Protein AF-0000000081114402 (afdb_homodimer)

Structure (mmCIF, N/CA/C/O backbone):
data_AF-0000000081114402-model_v1
#
loop_
_entity.id
_entity.type
_entity.pdbx_description
1 polymer 'Major facilitator superfamily (MFS) profile domain-containing protein'
#
loop_
_atom_site.group_PDB
_atom_site.id
_atom_site.type_symbol
_atom_site.label_atom_id
_atom_site.label_alt_id
_atom_site.label_comp_id
_atom_site.label_asym_id
_atom_site.label_entity_id
_atom_site.label_seq_id
_atom_site.pdbx_PDB_ins_code
_atom_site.Cartn_x
_atom_site.Cartn_y
_atom_site.Cartn_z
_atom_site.occupancy
_atom_site.B_iso_or_equiv
_atom_site.auth_seq_id
_atom_site.auth_comp_id
_atom_site.auth_asym_id
_atom_site.auth_atom_id
_atom_site.pdbx_PDB_model_num
ATOM 1 N N . MET A 1 1 ? -1.549 -2.15 19.797 1 77.88 1 MET A N 1
ATOM 2 C CA . MET A 1 1 ? -0.971 -2.143 18.453 1 77.88 1 MET A CA 1
ATOM 3 C C . MET A 1 1 ? -1.161 -3.492 17.766 1 77.88 1 MET A C 1
ATOM 5 O O . MET A 1 1 ? -1.002 -3.605 16.547 1 77.88 1 MET A O 1
ATOM 9 N N . VAL A 1 2 ? -1.634 -4.434 18.562 1 82.94 2 VAL A N 1
ATOM 10 C CA . VAL A 1 2 ? -1.703 -5.816 18.109 1 82.94 2 VAL A CA 1
ATOM 11 C C . VAL A 1 2 ? -2.752 -5.945 17 1 82.94 2 VAL A C 1
ATOM 13 O O . VAL A 1 2 ? -2.488 -6.527 15.945 1 82.94 2 VAL A O 1
ATOM 16 N N . PRO A 1 3 ? -3.846 -5.219 17.156 1 88.62 3 PRO A N 1
ATOM 17 C CA . PRO A 1 3 ? -4.836 -5.328 16.078 1 88.62 3 PRO A CA 1
ATOM 18 C C . PRO A 1 3 ? -4.336 -4.758 14.75 1 88.62 3 PRO A C 1
ATOM 20 O O . PRO A 1 3 ? -4.699 -5.258 13.68 1 88.62 3 PRO A O 1
ATOM 23 N N . LEU A 1 4 ? -3.535 -3.807 14.836 1 90.44 4 LEU A N 1
ATOM 24 C CA . LEU A 1 4 ? -2.98 -3.213 13.625 1 90.44 4 LEU A CA 1
ATOM 25 C C . LEU A 1 4 ? -2.02 -4.176 12.938 1 90.44 4 LEU A C 1
ATOM 27 O O . LEU A 1 4 ? -1.965 -4.234 11.711 1 90.44 4 LEU A O 1
ATOM 31 N N . ILE A 1 5 ? -1.321 -4.926 13.758 1 91.69 5 ILE A N 1
ATOM 32 C CA . ILE A 1 5 ? -0.403 -5.926 13.227 1 91.69 5 ILE A CA 1
ATOM 33 C C . ILE A 1 5 ? -1.19 -7.02 12.508 1 91.69 5 ILE A C 1
ATOM 35 O O . ILE A 1 5 ? -0.823 -7.438 11.406 1 91.69 5 ILE A O 1
ATOM 39 N N . PHE A 1 6 ? -2.268 -7.379 13.07 1 95.56 6 PHE A N 1
ATOM 40 C CA . PHE A 1 6 ? -3.098 -8.414 12.469 1 95.56 6 PHE A CA 1
ATOM 41 C C . PHE A 1 6 ? -3.719 -7.922 11.164 1 95.56 6 PHE A C 1
ATOM 43 O O . PHE A 1 6 ? -3.908 -8.703 10.227 1 95.56 6 PHE A O 1
ATOM 50 N N . HIS A 1 7 ? -4.051 -6.676 11.102 1 95.31 7 HIS A N 1
ATOM 51 C CA . HIS A 1 7 ? -4.562 -6.105 9.859 1 95.31 7 HIS A CA 1
ATOM 52 C C . HIS A 1 7 ? -3.549 -6.242 8.734 1 95.31 7 HIS A C 1
ATOM 54 O O . HIS A 1 7 ? -3.9 -6.641 7.621 1 95.31 7 HIS A O 1
ATOM 60 N N . HIS A 1 8 ? -2.34 -5.938 9.023 1 94.44 8 HIS A N 1
ATOM 61 C CA . HIS A 1 8 ? -1.308 -6 7.992 1 94.44 8 HIS A CA 1
ATOM 62 C C . HIS A 1 8 ? -0.982 -7.445 7.629 1 94.44 8 HIS A C 1
ATOM 64 O O . HIS A 1 8 ? -0.673 -7.742 6.473 1 94.44 8 HIS A O 1
ATOM 70 N N . LEU A 1 9 ? -0.996 -8.32 8.641 1 96.12 9 LEU A N 1
ATOM 71 C CA . LEU A 1 9 ? -0.876 -9.742 8.328 1 96.12 9 LEU A CA 1
ATOM 72 C C . LEU A 1 9 ? -1.965 -10.18 7.359 1 96.12 9 LEU A C 1
ATOM 74 O O . LEU A 1 9 ? -1.697 -10.938 6.422 1 96.12 9 LEU A O 1
ATOM 78 N N . ALA A 1 10 ? -3.17 -9.703 7.637 1 97.69 10 ALA A N 1
ATOM 79 C CA . ALA A 1 10 ? -4.301 -10.023 6.77 1 97.69 10 ALA A CA 1
ATOM 80 C C . ALA A 1 10 ? -4.059 -9.531 5.348 1 97.69 10 ALA A C 1
ATOM 82 O O . ALA A 1 10 ? -4.387 -10.219 4.379 1 97.69 10 ALA A O 1
ATOM 83 N N . ILE A 1 11 ? -3.5 -8.406 5.215 1 95.31 11 ILE A N 1
ATOM 84 C CA . ILE A 1 11 ? -3.223 -7.828 3.904 1 95.31 11 ILE A CA 1
ATOM 85 C C . ILE A 1 11 ? -2.209 -8.695 3.16 1 95.31 11 ILE A C 1
ATOM 87 O O . ILE A 1 11 ? -2.326 -8.898 1.95 1 95.31 11 ILE A O 1
ATOM 91 N N . GLY A 1 12 ? -1.217 -9.164 3.857 1 95.19 12 GLY A N 1
ATOM 92 C CA . GLY A 1 12 ? -0.25 -10.055 3.236 1 95.19 12 GLY A CA 1
ATOM 93 C C . GLY A 1 12 ? -0.886 -11.281 2.609 1 95.19 12 GLY A C 1
ATOM 94 O O . GLY A 1 12 ? -0.516 -11.688 1.505 1 95.19 12 GLY A O 1
ATOM 95 N N . PHE A 1 13 ? -1.839 -11.844 3.309 1 97.44 13 PHE A N 1
ATOM 96 C CA . PHE A 1 13 ? -2.559 -13 2.783 1 97.44 13 PHE A CA 1
ATOM 97 C C . PHE A 1 13 ? -3.334 -12.625 1.525 1 97.44 13 PHE A C 1
ATOM 99 O O . PHE A 1 13 ? -3.318 -13.367 0.539 1 97.44 13 PHE A O 1
ATOM 106 N N . VAL A 1 14 ? -4.016 -11.508 1.623 1 97.06 14 VAL A N 1
ATOM 107 C CA . VAL A 1 14 ? -4.879 -11.086 0.523 1 97.06 14 VAL A CA 1
ATOM 108 C C . VAL A 1 14 ? -4.043 -10.883 -0.738 1 97.06 14 VAL A C 1
ATOM 110 O O . VAL A 1 14 ? -4.438 -11.297 -1.829 1 97.06 14 VAL A O 1
ATOM 113 N N . LEU A 1 15 ? -2.914 -10.312 -0.6 1 93.19 15 LEU A N 1
ATOM 114 C CA . LEU A 1 15 ? -2.072 -9.953 -1.736 1 93.19 15 LEU A CA 1
ATOM 115 C C . LEU A 1 15 ? -1.441 -11.195 -2.357 1 93.19 15 LEU A C 1
ATOM 117 O O . LEU A 1 15 ? -1.203 -11.242 -3.566 1 93.19 15 LEU A O 1
ATOM 121 N N . SER A 1 16 ? -1.193 -12.164 -1.598 1 95.44 16 SER A N 1
ATOM 122 C CA . SER A 1 16 ? -0.431 -13.32 -2.053 1 95.44 16 SER A CA 1
ATOM 123 C C . SER A 1 16 ? -1.354 -14.461 -2.473 1 95.44 16 SER A C 1
ATOM 125 O O . SER A 1 16 ? -0.926 -15.398 -3.156 1 95.44 16 SER A O 1
ATOM 127 N N . TYR A 1 17 ? -2.578 -14.398 -2.178 1 96.94 17 TYR A N 1
ATOM 128 C CA . TYR A 1 17 ? -3.531 -15.492 -2.326 1 96.94 17 TYR A CA 1
ATOM 129 C C . TYR A 1 17 ? -3.684 -15.891 -3.789 1 96.94 17 TYR A C 1
ATOM 131 O O . TYR A 1 17 ? -3.855 -17.078 -4.105 1 96.94 17 TYR A O 1
ATOM 139 N N . PRO A 1 18 ? -3.65 -14.945 -4.707 1 94 18 PRO A N 1
ATOM 140 C CA . PRO A 1 18 ? -3.797 -15.344 -6.109 1 94 18 PRO A CA 1
ATOM 141 C C . PRO A 1 18 ? -2.752 -16.375 -6.543 1 94 18 PRO A C 1
ATOM 143 O O . PRO A 1 18 ? -3.029 -17.219 -7.395 1 94 18 PRO A O 1
ATOM 146 N N . ALA A 1 19 ? -1.614 -16.297 -5.965 1 90.06 19 ALA A N 1
ATOM 147 C CA . ALA A 1 19 ? -0.565 -17.25 -6.309 1 90.06 19 ALA A CA 1
ATOM 148 C C . ALA A 1 19 ? -0.982 -18.672 -5.949 1 90.06 19 ALA A C 1
ATOM 150 O O . ALA A 1 19 ? -0.553 -19.641 -6.594 1 90.06 19 ALA A O 1
ATOM 151 N N . VAL A 1 20 ? -1.752 -18.797 -4.941 1 91.69 20 VAL A N 1
ATOM 152 C CA . VAL A 1 20 ? -2.244 -20.094 -4.484 1 91.69 20 VAL A CA 1
ATOM 153 C C . VAL A 1 20 ? -3.496 -20.469 -5.273 1 91.69 20 VAL A C 1
ATOM 155 O O . VAL A 1 20 ? -3.627 -21.609 -5.73 1 91.69 20 VAL A O 1
ATOM 158 N N . LEU A 1 21 ? -4.332 -19.547 -5.5 1 93.38 21 LEU A N 1
ATOM 159 C CA . LEU A 1 21 ? -5.652 -19.797 -6.07 1 93.38 21 LEU A CA 1
ATOM 160 C C . LEU A 1 21 ? -5.555 -20.078 -7.566 1 93.38 21 LEU A C 1
ATOM 162 O O . LEU A 1 21 ? -6.176 -21.016 -8.062 1 93.38 21 LEU A O 1
ATOM 166 N N . THR A 1 22 ? -4.824 -19.328 -8.25 1 91.5 22 THR A N 1
ATOM 167 C CA . THR A 1 22 ? -4.832 -19.328 -9.711 1 91.5 22 THR A CA 1
ATOM 168 C C . THR A 1 22 ? -4.457 -20.703 -10.258 1 91.5 22 THR A C 1
ATOM 170 O O . THR A 1 22 ? -5.195 -21.281 -11.047 1 91.5 22 THR A O 1
ATOM 173 N N . PRO A 1 23 ? -3.324 -21.266 -9.828 1 87.31 23 PRO A N 1
ATOM 174 C CA . PRO A 1 23 ? -3.01 -22.594 -10.359 1 87.31 23 PRO A CA 1
ATOM 175 C C . PRO A 1 23 ? -4.039 -23.641 -9.953 1 87.31 23 PRO A C 1
ATOM 177 O O . PRO A 1 23 ? -4.277 -24.594 -10.703 1 87.31 23 PRO A O 1
ATOM 180 N N . ALA A 1 24 ? -4.629 -23.438 -8.859 1 88.75 24 ALA A N 1
ATOM 181 C CA . ALA A 1 24 ? -5.586 -24.422 -8.352 1 88.75 24 ALA A CA 1
ATOM 182 C C . ALA A 1 24 ? -6.855 -24.438 -9.203 1 88.75 24 ALA A C 1
ATOM 184 O O . ALA A 1 24 ? -7.449 -25.5 -9.414 1 88.75 24 ALA A O 1
ATOM 185 N N . ILE A 1 25 ? -7.23 -23.344 -9.742 1 92.06 25 ILE A N 1
ATOM 186 C CA . ILE A 1 25 ? -8.539 -23.297 -10.391 1 92.06 25 ILE A CA 1
ATOM 187 C C . ILE A 1 25 ? -8.359 -23.312 -11.906 1 92.06 25 ILE A C 1
ATOM 189 O O . ILE A 1 25 ? -9.344 -23.391 -12.648 1 92.06 25 ILE A O 1
ATOM 193 N N . THR A 1 26 ? -7.207 -23.156 -12.344 1 89.56 26 THR A N 1
ATOM 194 C CA . THR A 1 26 ? -6.969 -23.219 -13.781 1 89.56 26 THR A CA 1
ATOM 195 C C . THR A 1 26 ? -6.34 -24.547 -14.172 1 89.56 26 THR A C 1
ATOM 197 O O . THR A 1 26 ? -6.234 -24.859 -15.359 1 89.56 26 THR A O 1
ATOM 200 N N . GLY A 1 27 ? -5.809 -25.203 -13.164 1 78.88 27 GLY A N 1
ATOM 201 C CA . GLY A 1 27 ? -5.168 -26.484 -13.445 1 78.88 27 GLY A CA 1
ATOM 202 C C . GLY A 1 27 ? -6.152 -27.578 -13.812 1 78.88 27 GLY A C 1
ATOM 203 O O . GLY A 1 27 ? -7.363 -27.406 -13.664 1 78.88 27 GLY A O 1
ATOM 204 N N . ASN A 1 28 ? -5.742 -28.562 -14.586 1 62.62 28 ASN A N 1
ATOM 205 C CA . ASN A 1 28 ? -6.535 -29.703 -15.016 1 62.62 28 ASN A CA 1
ATOM 206 C C . ASN A 1 28 ? -7.18 -30.422 -13.828 1 62.62 28 ASN A C 1
ATOM 208 O O . ASN A 1 28 ? -6.57 -30.531 -12.766 1 62.62 28 ASN A O 1
ATOM 212 N N . GLY A 1 29 ? -8.484 -30.141 -13.453 1 51.91 29 GLY A N 1
ATOM 213 C CA . GLY A 1 29 ? -9.547 -30.516 -12.547 1 51.91 29 GLY A CA 1
ATOM 214 C C . GLY A 1 29 ? -9.227 -31.781 -11.75 1 51.91 29 GLY A C 1
ATOM 215 O O . GLY A 1 29 ? -10.047 -32.25 -10.953 1 51.91 29 GLY A O 1
ATOM 216 N N . THR A 1 30 ? -8.555 -32.75 -12.305 1 47.47 30 THR A N 1
ATOM 217 C CA . THR A 1 30 ? -8.766 -34.031 -11.672 1 47.47 30 THR A CA 1
ATOM 218 C C . THR A 1 30 ? -8.312 -34 -10.211 1 47.47 30 THR A C 1
ATOM 220 O O . THR A 1 30 ? -8.68 -34.875 -9.422 1 47.47 30 THR A O 1
ATOM 223 N N . ARG A 1 31 ? -7.219 -33.469 -10 1 45.75 31 ARG A N 1
ATOM 224 C CA . ARG A 1 31 ? -6.527 -33.906 -8.797 1 45.75 31 ARG A CA 1
ATOM 225 C C . ARG A 1 31 ? -7.191 -33.344 -7.543 1 45.75 31 ARG A C 1
ATOM 227 O O . ARG A 1 31 ? -7.086 -33.938 -6.461 1 45.75 31 ARG A O 1
ATOM 234 N N . ASN A 1 32 ? -7.289 -32 -7.336 1 48.41 32 ASN A N 1
ATOM 235 C CA . ASN A 1 32 ? -7.488 -31.656 -5.93 1 48.41 32 ASN A CA 1
ATOM 236 C C . ASN A 1 32 ? -8.977 -31.547 -5.586 1 48.41 32 ASN A C 1
ATOM 238 O O . ASN A 1 32 ? -9.336 -30.906 -4.602 1 48.41 32 ASN A O 1
ATOM 242 N N . GLY A 1 33 ? -9.797 -32.25 -6.352 1 49.91 33 GLY A N 1
ATOM 243 C CA . GLY A 1 33 ? -11.18 -32.375 -5.918 1 49.91 33 GLY A CA 1
ATOM 244 C C . GLY A 1 33 ? -11.961 -31.078 -6.066 1 49.91 33 GLY A C 1
ATOM 245 O O . GLY A 1 33 ? -13.078 -30.953 -5.555 1 49.91 33 GLY A O 1
ATOM 246 N N . THR A 1 34 ? -11.164 -30 -6.195 1 57.22 34 THR A N 1
ATOM 247 C CA . THR A 1 34 ? -12.055 -28.844 -6.141 1 57.22 34 THR A CA 1
ATOM 248 C C . THR A 1 34 ? -12.781 -28.672 -7.469 1 57.22 34 THR A C 1
ATOM 250 O O . THR A 1 34 ? -12.242 -28.969 -8.531 1 57.22 34 THR A O 1
ATOM 253 N N . GLU A 1 35 ? -14.07 -28.469 -7.297 1 70.88 35 GLU A N 1
ATOM 254 C CA . GLU A 1 35 ? -15.18 -28.344 -8.242 1 70.88 35 GLU A CA 1
ATOM 255 C C . GLU A 1 35 ? -15.109 -27.031 -9.008 1 70.88 35 GLU A C 1
ATOM 257 O O . GLU A 1 35 ? -15.734 -26.875 -10.055 1 70.88 35 GLU A O 1
ATOM 262 N N . VAL A 1 36 ? -14.148 -26.031 -8.68 1 90.25 36 VAL A N 1
ATOM 263 C CA . VAL A 1 36 ? -14.266 -24.766 -9.398 1 90.25 36 VAL A CA 1
ATOM 264 C C . VAL A 1 36 ? -13.211 -24.703 -10.5 1 90.25 36 VAL A C 1
ATOM 266 O O . VAL A 1 36 ? -12.016 -24.828 -10.234 1 90.25 36 VAL A O 1
ATOM 269 N N . GLN A 1 37 ? -13.617 -24.625 -11.688 1 92.69 37 GLN A N 1
ATOM 270 C CA . GLN A 1 37 ? -12.734 -24.5 -12.844 1 92.69 37 GLN A CA 1
ATOM 271 C C . GLN A 1 37 ? -12.891 -23.125 -13.508 1 92.69 37 GLN A C 1
ATOM 273 O O . GLN A 1 37 ? -14.008 -22.672 -13.734 1 92.69 37 GLN A O 1
ATOM 278 N N . ALA A 1 38 ? -11.719 -22.547 -13.742 1 94 38 ALA A N 1
ATOM 279 C CA . ALA A 1 38 ? -11.711 -21.219 -14.344 1 94 38 ALA A CA 1
ATOM 280 C C . ALA A 1 38 ? -10.828 -21.188 -15.586 1 94 38 ALA A C 1
ATOM 282 O O . ALA A 1 38 ? -9.828 -21.906 -15.672 1 94 38 ALA A O 1
ATOM 283 N N . THR A 1 39 ? -11.328 -20.359 -16.562 1 93.62 39 THR A N 1
ATOM 284 C CA . THR A 1 39 ? -10.43 -20.031 -17.656 1 93.62 39 THR A CA 1
ATOM 285 C C . THR A 1 39 ? -9.289 -19.141 -17.172 1 93.62 39 THR A C 1
ATOM 287 O O . THR A 1 39 ? -9.375 -18.562 -16.078 1 93.62 39 THR A O 1
ATOM 290 N N . LYS A 1 40 ? -8.227 -19.125 -17.953 1 91.12 40 LYS A N 1
ATOM 291 C CA . LYS A 1 40 ? -7.086 -18.266 -17.625 1 91.12 40 LYS A CA 1
ATOM 292 C C . LYS A 1 40 ? -7.516 -16.812 -17.484 1 91.12 40 LYS A C 1
ATOM 294 O O . LYS A 1 40 ? -7.047 -16.109 -16.594 1 91.12 40 LYS A O 1
ATOM 299 N N . GLY A 1 41 ? -8.352 -16.391 -18.344 1 92.44 41 GLY A N 1
ATOM 300 C CA . GLY A 1 41 ? -8.883 -15.031 -18.266 1 92.44 41 GLY A CA 1
ATOM 301 C C . GLY A 1 41 ? -9.672 -14.773 -17 1 92.44 41 GLY A C 1
ATOM 302 O O . GLY A 1 41 ? -9.5 -13.742 -16.344 1 92.44 41 GLY A O 1
ATOM 303 N N . GLU A 1 42 ? -10.539 -15.664 -16.672 1 94.5 42 GLU A N 1
ATOM 304 C CA . GLU A 1 42 ? -11.328 -15.555 -15.445 1 94.5 42 GLU A CA 1
ATOM 305 C C . GLU A 1 42 ? -10.422 -15.469 -14.219 1 94.5 42 GLU A C 1
ATOM 307 O O . GLU A 1 42 ? -10.656 -14.656 -13.328 1 94.5 42 GLU A O 1
ATOM 312 N N . ALA A 1 43 ? -9.461 -16.297 -14.203 1 94.31 43 ALA A N 1
ATOM 313 C CA . ALA A 1 43 ? -8.539 -16.328 -13.07 1 94.31 43 ALA A CA 1
ATOM 314 C C . ALA A 1 43 ? -7.781 -15.008 -12.945 1 94.31 43 ALA A C 1
ATOM 316 O O . ALA A 1 43 ? -7.523 -14.539 -11.828 1 94.31 43 ALA A O 1
ATOM 317 N N . ALA A 1 44 ? -7.441 -14.438 -14.078 1 93.62 44 ALA A N 1
ATOM 318 C CA . ALA A 1 44 ? -6.758 -13.148 -14.062 1 93.62 44 ALA A CA 1
ATOM 319 C C . ALA A 1 44 ? -7.648 -12.055 -13.469 1 93.62 44 ALA A C 1
ATOM 321 O O . ALA A 1 44 ? -7.188 -11.219 -12.695 1 93.62 44 ALA A O 1
ATOM 322 N N . TRP A 1 45 ? -8.828 -12.086 -13.773 1 94.31 45 TRP A N 1
ATOM 323 C CA . TRP A 1 45 ? -9.781 -11.117 -13.242 1 94.31 45 TRP A CA 1
ATOM 324 C C . TRP A 1 45 ? -9.977 -11.312 -11.742 1 94.31 45 TRP A C 1
ATOM 326 O O . TRP A 1 45 ? -10.062 -10.344 -10.984 1 94.31 45 TRP A O 1
ATOM 336 N N . VAL A 1 46 ? -10.055 -12.555 -11.359 1 96.12 46 VAL A N 1
ATOM 337 C CA . VAL A 1 46 ? -10.203 -12.852 -9.938 1 96.12 46 VAL A CA 1
ATOM 338 C C . VAL A 1 46 ? -8.984 -12.336 -9.172 1 96.12 46 VAL A C 1
ATOM 340 O O . VAL A 1 46 ? -9.125 -11.727 -8.109 1 96.12 46 VAL A O 1
ATOM 343 N N . ALA A 1 47 ? -7.852 -12.539 -9.758 1 94.5 47 ALA A N 1
ATOM 344 C CA . ALA A 1 47 ? -6.609 -12.117 -9.109 1 94.5 47 ALA A CA 1
ATOM 345 C C . ALA A 1 47 ? -6.531 -10.602 -9 1 94.5 47 ALA A C 1
ATOM 347 O O . ALA A 1 47 ? -6.027 -10.07 -8.008 1 94.5 47 ALA A O 1
ATOM 348 N N . ALA A 1 48 ? -7.082 -9.875 -9.938 1 93.06 48 ALA A N 1
ATOM 349 C CA . ALA A 1 48 ? -6.961 -8.422 -9.992 1 93.06 48 ALA A CA 1
ATOM 350 C C . ALA A 1 48 ? -8.133 -7.75 -9.281 1 93.06 48 ALA A C 1
ATOM 352 O O . ALA A 1 48 ? -8.109 -6.535 -9.055 1 93.06 48 ALA A O 1
ATOM 353 N N . ALA A 1 49 ? -9.109 -8.438 -8.883 1 95.19 49 ALA A N 1
ATOM 354 C CA . ALA A 1 49 ? -10.375 -7.891 -8.383 1 95.19 49 ALA A CA 1
ATOM 355 C C . ALA A 1 49 ? -10.148 -7.047 -7.133 1 95.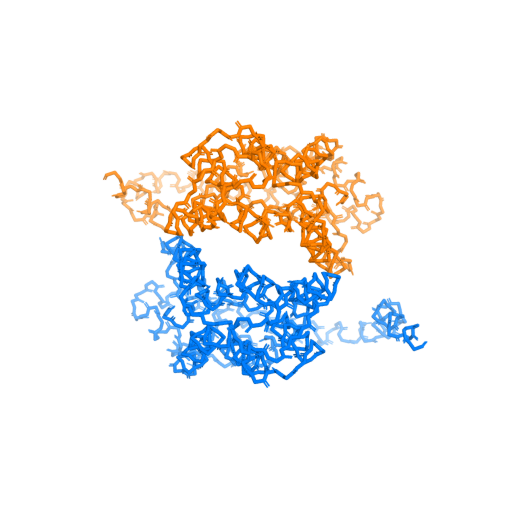19 49 ALA A C 1
ATOM 357 O O . ALA A 1 49 ? -10.781 -5.996 -6.969 1 95.19 49 ALA A O 1
ATOM 358 N N . TYR A 1 50 ? -9.273 -7.492 -6.266 1 93.62 50 TYR A N 1
ATOM 359 C CA . TYR A 1 50 ? -8.977 -6.754 -5.043 1 93.62 50 TYR A CA 1
ATOM 360 C C . TYR A 1 50 ? -8.555 -5.328 -5.355 1 93.62 50 TYR A C 1
ATOM 362 O O . TYR A 1 50 ? -9.078 -4.375 -4.781 1 93.62 50 TYR A O 1
ATOM 370 N N . SER A 1 51 ? -7.578 -5.188 -6.273 1 90.19 51 SER A N 1
ATOM 371 C CA . SER A 1 51 ? -7.051 -3.869 -6.621 1 90.19 51 SER A CA 1
ATOM 372 C C . SER A 1 51 ? -8.078 -3.055 -7.402 1 90.19 51 SER A C 1
ATOM 374 O O . SER A 1 51 ? -8.133 -1.83 -7.273 1 90.19 51 SER A O 1
ATOM 376 N N . MET A 1 52 ? -8.906 -3.703 -8.125 1 90.38 52 MET A N 1
ATOM 377 C CA . MET A 1 52 ? -9.898 -3.006 -8.945 1 90.38 52 MET A CA 1
ATOM 378 C C . MET A 1 52 ? -10.914 -2.275 -8.078 1 90.38 52 MET A C 1
ATOM 380 O O . MET A 1 52 ? -11.336 -1.166 -8.406 1 90.38 52 MET A O 1
ATOM 384 N N . THR A 1 53 ? -11.297 -2.838 -7.027 1 92.94 53 THR A N 1
ATOM 385 C CA . THR A 1 53 ? -12.281 -2.207 -6.164 1 92.94 53 THR A CA 1
ATOM 386 C C . THR A 1 53 ? -11.602 -1.413 -5.051 1 92.94 53 THR A C 1
ATOM 388 O O . THR A 1 53 ? -12.266 -0.703 -4.293 1 92.94 53 THR A O 1
ATOM 391 N N . GLY A 1 54 ? -10.32 -1.536 -5 1 90.81 54 GLY A N 1
ATOM 392 C CA . GLY A 1 54 ? -9.562 -0.863 -3.957 1 90.81 54 GLY A CA 1
ATOM 393 C C . GLY A 1 54 ? -9.711 0.646 -3.99 1 90.81 54 GLY A C 1
ATOM 394 O O . GLY A 1 54 ? -9.781 1.291 -2.943 1 90.81 54 GLY A O 1
ATOM 395 N N . GLY A 1 55 ? -9.734 1.213 -5.195 1 84.31 55 GLY A N 1
ATOM 396 C CA . GLY A 1 55 ? -9.906 2.65 -5.324 1 84.31 55 GLY A CA 1
ATOM 397 C C . GLY A 1 55 ? -11.18 3.156 -4.676 1 84.31 55 GLY A C 1
ATOM 398 O O . GLY A 1 55 ? -11.172 4.18 -3.99 1 84.31 55 GLY A O 1
ATOM 399 N N . LEU A 1 56 ? -12.188 2.434 -4.852 1 86.31 56 LEU A N 1
ATOM 400 C CA . LEU A 1 56 ? -13.461 2.789 -4.234 1 86.31 56 LEU A CA 1
ATOM 401 C C . LEU A 1 56 ? -13.367 2.717 -2.715 1 86.31 56 LEU A C 1
ATOM 403 O O . LEU A 1 56 ? -13.883 3.592 -2.014 1 86.31 56 LEU A O 1
ATOM 407 N N . GLY A 1 57 ? -12.797 1.681 -2.264 1 86.5 57 GLY A N 1
ATOM 408 C CA . GLY A 1 57 ? -12.602 1.533 -0.83 1 86.5 57 GLY A CA 1
ATOM 409 C C . GLY A 1 57 ? -11.789 2.656 -0.217 1 86.5 57 GLY A C 1
ATOM 410 O O . GLY A 1 57 ? -12.109 3.145 0.868 1 86.5 57 GLY A O 1
ATOM 411 N N . PHE A 1 58 ? -10.867 3.076 -0.936 1 83.88 58 PHE A N 1
ATOM 412 C CA . PHE A 1 58 ? -9.977 4.113 -0.432 1 83.88 58 PHE A CA 1
ATOM 413 C C . PHE A 1 58 ? -10.695 5.457 -0.37 1 83.88 58 PHE A C 1
ATOM 415 O O . PHE A 1 58 ? -10.531 6.211 0.594 1 83.88 58 PHE A O 1
ATOM 422 N N . LEU A 1 59 ? -11.469 5.77 -1.326 1 82.5 59 LEU A N 1
ATOM 423 C CA . LEU A 1 59 ? -12.133 7.066 -1.429 1 82.5 59 LEU A CA 1
ATOM 424 C C . LEU A 1 59 ? -13.234 7.195 -0.384 1 82.5 59 LEU A C 1
ATOM 426 O O . LEU A 1 59 ? -13.531 8.305 0.074 1 82.5 59 LEU A O 1
ATOM 430 N N . MET A 1 60 ? -13.734 6.156 -0.022 1 87.12 60 MET A N 1
ATOM 431 C CA . MET A 1 60 ? -14.875 6.199 0.894 1 87.12 60 MET A CA 1
ATOM 432 C C . MET A 1 60 ? -14.406 6.281 2.342 1 87.12 60 MET A C 1
ATOM 434 O O . MET A 1 60 ? -15.195 6.562 3.242 1 87.12 60 MET A O 1
ATOM 438 N N . LEU A 1 61 ? -13.219 6.184 2.547 1 87 61 LEU A N 1
ATOM 439 C CA . LEU A 1 61 ? -12.727 5.984 3.906 1 87 61 LEU A CA 1
ATOM 440 C C . LEU A 1 61 ? -12.703 7.305 4.672 1 87 61 LEU A C 1
ATOM 442 O O . LEU A 1 61 ? -13.211 7.383 5.793 1 87 61 LEU A O 1
ATOM 446 N N . PRO A 1 62 ? -12.211 8.383 4.07 1 80.94 62 PRO A N 1
ATOM 447 C CA . PRO A 1 62 ? -12.047 9.617 4.852 1 80.94 62 PRO A CA 1
ATOM 448 C C . PRO A 1 62 ? -13.375 10.141 5.402 1 80.94 62 PRO A C 1
ATOM 450 O O . PRO A 1 62 ? -13.5 10.352 6.609 1 80.94 62 PRO A O 1
ATOM 453 N N . PRO A 1 63 ? -14.359 10.273 4.566 1 85.38 63 PRO A N 1
ATOM 454 C CA . PRO A 1 63 ? -15.609 10.758 5.141 1 85.38 63 PRO A CA 1
ATOM 455 C C . PRO A 1 63 ? -16.203 9.789 6.168 1 85.38 63 PRO A C 1
ATOM 457 O O . PRO A 1 63 ? -16.797 10.219 7.156 1 85.38 63 PRO A O 1
ATOM 460 N N . LEU A 1 64 ? -16.031 8.562 6.031 1 90.62 64 LEU A N 1
ATOM 461 C CA . LEU A 1 64 ? -16.562 7.57 6.957 1 90.62 64 LEU A CA 1
ATOM 462 C C . LEU A 1 64 ? -15.812 7.609 8.281 1 90.62 64 LEU A C 1
ATOM 464 O O . LEU A 1 64 ? -16.422 7.445 9.352 1 90.62 64 LEU A O 1
ATOM 468 N N . MET A 1 65 ? -14.555 7.848 8.203 1 91.31 65 MET A N 1
ATOM 469 C CA . MET A 1 65 ? -13.734 7.922 9.406 1 91.31 65 MET A CA 1
ATOM 470 C C . MET A 1 65 ? -14.094 9.156 10.227 1 91.31 65 MET A C 1
ATOM 472 O O . MET A 1 65 ? -14.047 9.117 11.461 1 91.31 65 MET A O 1
ATOM 476 N N . GLN A 1 66 ? -14.438 10.18 9.477 1 89.06 66 GLN A N 1
ATOM 477 C CA . GLN A 1 66 ? -14.812 11.414 10.164 1 89.06 66 GLN A CA 1
ATOM 478 C C . GLN A 1 66 ? -16.172 11.273 10.844 1 89.06 66 GLN A C 1
ATOM 480 O O . GLN A 1 66 ? -16.391 11.797 11.938 1 89.06 66 GLN A O 1
ATOM 485 N N . LEU A 1 67 ? -17.016 10.539 10.242 1 92.62 67 LEU A N 1
ATOM 486 C CA . LEU A 1 67 ? -18.375 10.422 10.742 1 92.62 67 LEU A CA 1
ATOM 487 C C . LEU A 1 67 ? -18.469 9.383 11.852 1 92.62 67 LEU A C 1
ATOM 489 O O . LEU A 1 67 ? -19.156 9.594 12.859 1 92.62 67 LEU A O 1
ATOM 493 N N . TYR A 1 68 ? -17.766 8.25 11.695 1 93.94 68 TYR A N 1
ATOM 494 C CA . TYR A 1 68 ? -18.031 7.109 12.562 1 93.94 68 TYR A CA 1
ATOM 495 C C . TYR A 1 68 ? -16.859 6.828 13.484 1 93.94 68 TYR A C 1
ATOM 497 O O . TYR A 1 68 ? -16.953 6 14.391 1 93.94 68 TYR A O 1
ATOM 505 N N . GLY A 1 69 ? -15.742 7.539 13.273 1 93.38 69 GLY A N 1
ATOM 506 C CA . GLY A 1 69 ? -14.57 7.328 14.102 1 93.38 69 GLY A CA 1
ATOM 507 C C . GLY A 1 69 ? -13.562 6.383 13.484 1 93.38 69 GLY A C 1
ATOM 508 O O . GLY A 1 69 ? -13.844 5.734 12.477 1 93.38 69 GLY A O 1
ATOM 509 N N . ARG A 1 70 ? -12.445 6.312 14.094 1 93.12 70 ARG A N 1
ATOM 510 C CA . ARG A 1 70 ? -11.352 5.516 13.539 1 93.12 70 ARG A CA 1
ATOM 511 C C . ARG A 1 70 ? -11.445 4.066 14.008 1 93.12 70 ARG A C 1
ATOM 513 O O . ARG A 1 70 ? -11.164 3.143 13.242 1 93.12 70 ARG A O 1
ATOM 520 N N . ARG A 1 71 ? -11.82 3.908 15.211 1 92.62 71 ARG A N 1
ATOM 521 C CA . ARG A 1 71 ? -11.922 2.566 15.773 1 92.62 71 ARG A CA 1
ATOM 522 C C . ARG A 1 71 ? -12.984 1.748 15.039 1 92.62 71 ARG A C 1
ATOM 524 O O . ARG A 1 71 ? -12.727 0.616 14.625 1 92.62 71 ARG A O 1
ATOM 531 N N . PHE A 1 72 ? -14.109 2.312 14.883 1 93.19 72 PHE A N 1
ATOM 532 C CA . PHE A 1 72 ? -15.227 1.641 14.227 1 93.19 72 PHE A CA 1
ATOM 533 C C . PHE A 1 72 ? -14.875 1.297 12.781 1 93.19 72 PHE A C 1
ATOM 535 O O . PHE A 1 72 ? -15.148 0.186 12.32 1 93.19 72 PHE A O 1
ATOM 542 N N . ILE A 1 73 ? -14.352 2.193 12.094 1 94.06 73 ILE A N 1
ATOM 543 C CA . ILE A 1 73 ? -14.047 1.988 10.68 1 94.06 73 ILE A CA 1
ATOM 544 C C . ILE A 1 73 ? -12.945 0.947 10.531 1 94.06 73 ILE A C 1
ATOM 546 O O . ILE A 1 73 ? -12.969 0.129 9.609 1 94.06 73 ILE A O 1
ATOM 550 N N . ASN A 1 74 ? -11.938 0.999 11.422 1 93.94 74 ASN A N 1
ATOM 551 C CA . ASN A 1 74 ? -10.906 -0.032 11.375 1 93.94 74 ASN A CA 1
ATOM 552 C C . ASN A 1 74 ? -11.492 -1.426 11.57 1 93.94 74 ASN A C 1
ATOM 554 O O . ASN A 1 74 ? -11.141 -2.359 10.852 1 93.94 74 ASN A O 1
ATOM 558 N N . ALA A 1 75 ? -12.359 -1.557 12.539 1 95.38 75 ALA A N 1
ATOM 559 C CA . ALA A 1 75 ? -13.023 -2.834 12.766 1 95.38 75 ALA A CA 1
ATOM 560 C C . ALA A 1 75 ? -13.844 -3.256 11.547 1 95.38 75 ALA A C 1
ATOM 562 O O . ALA A 1 75 ? -13.82 -4.426 11.156 1 95.38 75 ALA A O 1
ATOM 563 N N . THR A 1 76 ? -14.539 -2.336 10.969 1 95.38 76 THR A N 1
ATOM 564 C CA . THR A 1 76 ? -15.391 -2.607 9.812 1 95.38 76 THR A CA 1
ATOM 565 C C . THR A 1 76 ? -14.555 -3.061 8.617 1 95.38 76 THR A C 1
ATOM 567 O O . THR A 1 76 ? -14.93 -3.986 7.902 1 95.38 76 THR A O 1
ATOM 570 N N . MET A 1 77 ? -13.453 -2.418 8.383 1 95.69 77 MET A N 1
ATOM 571 C CA . MET A 1 77 ? -12.578 -2.803 7.281 1 95.69 77 MET A CA 1
ATOM 572 C C . MET A 1 77 ? -12.086 -4.234 7.449 1 95.69 77 MET A C 1
ATOM 574 O O . MET A 1 77 ? -12.008 -4.988 6.477 1 95.69 77 MET A O 1
ATOM 578 N N . ASN A 1 78 ? -11.68 -4.578 8.641 1 97.12 78 ASN A N 1
ATOM 579 C CA . ASN A 1 78 ? -11.234 -5.945 8.898 1 97.12 78 ASN A CA 1
ATOM 580 C C . ASN A 1 78 ? -12.375 -6.945 8.734 1 97.12 78 ASN A C 1
ATOM 582 O O . ASN A 1 78 ? -12.164 -8.062 8.266 1 97.12 78 ASN A O 1
ATOM 586 N N . LEU A 1 79 ? -13.562 -6.531 9.102 1 97.5 79 LEU A N 1
ATOM 587 C CA . LEU A 1 79 ? -14.719 -7.395 8.906 1 97.5 79 LEU A CA 1
ATOM 588 C C . LEU A 1 79 ? -14.992 -7.617 7.418 1 97.5 79 LEU A C 1
ATOM 590 O O . LEU A 1 79 ? -15.406 -8.703 7.016 1 97.5 79 LEU A O 1
ATOM 594 N N . ILE A 1 80 ? -14.844 -6.598 6.676 1 97.75 80 ILE A N 1
ATOM 595 C CA . ILE A 1 80 ? -15.023 -6.699 5.234 1 97.75 80 ILE A CA 1
ATOM 596 C C . ILE A 1 80 ? -14.039 -7.711 4.656 1 97.75 80 ILE A C 1
ATOM 598 O O . ILE A 1 80 ? -14.406 -8.547 3.832 1 97.75 80 ILE A O 1
ATOM 602 N N . ILE A 1 81 ? -12.766 -7.641 5.094 1 98.19 81 ILE A N 1
ATOM 603 C CA . ILE A 1 81 ? -11.773 -8.609 4.656 1 98.19 81 ILE A CA 1
ATOM 604 C C . ILE A 1 81 ? -12.203 -10.016 5.078 1 98.19 81 ILE A C 1
ATOM 606 O O . ILE A 1 81 ? -12.133 -10.961 4.289 1 98.19 81 ILE A O 1
ATOM 610 N N . PHE A 1 82 ? -12.602 -10.102 6.305 1 98.69 82 PHE A N 1
ATOM 611 C CA . PHE A 1 82 ? -13.039 -11.383 6.855 1 98.69 82 PHE A CA 1
ATOM 612 C C . PHE A 1 82 ? -14.18 -11.961 6.031 1 98.69 82 PHE A C 1
ATOM 614 O O . PHE A 1 82 ? -14.148 -13.141 5.668 1 98.69 82 PHE A O 1
ATOM 621 N N . LEU A 1 83 ? -15.156 -11.117 5.77 1 98.56 83 LEU A N 1
ATOM 622 C CA . LEU A 1 83 ? -16.297 -11.555 4.973 1 98.56 83 LEU A CA 1
ATOM 623 C C . LEU A 1 83 ? -15.852 -12.016 3.588 1 98.56 83 LEU A C 1
ATOM 625 O O . LEU A 1 83 ? -16.375 -12.992 3.055 1 98.56 83 LEU A O 1
ATOM 629 N N . GLY A 1 84 ? -14.992 -11.266 2.992 1 98.75 84 GLY A N 1
ATOM 630 C CA . GLY A 1 84 ? -14.445 -11.695 1.713 1 98.75 84 GLY A CA 1
ATOM 631 C C . GLY A 1 84 ? -13.836 -13.086 1.756 1 98.75 84 GLY A C 1
ATOM 632 O O . GLY A 1 84 ? -14.055 -13.891 0.849 1 98.75 84 GLY A O 1
ATOM 633 N N . TRP A 1 85 ? -13.07 -13.367 2.809 1 98.81 85 TRP A N 1
ATOM 634 C CA . TRP A 1 85 ? -12.453 -14.68 2.959 1 98.81 85 TRP A CA 1
ATOM 635 C C . TRP A 1 85 ? -13.508 -15.773 3.098 1 98.81 85 TRP A C 1
ATOM 637 O O . TRP A 1 85 ? -13.352 -16.859 2.541 1 98.81 85 TRP A O 1
ATOM 647 N N . ILE A 1 86 ? -14.555 -15.469 3.85 1 98.75 86 ILE A N 1
ATOM 648 C CA . ILE A 1 86 ? -15.625 -16.438 4.027 1 98.75 86 ILE A CA 1
ATOM 649 C C . ILE A 1 86 ? -16.281 -16.734 2.684 1 98.75 86 ILE A C 1
ATOM 651 O O . ILE A 1 86 ? -16.531 -17.906 2.348 1 98.75 86 ILE A O 1
ATOM 655 N N . ILE A 1 87 ? -16.594 -15.742 1.92 1 98.62 87 ILE A N 1
ATOM 656 C CA . ILE A 1 87 ? -17.203 -15.898 0.603 1 98.62 87 ILE A CA 1
ATOM 657 C C . ILE A 1 87 ? -16.281 -16.734 -0.29 1 98.62 87 ILE A C 1
ATOM 659 O O . ILE A 1 87 ? -16.734 -17.641 -0.991 1 98.62 87 ILE A O 1
ATOM 663 N N . ILE A 1 88 ? -15.008 -16.484 -0.242 1 98.38 88 ILE A N 1
ATOM 664 C CA . ILE A 1 88 ? -14.031 -17.203 -1.056 1 98.38 88 ILE A CA 1
ATOM 665 C C . ILE A 1 88 ? -13.961 -18.656 -0.617 1 98.38 88 ILE A C 1
ATOM 667 O O . ILE A 1 88 ? -13.992 -19.562 -1.451 1 98.38 88 ILE A O 1
ATOM 671 N N . ALA A 1 89 ? -13.867 -18.906 0.688 1 97.69 89 ALA A N 1
ATOM 672 C CA . ALA A 1 89 ? -13.727 -20.25 1.226 1 97.69 89 ALA A CA 1
ATOM 673 C C . ALA A 1 89 ? -14.922 -21.125 0.851 1 97.69 89 ALA A C 1
ATOM 675 O O . ALA A 1 89 ? -14.781 -22.328 0.656 1 97.69 89 ALA A O 1
ATOM 676 N N . LEU A 1 90 ? -16.047 -20.5 0.677 1 97.06 90 LEU A N 1
ATOM 677 C CA . LEU A 1 90 ? -17.281 -21.25 0.417 1 97.06 90 LEU A CA 1
ATOM 678 C C . LEU A 1 90 ? -17.672 -21.156 -1.054 1 97.06 90 LEU A C 1
ATOM 680 O O . LEU A 1 90 ? -18.75 -21.609 -1.44 1 97.06 90 LEU A O 1
ATOM 684 N N . SER A 1 91 ? -16.828 -20.625 -1.883 1 97.12 91 SER A N 1
ATOM 685 C CA . SER A 1 91 ? -17.203 -20.312 -3.258 1 97.12 91 SER A CA 1
ATOM 686 C C . SER A 1 91 ? -17.375 -21.578 -4.086 1 97.12 91 SER A C 1
ATOM 688 O O . SER A 1 91 ? -16.469 -22.406 -4.141 1 97.12 91 SER A O 1
ATOM 690 N N . PRO A 1 92 ? -18.516 -21.703 -4.762 1 95.31 92 PRO A N 1
ATOM 691 C CA . PRO A 1 92 ? -18.719 -22.875 -5.625 1 95.31 92 PRO A CA 1
ATOM 692 C C . PRO A 1 92 ? -18.375 -22.594 -7.086 1 95.31 92 PRO A C 1
ATOM 694 O O . PRO A 1 92 ? -18.375 -23.5 -7.91 1 95.31 92 PRO A O 1
ATOM 697 N N . ASN A 1 93 ? -18.156 -21.312 -7.352 1 95.81 93 ASN A N 1
ATOM 698 C CA . ASN A 1 93 ? -17.906 -20.938 -8.742 1 95.81 93 ASN A CA 1
ATOM 699 C C . ASN A 1 93 ? -17.047 -19.688 -8.844 1 95.81 93 ASN A C 1
ATOM 701 O O . ASN A 1 93 ? -16.734 -19.062 -7.836 1 95.81 93 ASN A O 1
ATOM 705 N N . VAL A 1 94 ? -16.703 -19.391 -10.039 1 96.5 94 VAL A N 1
ATOM 706 C CA . VAL A 1 94 ? -15.758 -18.312 -10.32 1 96.5 94 VAL A CA 1
ATOM 707 C C . VAL A 1 94 ? -16.391 -16.969 -9.977 1 96.5 94 VAL A C 1
ATOM 709 O O . VAL A 1 94 ? -15.758 -16.109 -9.352 1 96.5 94 VAL A O 1
ATOM 712 N N . PRO A 1 95 ? -17.656 -16.719 -10.312 1 97.56 95 PRO A N 1
ATOM 713 C CA . PRO A 1 95 ? -18.25 -15.43 -9.961 1 97.56 95 PRO A CA 1
ATOM 714 C C . PRO A 1 95 ? -18.25 -15.18 -8.453 1 97.56 95 PRO A C 1
ATOM 716 O O . PRO A 1 95 ? -18.062 -14.039 -8.016 1 97.56 95 PRO A O 1
ATOM 719 N N . THR A 1 96 ? -18.469 -16.203 -7.723 1 97.75 96 THR A N 1
ATOM 720 C CA . THR A 1 96 ? -18.453 -16.047 -6.27 1 97.75 96 THR A CA 1
ATOM 721 C C . THR A 1 96 ? -17.047 -15.734 -5.777 1 97.75 96 THR A C 1
ATOM 723 O O . THR A 1 96 ? -16.875 -14.945 -4.844 1 97.75 96 THR A O 1
ATOM 726 N N . LEU A 1 97 ? -16.047 -16.375 -6.387 1 98.06 97 LEU A N 1
ATOM 727 C CA . LEU A 1 97 ? -14.664 -16.031 -6.074 1 98.06 97 LEU A CA 1
ATOM 728 C C . LEU A 1 97 ? -14.375 -14.57 -6.387 1 98.06 97 LEU A C 1
ATOM 730 O O . LEU A 1 97 ? -13.758 -13.867 -5.578 1 98.06 97 LEU A O 1
ATOM 734 N N . LEU A 1 98 ? -14.844 -14.188 -7.531 1 98.12 98 LEU A N 1
ATOM 735 C CA . LEU A 1 98 ? -14.672 -12.805 -7.953 1 98.12 98 LEU A CA 1
ATOM 736 C C . LEU A 1 98 ? -15.328 -11.844 -6.965 1 98.12 98 LEU A C 1
ATOM 738 O O . LEU A 1 98 ? -14.758 -10.812 -6.613 1 98.12 98 LEU A O 1
ATOM 742 N N . ALA A 1 99 ? -16.453 -12.18 -6.516 1 98.25 99 ALA A N 1
ATOM 743 C CA . ALA A 1 99 ? -17.172 -11.352 -5.562 1 98.25 99 ALA A CA 1
ATOM 744 C C . ALA A 1 99 ? -16.422 -11.25 -4.238 1 98.25 99 ALA A C 1
ATOM 746 O O . ALA A 1 99 ? -16.344 -10.172 -3.643 1 98.25 99 ALA A O 1
ATOM 747 N N . GLY A 1 100 ? -15.953 -12.336 -3.744 1 98.56 100 GLY A N 1
ATOM 748 C CA . GLY A 1 100 ? -15.18 -12.312 -2.508 1 98.56 100 GLY A CA 1
ATOM 749 C C . GLY A 1 100 ? -13.961 -11.422 -2.58 1 98.56 100 GLY A C 1
ATOM 750 O O . GLY A 1 100 ? -13.703 -10.633 -1.669 1 98.56 100 GLY A O 1
ATOM 751 N N . ARG A 1 101 ? -13.281 -11.547 -3.699 1 98.06 101 ARG A N 1
ATOM 752 C CA . ARG A 1 101 ? -12.094 -10.727 -3.904 1 98.06 101 ARG A CA 1
ATOM 753 C C . ARG A 1 101 ? -12.453 -9.25 -4.02 1 98.06 101 ARG A C 1
ATOM 755 O O . ARG A 1 101 ? -11.766 -8.391 -3.465 1 98.06 101 ARG A O 1
ATOM 762 N N . ALA A 1 102 ? -13.484 -9.016 -4.723 1 97.19 102 ALA A N 1
ATOM 763 C CA . ALA A 1 102 ? -13.945 -7.645 -4.895 1 97.19 102 ALA A CA 1
ATOM 764 C C . ALA A 1 102 ? -14.344 -7.023 -3.559 1 97.19 102 ALA A C 1
ATOM 766 O O . ALA A 1 102 ? -14.039 -5.863 -3.289 1 97.19 102 ALA A O 1
ATOM 767 N N . ILE A 1 103 ? -14.992 -7.738 -2.762 1 98.06 103 ILE A N 1
ATOM 768 C CA . ILE A 1 103 ? -15.398 -7.266 -1.444 1 98.06 103 ILE A CA 1
ATOM 769 C C . ILE A 1 103 ? -14.164 -6.945 -0.604 1 98.06 103 ILE A C 1
ATOM 771 O O . ILE A 1 103 ? -14.125 -5.93 0.094 1 98.06 103 ILE A O 1
ATOM 775 N N . GLN A 1 104 ? -13.195 -7.812 -0.651 1 97.56 104 GLN A N 1
ATOM 776 C CA . GLN A 1 104 ? -11.953 -7.559 0.072 1 97.56 104 GLN A CA 1
ATOM 777 C C . GLN A 1 104 ? -11.336 -6.23 -0.352 1 97.56 104 GLN A C 1
ATOM 779 O O . GLN A 1 104 ? -10.75 -5.523 0.471 1 97.56 104 GLN A O 1
ATOM 784 N N . GLY A 1 105 ? -11.477 -5.887 -1.606 1 95.31 105 GLY A N 1
ATOM 785 C CA . GLY A 1 105 ? -10.906 -4.652 -2.119 1 95.31 105 GLY A CA 1
ATOM 786 C C . GLY A 1 105 ? -11.516 -3.41 -1.498 1 95.31 105 GLY A C 1
ATOM 787 O O . GLY A 1 105 ? -10.852 -2.379 -1.383 1 95.31 105 GLY A O 1
ATOM 788 N N . LEU A 1 106 ? -12.664 -3.471 -1.038 1 94.38 106 LEU A N 1
ATOM 789 C CA . LEU A 1 106 ? -13.336 -2.344 -0.4 1 94.38 106 LEU A CA 1
ATOM 790 C C . LEU A 1 106 ? -12.672 -1.995 0.927 1 94.38 106 LEU A C 1
ATOM 792 O O . LEU A 1 106 ? -12.906 -0.916 1.478 1 94.38 106 LEU A O 1
ATOM 796 N N . SER A 1 107 ? -11.844 -2.881 1.361 1 93.94 107 SER A N 1
ATOM 797 C CA . SER A 1 107 ? -11.156 -2.652 2.627 1 93.94 107 SER A CA 1
ATOM 798 C C . SER A 1 107 ? -9.789 -2.025 2.402 1 93.94 107 SER A C 1
ATOM 800 O O . SER A 1 107 ? -9.008 -1.863 3.348 1 93.94 107 SER A O 1
ATOM 802 N N . PHE A 1 108 ? -9.461 -1.646 1.195 1 87.31 108 PHE A N 1
ATOM 803 C CA . PHE A 1 108 ? -8.133 -1.168 0.826 1 87.31 108 PHE A CA 1
ATOM 804 C C . PHE A 1 108 ? -7.758 0.063 1.641 1 87.31 108 PHE A C 1
ATOM 806 O O . PHE A 1 108 ? -6.586 0.264 1.963 1 87.31 108 PHE A O 1
ATOM 813 N N . GLY A 1 109 ? -8.711 0.808 1.989 1 80.75 109 GLY A N 1
ATOM 814 C CA . GLY A 1 109 ? -8.477 1.985 2.809 1 80.75 109 GLY A CA 1
ATOM 815 C C . GLY A 1 109 ? -8.023 1.651 4.219 1 80.75 109 GLY A C 1
ATOM 816 O O . GLY A 1 109 ? -7.504 2.514 4.93 1 80.75 109 GLY A O 1
ATOM 817 N N . GLY A 1 110 ? -8.133 0.443 4.57 1 82.38 110 GLY A N 1
ATOM 818 C CA . GLY A 1 110 ? -7.723 0.013 5.898 1 82.38 110 GLY A CA 1
ATOM 819 C C . GLY A 1 110 ? -6.25 0.24 6.172 1 82.38 110 GLY A C 1
ATOM 820 O O . GLY A 1 110 ? -5.852 0.471 7.316 1 82.38 110 GLY A O 1
ATOM 821 N N . LEU A 1 111 ? -5.484 0.252 5.113 1 80.31 111 LEU A N 1
ATOM 822 C CA . LEU A 1 111 ? -4.059 0.522 5.262 1 80.31 111 LEU A CA 1
ATOM 823 C C . LEU A 1 111 ? -3.822 1.955 5.727 1 80.31 111 LEU A C 1
ATOM 825 O O . LEU A 1 111 ? -2.918 2.211 6.527 1 80.31 111 LEU A O 1
ATOM 829 N N . TYR A 1 112 ? -4.676 2.805 5.336 1 80.31 112 TYR A N 1
ATOM 830 C CA . TYR A 1 112 ? -4.57 4.215 5.688 1 80.31 112 TYR A CA 1
ATOM 831 C C . TYR A 1 112 ? -4.98 4.449 7.137 1 80.31 112 TYR A C 1
ATOM 833 O O . TYR A 1 112 ? -4.289 5.152 7.875 1 80.31 112 TYR A O 1
ATOM 841 N N . ILE A 1 113 ? -6.039 3.889 7.473 1 86.88 113 ILE A N 1
ATOM 842 C CA . ILE A 1 113 ? -6.531 4.102 8.828 1 86.88 113 ILE A CA 1
ATOM 843 C C . ILE A 1 113 ? -5.555 3.5 9.836 1 86.88 113 ILE A C 1
ATOM 845 O O . ILE A 1 113 ? -5.367 4.039 10.93 1 86.88 113 ILE A O 1
ATOM 849 N N . CYS A 1 114 ? -4.934 2.436 9.477 1 87.25 114 CYS A N 1
ATOM 850 C CA . CYS A 1 114 ? -3.934 1.824 10.344 1 87.25 114 CYS A CA 1
ATOM 851 C C . CYS A 1 114 ? -2.762 2.77 10.578 1 87.25 114 CYS A C 1
ATOM 853 O O . CYS A 1 114 ? -2.23 2.844 11.688 1 87.25 114 CYS A O 1
ATOM 855 N N . SER A 1 115 ? -2.432 3.432 9.57 1 82.88 115 SER A N 1
ATOM 856 C CA . SER A 1 115 ? -1.328 4.379 9.688 1 82.88 115 SER A CA 1
ATOM 857 C C . SER A 1 115 ? -1.703 5.555 10.586 1 82.88 115 SER A C 1
ATOM 859 O O . SER A 1 115 ? -0.883 6.023 11.375 1 82.88 115 SER A O 1
ATOM 861 N N . ILE A 1 116 ? -2.893 6.027 10.484 1 84.31 116 ILE A N 1
ATOM 862 C CA . ILE A 1 116 ? -3.371 7.129 11.312 1 84.31 116 ILE A CA 1
ATOM 863 C C . ILE A 1 116 ? -3.396 6.699 12.781 1 84.31 116 ILE A C 1
ATOM 865 O O . ILE A 1 116 ? -2.879 7.402 13.648 1 84.31 116 ILE A O 1
ATOM 869 N N . LEU A 1 117 ? -3.924 5.574 12.984 1 87.81 117 LEU A N 1
ATOM 870 C CA . LEU A 1 117 ? -4.031 5.074 14.352 1 87.81 117 LEU A CA 1
ATOM 871 C C . LEU A 1 117 ? -2.652 4.785 14.938 1 87.81 117 LEU A C 1
ATOM 873 O O . LEU A 1 117 ? -2.404 5.051 16.109 1 87.81 117 LEU A O 1
ATOM 877 N N . ALA A 1 118 ? -1.805 4.246 14.141 1 84.81 118 ALA A N 1
ATOM 878 C CA . ALA A 1 118 ? -0.438 3.994 14.594 1 84.81 118 ALA A CA 1
ATOM 879 C C . ALA A 1 118 ? 0.251 5.293 15 1 84.81 118 ALA A C 1
ATOM 881 O O . ALA A 1 118 ? 1.014 5.32 15.969 1 84.81 118 ALA A O 1
ATOM 882 N N . GLY A 1 119 ? -0.002 6.309 14.281 1 83.94 119 GLY A N 1
ATOM 883 C CA . GLY A 1 119 ? 0.56 7.609 14.609 1 83.94 119 GLY A CA 1
ATOM 884 C C . GLY A 1 119 ? 0.03 8.18 15.906 1 83.94 119 GLY A C 1
ATOM 885 O O . GLY A 1 119 ? 0.771 8.82 16.656 1 83.94 119 GLY A O 1
ATOM 886 N N . GLU A 1 120 ? -1.154 7.945 16.125 1 82.88 120 GLU A N 1
ATOM 887 C CA . GLU A 1 120 ? -1.772 8.469 17.344 1 82.88 120 GLU A CA 1
ATOM 888 C C . GLU A 1 120 ? -1.396 7.633 18.562 1 82.88 120 GLU A C 1
ATOM 890 O O . GLU A 1 120 ? -1.279 8.156 19.672 1 82.88 120 GLU A O 1
ATOM 895 N N . TYR A 1 121 ? -1.25 6.359 18.328 1 83.81 121 TYR A N 1
ATOM 896 C CA . TYR A 1 121 ? -1.029 5.43 19.422 1 83.81 121 TYR A CA 1
ATOM 897 C C . TYR A 1 121 ? 0.449 5.352 19.781 1 83.81 121 TYR A C 1
ATOM 899 O O . TYR A 1 121 ? 0.808 4.848 20.859 1 83.81 121 TYR A O 1
ATOM 907 N N . SER A 1 122 ? 1.239 5.84 18.938 1 82.19 122 SER A N 1
ATOM 908 C CA . SER A 1 122 ? 2.674 5.711 19.172 1 82.19 122 SER A CA 1
ATOM 909 C C . SER A 1 122 ? 3.281 7.035 19.609 1 82.19 122 SER A C 1
ATOM 911 O O . SER A 1 122 ? 2.818 8.102 19.219 1 82.19 122 SER A O 1
ATOM 913 N N . HIS A 1 123 ? 4.281 6.863 20.5 1 80.31 123 HIS A N 1
ATOM 914 C CA . HIS A 1 123 ? 5.133 8.016 20.766 1 80.31 123 HIS A CA 1
ATOM 915 C C . HIS A 1 123 ? 5.914 8.43 19.516 1 80.31 123 HIS A C 1
ATOM 917 O O . HIS A 1 123 ? 6.375 7.574 18.766 1 80.31 123 HIS A O 1
ATOM 923 N N . PRO A 1 124 ? 6.008 9.68 19.266 1 75.19 124 PRO A N 1
ATOM 924 C CA . PRO A 1 124 ? 6.699 10.156 18.078 1 75.19 124 PRO A CA 1
ATOM 925 C C . PRO A 1 124 ? 8.062 9.492 17.875 1 75.19 124 PRO A C 1
ATOM 927 O O . PRO A 1 124 ? 8.461 9.227 16.734 1 75.19 124 PRO A O 1
ATOM 930 N N . LYS A 1 125 ? 8.703 9.094 18.906 1 75.62 125 LYS A N 1
ATOM 931 C CA . LYS A 1 125 ? 10.031 8.5 18.844 1 75.62 125 LYS A CA 1
ATOM 932 C C . LYS A 1 125 ? 9.961 7.043 18.375 1 75.62 125 LYS A C 1
ATOM 934 O O . LYS A 1 125 ? 10.969 6.477 17.953 1 75.62 125 LYS A O 1
ATOM 939 N N . ARG A 1 126 ? 8.773 6.523 18.438 1 78.62 126 ARG A N 1
ATOM 940 C CA . ARG A 1 126 ? 8.633 5.105 18.109 1 78.62 126 ARG A CA 1
ATOM 941 C C . ARG A 1 126 ? 7.844 4.91 16.828 1 78.62 126 ARG A C 1
ATOM 943 O O . ARG A 1 126 ? 7.504 3.783 16.453 1 78.62 126 ARG A O 1
ATOM 950 N N . ARG A 1 127 ? 7.637 5.934 16.125 1 74.69 127 ARG A N 1
ATOM 951 C CA . ARG A 1 127 ? 6.816 5.859 14.922 1 74.69 127 ARG A CA 1
ATOM 952 C C . ARG A 1 127 ? 7.5 5.02 13.844 1 74.69 127 ARG A C 1
ATOM 954 O O . ARG A 1 127 ? 6.84 4.258 13.133 1 74.69 127 ARG A O 1
ATOM 961 N N . GLY A 1 128 ? 8.797 5.207 13.656 1 72.38 128 GLY A N 1
ATOM 962 C CA . GLY A 1 128 ? 9.547 4.41 12.695 1 72.38 128 GLY A CA 1
ATOM 963 C C . GLY A 1 128 ? 9.453 2.918 12.961 1 72.38 128 GLY A C 1
ATOM 964 O O . GLY A 1 128 ? 9.328 2.123 12.031 1 72.38 128 GLY A O 1
ATOM 965 N N . PHE A 1 129 ? 9.453 2.625 14.18 1 76.44 129 PHE A N 1
ATOM 966 C CA . PHE A 1 129 ? 9.367 1.229 14.586 1 76.44 129 PHE A CA 1
ATOM 967 C C . PHE A 1 129 ? 8.023 0.626 14.18 1 76.44 129 PHE A C 1
ATOM 969 O O . PHE A 1 129 ? 7.965 -0.524 13.734 1 76.44 129 PHE A O 1
ATOM 976 N N . PHE A 1 130 ? 7.023 1.356 14.211 1 78.31 130 PHE A N 1
ATOM 977 C CA . PHE A 1 130 ? 5.699 0.854 13.852 1 78.31 130 PHE A CA 1
ATOM 978 C C . PHE A 1 130 ? 5.594 0.628 12.352 1 78.31 130 PHE A C 1
ATOM 980 O O . PHE A 1 130 ? 4.938 -0.314 11.898 1 78.31 130 PHE A O 1
ATOM 987 N N . ILE A 1 131 ? 6.242 1.416 11.656 1 76.19 131 ILE A N 1
ATOM 988 C CA . ILE A 1 131 ? 6.219 1.262 10.211 1 76.19 131 ILE A CA 1
ATOM 989 C C . ILE A 1 131 ? 6.898 -0.049 9.82 1 76.19 131 ILE A C 1
ATOM 991 O O . ILE A 1 131 ? 6.371 -0.81 9 1 76.19 131 ILE A O 1
ATOM 995 N N . ILE A 1 132 ? 7.973 -0.31 10.422 1 79.94 132 ILE A N 1
ATOM 996 C CA . ILE A 1 132 ? 8.695 -1.545 10.148 1 79.94 132 ILE A CA 1
ATOM 997 C C . ILE A 1 132 ? 7.844 -2.746 10.539 1 79.94 132 ILE A C 1
ATOM 999 O O . ILE A 1 132 ? 7.801 -3.75 9.828 1 79.94 132 ILE A O 1
ATOM 1003 N N . PHE A 1 133 ? 7.168 -2.588 11.547 1 85 133 PHE A N 1
ATOM 1004 C CA . PHE A 1 133 ? 6.336 -3.686 12.023 1 85 133 PHE A CA 1
ATOM 1005 C C . PHE A 1 133 ? 5.188 -3.955 11.062 1 85 133 PHE A C 1
ATOM 1007 O O . PHE A 1 133 ? 4.828 -5.109 10.828 1 85 133 PHE A O 1
ATOM 1014 N N . LYS A 1 134 ? 4.59 -2.902 10.586 1 87.25 134 LYS A N 1
ATOM 1015 C CA . LYS A 1 134 ? 3.484 -3.053 9.648 1 87.25 134 LYS A CA 1
ATOM 1016 C C . LYS A 1 134 ? 3.936 -3.768 8.375 1 87.25 134 LYS A C 1
ATOM 1018 O O . LYS A 1 134 ? 3.277 -4.703 7.918 1 87.25 134 LYS A O 1
ATOM 1023 N N . ILE A 1 135 ? 5.062 -3.395 7.898 1 85.31 135 ILE A N 1
ATOM 1024 C CA . ILE A 1 135 ? 5.566 -3.961 6.652 1 85.31 135 ILE A CA 1
ATOM 1025 C C . ILE A 1 135 ? 6.02 -5.402 6.887 1 85.31 135 ILE A C 1
ATOM 1027 O O . ILE A 1 135 ? 5.77 -6.277 6.055 1 85.31 135 ILE A O 1
ATOM 1031 N N . THR A 1 136 ? 6.645 -5.598 8.039 1 88.69 136 THR A N 1
ATOM 1032 C CA . THR A 1 136 ? 7.078 -6.941 8.398 1 88.69 136 THR A CA 1
ATOM 1033 C C .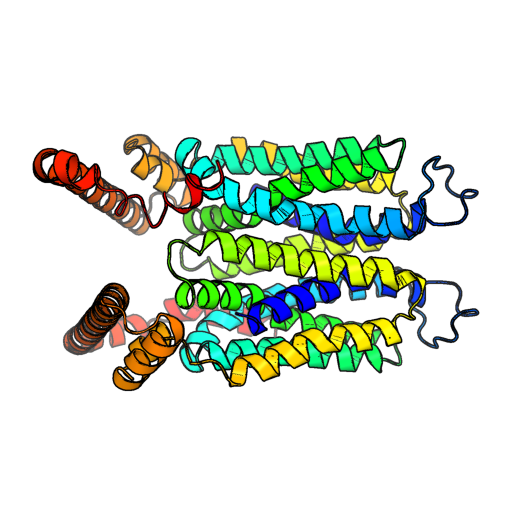 THR A 1 136 ? 5.875 -7.871 8.555 1 88.69 136 THR A C 1
ATOM 1035 O O . THR A 1 136 ? 5.918 -9.023 8.133 1 88.69 136 THR A O 1
ATOM 1038 N N . ALA A 1 137 ? 4.855 -7.375 9.18 1 94 137 ALA A N 1
ATOM 1039 C CA . ALA A 1 137 ? 3.645 -8.172 9.344 1 94 137 ALA A CA 1
ATOM 1040 C C . ALA A 1 137 ? 3.062 -8.57 7.992 1 94 137 ALA A C 1
ATOM 1042 O O . ALA A 1 137 ? 2.631 -9.711 7.801 1 94 137 ALA A O 1
ATOM 1043 N N . THR A 1 138 ? 3.027 -7.668 7.09 1 92.94 138 THR A N 1
ATOM 1044 C CA . THR A 1 138 ? 2.562 -7.965 5.742 1 92.94 138 THR A CA 1
ATOM 1045 C C . THR A 1 138 ? 3.43 -9.047 5.098 1 92.94 138 THR A C 1
ATOM 1047 O O . THR A 1 138 ? 2.91 -9.984 4.488 1 92.94 138 THR A O 1
ATOM 1050 N N . SER A 1 139 ? 4.719 -8.914 5.309 1 92.19 139 SER A N 1
ATOM 1051 C CA . SER A 1 139 ? 5.652 -9.891 4.75 1 92.19 139 SER A CA 1
ATOM 1052 C C . SER A 1 139 ? 5.422 -11.273 5.344 1 92.19 139 SER A C 1
ATOM 1054 O O . SER A 1 139 ? 5.508 -12.281 4.637 1 92.19 139 SER A O 1
ATOM 1056 N N . ILE A 1 140 ? 5.207 -11.305 6.531 1 94.81 140 ILE A N 1
ATOM 1057 C CA . ILE A 1 140 ? 4.957 -12.57 7.203 1 94.81 140 ILE A CA 1
ATOM 1058 C C . ILE A 1 140 ? 3.684 -13.211 6.648 1 94.81 140 ILE A C 1
ATOM 1060 O O . ILE A 1 140 ? 3.641 -14.414 6.402 1 94.81 140 ILE A O 1
ATOM 1064 N N . GLY A 1 141 ? 2.652 -12.391 6.496 1 96.44 141 GLY A N 1
ATOM 1065 C CA . GLY A 1 141 ? 1.449 -12.898 5.855 1 96.44 141 GLY A CA 1
ATOM 1066 C C . GLY A 1 141 ? 1.704 -13.477 4.477 1 96.44 141 GLY A C 1
ATOM 1067 O O . GLY A 1 141 ? 1.185 -14.547 4.141 1 96.44 141 GLY A O 1
ATOM 1068 N N . GLU A 1 142 ? 2.506 -12.805 3.742 1 94.69 142 GLU A N 1
ATOM 1069 C CA . GLU A 1 142 ? 2.867 -13.273 2.408 1 94.69 142 GLU A CA 1
ATOM 1070 C C . GLU A 1 142 ? 3.633 -14.594 2.477 1 94.69 142 GLU A C 1
ATOM 1072 O O . GLU A 1 142 ? 3.377 -15.508 1.69 1 94.69 142 GLU A O 1
ATOM 1077 N N . LEU A 1 143 ? 4.543 -14.656 3.414 1 93.06 143 LEU A N 1
ATOM 1078 C CA . LEU A 1 143 ? 5.371 -15.852 3.562 1 93.06 143 LEU A CA 1
ATOM 1079 C C . LEU A 1 143 ? 4.516 -17.062 3.926 1 93.06 143 LEU A C 1
ATOM 1081 O O . LEU A 1 143 ? 4.715 -18.156 3.389 1 93.06 143 LEU A O 1
ATOM 1085 N N . ILE A 1 144 ? 3.643 -16.828 4.805 1 95.5 144 ILE A N 1
ATOM 1086 C CA . ILE A 1 144 ? 2.77 -17.922 5.219 1 95.5 144 ILE A CA 1
ATOM 1087 C C . ILE A 1 144 ? 1.915 -18.375 4.035 1 95.5 144 ILE A C 1
ATOM 1089 O O . ILE A 1 144 ? 1.78 -19.578 3.783 1 95.5 144 ILE A O 1
ATOM 1093 N N . CYS A 1 145 ? 1.375 -17.422 3.322 1 95.69 145 CYS A N 1
ATOM 1094 C CA . CYS A 1 145 ? 0.502 -17.75 2.201 1 95.69 145 CYS A CA 1
ATOM 1095 C C . CYS A 1 145 ? 1.269 -18.484 1.109 1 95.69 145 CYS A C 1
ATOM 1097 O O . CYS A 1 145 ? 0.845 -19.547 0.658 1 95.69 145 CYS A O 1
ATOM 1099 N N . HIS A 1 146 ? 2.385 -17.984 0.74 1 91.62 146 HIS A N 1
ATOM 1100 C CA . HIS A 1 146 ? 3.188 -18.625 -0.298 1 91.62 146 HIS A CA 1
ATOM 1101 C C . HIS A 1 146 ? 3.762 -19.953 0.185 1 91.62 146 HIS A C 1
ATOM 1103 O O . HIS A 1 146 ? 3.83 -20.922 -0.579 1 91.62 146 HIS A O 1
ATOM 1109 N N . GLY A 1 147 ? 4.215 -19.969 1.407 1 91.69 147 GLY A N 1
ATOM 1110 C CA . GLY A 1 147 ? 4.844 -21.156 1.964 1 91.69 147 GLY A CA 1
ATOM 1111 C C . GLY A 1 147 ? 3.879 -22.312 2.135 1 91.69 147 GLY A C 1
ATOM 1112 O O . GLY A 1 147 ? 4.195 -23.453 1.769 1 91.69 147 GLY A O 1
ATOM 1113 N N . PHE A 1 148 ? 2.73 -22.016 2.6 1 91.62 148 PHE A N 1
ATOM 1114 C CA . PHE A 1 148 ? 1.769 -23.078 2.879 1 91.62 148 PHE A CA 1
ATOM 1115 C C . PHE A 1 148 ? 0.845 -23.297 1.688 1 91.62 148 PHE A C 1
ATOM 1117 O O . PHE A 1 148 ? 0.016 -24.219 1.698 1 91.62 148 PHE A O 1
ATOM 1124 N N . GLY A 1 149 ? 0.97 -22.484 0.702 1 88.5 149 GLY A N 1
ATOM 1125 C CA . GLY A 1 149 ? 0.159 -22.625 -0.496 1 88.5 149 GLY A CA 1
ATOM 1126 C C . GLY A 1 149 ? 0.431 -23.922 -1.249 1 88.5 149 GLY A C 1
ATOM 1127 O O . GLY A 1 149 ? -0.391 -24.359 -2.057 1 88.5 149 GLY A O 1
ATOM 1128 N N . PHE A 1 150 ? 1.521 -24.594 -0.885 1 85.5 150 PHE A N 1
ATOM 1129 C CA . PHE A 1 150 ? 1.888 -25.844 -1.539 1 85.5 150 PHE A CA 1
ATOM 1130 C C . PHE A 1 150 ? 1.237 -27.031 -0.84 1 85.5 150 PHE A C 1
ATOM 1132 O O . PHE A 1 150 ? 1.128 -28.125 -1.419 1 85.5 150 PHE A O 1
ATOM 1139 N N . THR A 1 151 ? 0.871 -26.844 0.406 1 90.19 151 THR A N 1
ATOM 1140 C CA . THR A 1 151 ? 0.354 -27.953 1.188 1 90.19 151 THR A CA 1
ATOM 1141 C C . THR A 1 151 ? -1.141 -27.797 1.444 1 90.19 151 THR A C 1
ATOM 1143 O O . THR A 1 151 ? -1.872 -28.781 1.537 1 90.19 151 THR A O 1
ATOM 1146 N N . LEU A 1 152 ? -1.585 -26.641 1.485 1 93.69 152 LEU A N 1
ATOM 1147 C CA . LEU A 1 152 ? -2.994 -26.359 1.753 1 93.69 152 LEU A CA 1
ATOM 1148 C C . LEU A 1 152 ? -3.754 -26.109 0.456 1 93.69 152 LEU A C 1
ATOM 1150 O O . LEU A 1 152 ? -3.23 -25.484 -0.462 1 93.69 152 LEU A O 1
ATOM 1154 N N . SER A 1 153 ? -4.953 -26.625 0.455 1 93.94 153 SER A N 1
ATOM 1155 C CA . SER A 1 153 ? -5.832 -26.25 -0.647 1 93.94 153 SER A CA 1
ATOM 1156 C C . SER A 1 153 ? -6.176 -24.766 -0.593 1 93.94 153 SER A C 1
ATOM 1158 O O . SER A 1 153 ? -5.98 -24.109 0.436 1 93.94 153 SER A O 1
ATOM 1160 N N . TRP A 1 154 ? -6.617 -24.297 -1.684 1 95.06 154 TRP A N 1
ATOM 1161 C CA . TRP A 1 154 ? -6.965 -22.875 -1.73 1 95.06 154 TRP A CA 1
ATOM 1162 C C . TRP A 1 154 ? -8.094 -22.562 -0.752 1 95.06 154 TRP A C 1
ATOM 1164 O O . TRP A 1 154 ? -8.156 -21.453 -0.205 1 95.06 154 TRP A O 1
ATOM 1174 N N . ARG A 1 155 ? -9 -23.5 -0.486 1 96.88 155 ARG A N 1
ATOM 1175 C CA . ARG A 1 155 ? -10.078 -23.281 0.481 1 96.88 155 ARG A CA 1
ATOM 1176 C C . ARG A 1 155 ? -9.531 -23.266 1.906 1 96.88 155 ARG A C 1
ATOM 1178 O O . ARG A 1 155 ? -9.93 -22.422 2.717 1 96.88 155 ARG A O 1
ATOM 1185 N N . GLN A 1 156 ? -8.648 -24.203 2.189 1 96.81 156 GLN A N 1
ATOM 1186 C CA . GLN A 1 156 ? -8.016 -24.234 3.502 1 96.81 156 GLN A CA 1
ATOM 1187 C C . GLN A 1 156 ? -7.227 -22.953 3.76 1 96.81 156 GLN A C 1
ATOM 1189 O O . GLN A 1 156 ? -7.242 -22.422 4.871 1 96.81 156 GLN A O 1
ATOM 1194 N N . MET A 1 157 ? -6.539 -22.531 2.75 1 97.25 157 MET A N 1
ATOM 1195 C CA . MET A 1 157 ? -5.781 -21.281 2.873 1 97.25 157 MET A CA 1
ATOM 1196 C C . MET A 1 157 ? -6.711 -20.109 3.139 1 97.25 157 MET A C 1
ATOM 1198 O O . MET A 1 157 ? -6.395 -19.234 3.945 1 97.25 157 MET A O 1
ATOM 1202 N N . ALA A 1 158 ? -7.824 -20.094 2.439 1 98.12 158 ALA A N 1
ATOM 1203 C CA . ALA A 1 158 ? -8.797 -19.031 2.658 1 98.12 158 ALA A CA 1
ATOM 1204 C C . ALA A 1 158 ? -9.289 -19.031 4.102 1 98.12 158 ALA A C 1
ATOM 1206 O O . ALA A 1 158 ? -9.414 -17.969 4.723 1 98.12 158 ALA A O 1
ATOM 1207 N N . TRP A 1 159 ? -9.516 -20.188 4.633 1 98.25 159 TRP A N 1
ATOM 1208 C CA . TRP A 1 159 ? -9.922 -20.297 6.031 1 98.25 159 TRP A CA 1
ATOM 1209 C C . TRP A 1 159 ? -8.828 -19.781 6.957 1 98.25 159 TRP A C 1
ATOM 1211 O O . TRP A 1 159 ? -9.094 -19.031 7.898 1 98.25 159 TRP A O 1
ATOM 1221 N N . LEU A 1 160 ? -7.664 -20.172 6.715 1 98.12 160 LEU A N 1
ATOM 1222 C CA . LEU A 1 160 ? -6.535 -19.719 7.52 1 98.12 160 LEU A CA 1
ATOM 1223 C C . LEU A 1 160 ? -6.383 -18.203 7.445 1 98.12 160 LEU A C 1
ATOM 1225 O O . LEU A 1 160 ? -6.141 -17.547 8.461 1 98.12 160 LEU A O 1
ATOM 1229 N N . ALA A 1 161 ? -6.52 -17.703 6.223 1 98.56 161 ALA A N 1
ATOM 1230 C CA . ALA A 1 161 ? -6.332 -16.281 5.977 1 98.56 161 ALA A CA 1
ATOM 1231 C C . ALA A 1 161 ? -7.441 -15.461 6.625 1 98.56 161 ALA A C 1
ATOM 1233 O O . ALA A 1 161 ? -7.316 -14.242 6.777 1 98.56 161 ALA A O 1
ATOM 1234 N N . SER A 1 162 ? -8.539 -16.078 6.957 1 98.62 162 SER A N 1
ATOM 1235 C CA . SER A 1 162 ? -9.656 -15.367 7.566 1 98.62 162 SER A CA 1
ATOM 1236 C C . SER A 1 162 ? -9.391 -15.07 9.039 1 98.62 162 SER A C 1
ATOM 1238 O O . SER A 1 162 ? -10.039 -14.211 9.633 1 98.62 162 SER A O 1
ATOM 1240 N N . ILE A 1 163 ? -8.414 -15.641 9.625 1 98.56 163 ILE A N 1
ATOM 1241 C CA . ILE A 1 163 ? -8.164 -15.562 11.062 1 98.56 163 ILE A CA 1
ATOM 1242 C C . ILE A 1 163 ? -7.602 -14.188 11.414 1 98.56 163 ILE A C 1
ATOM 1244 O O . ILE A 1 163 ? -8.117 -13.516 12.312 1 98.56 163 ILE A O 1
ATOM 1248 N N . PRO A 1 164 ? -6.598 -13.727 10.695 1 98.38 164 PRO A N 1
ATOM 1249 C CA . PRO A 1 164 ? -6 -12.453 11.102 1 98.38 164 PRO A CA 1
ATOM 1250 C C . PRO A 1 164 ? -7 -11.305 11.078 1 98.38 164 PRO A C 1
ATOM 1252 O O . PRO A 1 164 ? -7.07 -10.523 12.023 1 98.38 164 PRO A O 1
ATOM 1255 N N . PRO A 1 165 ? -7.789 -11.164 10.023 1 98.25 165 PRO A N 1
ATOM 1256 C CA . PRO A 1 165 ? -8.727 -10.039 10.047 1 98.25 165 PRO A CA 1
ATOM 1257 C C . PRO A 1 165 ? -9.812 -10.195 11.117 1 98.25 165 PRO A C 1
ATOM 1259 O O . PRO A 1 165 ? -10.289 -9.203 11.664 1 98.25 165 PRO A O 1
ATOM 1262 N N . ALA A 1 166 ? -10.188 -11.375 11.43 1 98.25 166 ALA A N 1
ATOM 1263 C CA . ALA A 1 166 ? -11.125 -11.609 12.523 1 98.25 166 ALA A CA 1
ATOM 1264 C C . ALA A 1 166 ? -10.531 -11.156 13.859 1 98.25 166 ALA A C 1
ATOM 1266 O O . ALA A 1 166 ? -11.195 -10.484 14.648 1 98.25 166 ALA A O 1
ATOM 1267 N N . LEU A 1 167 ? -9.328 -11.547 14.078 1 97.88 167 LEU A N 1
ATOM 1268 C CA . LEU A 1 167 ? -8.648 -11.156 15.305 1 97.88 167 LEU A CA 1
ATOM 1269 C C . LEU A 1 167 ? -8.43 -9.648 15.359 1 97.88 167 LEU A C 1
ATOM 1271 O O . LEU A 1 167 ? -8.539 -9.039 16.422 1 97.88 167 LEU A O 1
ATOM 1275 N N . ALA A 1 168 ? -8.117 -9.07 14.219 1 96.56 168 ALA A N 1
ATOM 1276 C CA . ALA A 1 168 ? -7.941 -7.621 14.156 1 96.56 168 ALA A CA 1
ATOM 1277 C C . ALA A 1 168 ? -9.234 -6.895 14.5 1 96.56 168 ALA A C 1
ATOM 1279 O O . ALA A 1 168 ? -9.227 -5.918 15.258 1 96.56 168 ALA A O 1
ATOM 1280 N N . ALA A 1 169 ? -10.32 -7.355 13.898 1 96.38 169 ALA A N 1
ATOM 1281 C CA . ALA A 1 169 ? -11.617 -6.742 14.164 1 96.38 169 ALA A CA 1
ATOM 1282 C C . ALA A 1 169 ? -11.984 -6.859 15.641 1 96.38 169 ALA A C 1
ATOM 1284 O O . ALA A 1 169 ? -12.406 -5.883 16.266 1 96.38 169 ALA A O 1
ATOM 1285 N N . LEU A 1 170 ? -11.797 -8.016 16.219 1 95.06 170 LEU A N 1
ATOM 1286 C CA . LEU A 1 170 ? -12.109 -8.258 17.609 1 95.06 170 LEU A CA 1
ATOM 1287 C C . LEU A 1 170 ? -11.211 -7.438 18.531 1 95.06 170 LEU A C 1
ATOM 1289 O O . LEU A 1 170 ? -11.664 -6.883 19.531 1 95.06 170 LEU A O 1
ATOM 1293 N N . GLY A 1 171 ? -9.922 -7.41 18.203 1 93.19 171 GLY A N 1
ATOM 1294 C CA . GLY A 1 171 ? -8.969 -6.66 19 1 93.19 171 GLY A CA 1
ATOM 1295 C C . GLY A 1 171 ? -9.211 -5.16 18.984 1 93.19 171 GLY A C 1
ATOM 1296 O O . GLY A 1 171 ? -9.023 -4.477 19.984 1 93.19 171 GLY A O 1
ATOM 1297 N N . THR A 1 172 ? -9.648 -4.648 17.875 1 90.75 172 THR A N 1
ATOM 1298 C CA . THR A 1 172 ? -9.852 -3.217 17.688 1 90.75 172 THR A CA 1
ATOM 1299 C C . THR A 1 172 ? -10.984 -2.719 18.578 1 90.75 172 THR A C 1
ATOM 1301 O O . THR A 1 172 ? -10.961 -1.579 19.047 1 90.75 172 THR A O 1
ATOM 1304 N N . VAL A 1 173 ? -11.953 -3.523 18.812 1 87.69 173 VAL A N 1
ATOM 1305 C CA . VAL A 1 173 ? -13.117 -3.121 19.594 1 87.69 173 VAL A CA 1
ATOM 1306 C C . VAL A 1 173 ? -12.711 -2.855 21.047 1 87.69 173 VAL A C 1
ATOM 1308 O O . VAL A 1 173 ? -13.344 -2.062 21.734 1 87.69 173 VAL A O 1
ATOM 1311 N N . PHE A 1 174 ? -11.586 -3.391 21.438 1 88.12 174 PHE A N 1
ATOM 1312 C CA . PHE A 1 174 ? -11.141 -3.234 22.828 1 88.12 174 PHE A CA 1
ATOM 1313 C C . PHE A 1 174 ? -10.18 -2.062 22.953 1 88.12 174 PHE A C 1
ATOM 1315 O O . PHE A 1 174 ? -9.797 -1.688 24.062 1 88.12 174 PHE A O 1
ATOM 1322 N N . TRP A 1 175 ? -9.812 -1.46 21.953 1 88.25 175 TRP A N 1
ATOM 1323 C CA . TRP A 1 175 ? -8.898 -0.322 22 1 88.25 175 TRP A CA 1
ATOM 1324 C C . TRP A 1 175 ? -9.672 0.992 22.078 1 88.25 175 TRP A C 1
ATOM 1326 O O . TRP A 1 175 ? -10.812 1.072 21.641 1 88.25 175 TRP A O 1
ATOM 1336 N N . PRO A 1 176 ? -9.055 1.901 22.719 1 90.56 176 PRO A N 1
ATOM 1337 C CA . PRO A 1 176 ? -9.734 3.197 22.797 1 90.56 176 PRO A CA 1
ATOM 1338 C C . PRO A 1 176 ? -9.859 3.881 21.438 1 90.56 176 PRO A C 1
ATOM 1340 O O . PRO A 1 176 ? -9.102 3.58 20.516 1 90.56 176 PRO A O 1
ATOM 1343 N N . GLU A 1 177 ? -10.836 4.719 21.406 1 93.25 177 GLU A N 1
ATOM 1344 C CA . GLU A 1 177 ? -11.031 5.508 20.188 1 93.25 177 GLU A CA 1
ATOM 1345 C C . GLU A 1 177 ? -9.93 6.551 20.016 1 93.25 177 GLU A C 1
ATOM 1347 O O . GLU A 1 177 ? -9.25 6.902 20.984 1 93.25 177 GLU A O 1
ATOM 1352 N N . SER A 1 178 ? -9.734 7.035 18.766 1 92.25 178 SER A N 1
ATOM 1353 C CA . SER A 1 178 ? -8.773 8.062 18.375 1 92.25 178 SER A CA 1
ATOM 1354 C C . SER A 1 178 ? -8.984 9.344 19.172 1 92.25 178 SER A C 1
ATOM 1356 O O . SER A 1 178 ? -10.039 9.969 19.094 1 92.25 178 SER A O 1
ATOM 1358 N N . PRO A 1 179 ? -7.984 9.703 19.906 1 92.38 179 PRO A N 1
ATOM 1359 C CA . PRO A 1 179 ? -8.125 10.961 20.641 1 92.38 179 PRO A CA 1
ATOM 1360 C C . PRO A 1 179 ? -8.414 12.148 19.734 1 92.38 179 PRO A C 1
ATOM 1362 O O . PRO A 1 179 ? -9.227 13.008 20.078 1 92.38 179 PRO A O 1
ATOM 1365 N N . SER A 1 180 ? -7.781 12.164 18.641 1 90.94 180 SER A N 1
ATOM 1366 C CA . SER A 1 180 ? -7.992 13.273 17.719 1 90.94 180 SER A CA 1
ATOM 1367 C C . SER A 1 180 ? -9.43 13.305 17.219 1 90.94 180 SER A C 1
ATOM 1369 O O . SER A 1 180 ? -10 14.383 17.016 1 90.94 180 SER A O 1
ATOM 1371 N N . TRP A 1 181 ? -9.938 12.172 16.984 1 92.94 181 TRP A N 1
ATOM 1372 C CA . TRP A 1 181 ? -11.328 12.117 16.531 1 92.94 181 TRP A CA 1
ATOM 1373 C C . TRP A 1 181 ? -12.273 12.539 17.656 1 92.94 181 TRP A C 1
ATOM 1375 O O . TRP A 1 181 ? -13.25 13.258 17.406 1 92.94 181 TRP A O 1
ATOM 1385 N N . LEU A 1 182 ? -11.992 12.086 18.797 1 94.75 182 LEU A N 1
ATOM 1386 C CA . LEU A 1 182 ? -12.805 12.469 19.953 1 94.75 182 LEU A CA 1
ATOM 1387 C C . LEU A 1 182 ? -12.75 13.977 20.172 1 94.75 182 LEU A C 1
ATOM 1389 O O . LEU A 1 182 ? -13.773 14.602 20.453 1 94.75 182 LEU A O 1
ATOM 1393 N N . ALA A 1 183 ? -11.555 14.523 20.047 1 92.12 183 ALA A N 1
ATOM 1394 C CA . ALA A 1 183 ? -11.406 15.969 20.156 1 92.12 183 ALA A CA 1
ATOM 1395 C C . ALA A 1 183 ? -12.188 16.688 19.062 1 92.12 183 ALA A C 1
ATOM 1397 O O . ALA A 1 183 ? -12.82 17.719 19.312 1 92.12 183 ALA A O 1
ATOM 1398 N N . TYR A 1 184 ? -12.141 16.141 17.938 1 90.56 184 TYR A N 1
ATOM 1399 C CA . TYR A 1 184 ? -12.859 16.688 16.797 1 90.56 184 TYR A CA 1
ATOM 1400 C C . TYR A 1 184 ? -14.359 16.703 17.047 1 90.56 184 TYR A C 1
ATOM 1402 O O . TYR A 1 184 ? -15.055 17.656 16.672 1 90.56 184 TYR A O 1
ATOM 1410 N N . LYS A 1 185 ? -14.852 15.703 17.719 1 93.5 185 LYS A N 1
ATOM 1411 C CA . LYS A 1 185 ? -16.281 15.562 17.984 1 93.5 185 LYS A CA 1
ATOM 1412 C C . LYS A 1 185 ? -16.672 16.359 19.234 1 93.5 185 LYS A C 1
ATOM 1414 O O . LYS A 1 185 ? -17.844 16.391 19.609 1 93.5 185 LYS A O 1
ATOM 1419 N N . GLY A 1 186 ? -15.68 16.906 19.906 1 92.88 186 GLY A N 1
ATOM 1420 C CA . GLY A 1 186 ? -15.953 17.703 21.094 1 92.88 186 GLY A CA 1
ATOM 1421 C C . GLY A 1 186 ? -16.094 16.875 22.359 1 92.88 186 GLY A C 1
ATOM 1422 O O . GLY A 1 186 ? -16.578 17.359 23.375 1 92.88 186 GLY A O 1
ATOM 1423 N N . ARG A 1 187 ? -15.766 15.703 22.234 1 94.88 187 ARG A N 1
ATOM 1424 C CA . ARG A 1 187 ? -15.789 14.812 23.391 1 94.88 187 ARG A CA 1
ATOM 1425 C C . ARG A 1 187 ? -14.461 14.828 24.125 1 94.88 187 ARG A C 1
ATOM 1427 O O . ARG A 1 187 ? -13.766 13.812 24.188 1 94.88 187 ARG A O 1
ATOM 1434 N N . PHE A 1 188 ? -14.172 15.898 24.828 1 95.06 188 PHE A N 1
ATOM 1435 C CA . PHE A 1 188 ? -12.852 16.219 25.359 1 95.06 188 PHE A CA 1
ATOM 1436 C C . PHE A 1 188 ? -12.516 15.312 26.531 1 95.06 188 PHE A C 1
ATOM 1438 O O . PHE A 1 188 ? -11.359 14.922 26.719 1 95.06 188 PHE A O 1
ATOM 1445 N N . ASP A 1 189 ? -13.508 14.93 27.359 1 95.12 189 ASP A N 1
ATOM 1446 C CA . ASP A 1 189 ? -13.25 14.047 28.5 1 95.12 189 ASP A CA 1
ATOM 1447 C C . ASP A 1 189 ? -12.812 12.664 28.016 1 95.12 189 ASP A C 1
ATOM 1449 O O . ASP A 1 189 ? -11.867 12.086 28.562 1 95.12 189 ASP A O 1
ATOM 1453 N N . GLU A 1 190 ? -13.555 12.211 27.078 1 95.44 190 GLU A N 1
ATOM 1454 C CA . GLU A 1 190 ? -13.188 10.922 26.5 1 95.44 190 GLU A CA 1
ATOM 1455 C C . GLU A 1 190 ? -11.836 10.992 25.797 1 95.44 190 GLU A C 1
ATOM 1457 O O . GLU A 1 190 ? -11.094 10.008 25.781 1 95.44 190 GLU A O 1
ATOM 1462 N N . CYS A 1 191 ? -11.594 12.078 25.125 1 95.12 191 CYS A N 1
ATOM 1463 C CA . CYS A 1 191 ? -10.305 12.305 24.484 1 95.12 191 CYS A CA 1
ATOM 1464 C C . CYS A 1 191 ? -9.156 12.156 25.469 1 95.12 191 CYS A C 1
ATOM 1466 O O . CYS A 1 191 ? -8.18 11.453 25.188 1 95.12 191 CYS A O 1
ATOM 1468 N N . LEU A 1 192 ? -9.328 12.773 26.609 1 93.38 192 LEU A N 1
ATOM 1469 C CA . LEU A 1 192 ? -8.305 12.719 27.656 1 93.38 192 LEU A CA 1
ATOM 1470 C C . LEU A 1 192 ? -8.094 11.289 28.141 1 93.38 192 LEU A C 1
ATOM 1472 O O . LEU A 1 192 ? -6.957 10.844 28.281 1 93.38 192 LEU A O 1
ATOM 1476 N N . THR A 1 193 ? -9.164 10.609 28.422 1 93.19 193 THR A N 1
ATOM 1477 C CA . THR A 1 193 ? -9.102 9.234 28.922 1 93.19 193 THR A CA 1
ATOM 1478 C C . THR A 1 193 ? -8.438 8.32 27.891 1 93.19 193 THR A C 1
ATOM 1480 O O . THR A 1 193 ? -7.613 7.477 28.25 1 93.19 193 THR A O 1
ATOM 1483 N N . SER A 1 194 ? -8.844 8.492 26.641 1 93.19 194 SER A N 1
ATOM 1484 C CA . SER A 1 194 ? -8.281 7.688 25.562 1 93.19 194 SER A CA 1
ATOM 1485 C C . SER A 1 194 ? -6.785 7.941 25.406 1 93.19 194 SER A C 1
ATOM 1487 O O . SER A 1 194 ? -6.004 7 25.25 1 93.19 194 SER A O 1
ATOM 1489 N N . PHE A 1 195 ? -6.43 9.125 25.422 1 92.25 195 PHE A N 1
ATOM 1490 C CA . PHE A 1 195 ? -5.031 9.508 25.25 1 92.25 195 PHE A CA 1
ATOM 1491 C C . PHE A 1 195 ? -4.188 8.953 26.391 1 92.25 195 PHE A C 1
ATOM 1493 O O . PHE A 1 195 ? -3.08 8.461 26.172 1 92.25 195 PHE A O 1
ATOM 1500 N N . GLU A 1 196 ? -4.68 9.039 27.578 1 90.62 196 GLU A N 1
ATOM 1501 C CA . GLU A 1 196 ? -3.963 8.539 28.75 1 90.62 196 GLU A CA 1
ATOM 1502 C C . GLU A 1 196 ? -3.814 7.02 28.703 1 90.62 196 GLU A C 1
ATOM 1504 O O . GLU A 1 196 ? -2.809 6.477 29.172 1 90.62 196 GLU A O 1
ATOM 1509 N N . TRP A 1 197 ? -4.828 6.449 28.234 1 89.62 197 TRP A N 1
ATOM 1510 C CA . TRP A 1 197 ? -4.777 5 28.094 1 89.62 197 TRP A CA 1
ATOM 1511 C C . TRP A 1 197 ? -3.686 4.586 27.125 1 89.62 197 TRP A C 1
ATOM 1513 O O . TRP A 1 197 ? -2.996 3.586 27.328 1 89.62 197 TRP A O 1
ATOM 1523 N N . ILE A 1 198 ? -3.516 5.328 26.109 1 86.12 198 ILE A N 1
ATOM 1524 C CA . ILE A 1 198 ? -2.623 4.98 25.016 1 86.12 198 ILE A CA 1
ATOM 1525 C C . ILE A 1 198 ? -1.195 5.406 25.359 1 86.12 198 ILE A C 1
ATOM 1527 O O . ILE A 1 198 ? -0.246 4.648 25.125 1 86.12 198 ILE A O 1
ATOM 1531 N N . ARG A 1 199 ? -1.015 6.641 25.797 1 85.12 199 ARG A N 1
ATOM 1532 C CA . ARG A 1 199 ? 0.311 7.234 25.953 1 85.12 199 ARG A CA 1
ATOM 1533 C C . ARG A 1 199 ? 0.748 7.25 27.406 1 85.12 199 ARG A C 1
ATOM 1535 O O . ARG A 1 199 ? 1.893 7.586 27.719 1 85.12 199 ARG A O 1
ATOM 1542 N N . GLY A 1 200 ? -0.17 6.965 28.219 1 84.81 200 GLY A N 1
ATOM 1543 C CA . GLY A 1 200 ? 0.161 7.031 29.641 1 84.81 200 GLY A CA 1
ATOM 1544 C C . GLY A 1 200 ? -0.138 8.383 30.25 1 84.81 200 GLY A C 1
ATOM 1545 O O . GLY A 1 200 ? -0.742 9.242 29.609 1 84.81 200 GLY A O 1
ATOM 1546 N N . LYS A 1 201 ? 0.295 8.578 31.562 1 85.81 201 LYS A N 1
ATOM 1547 C CA . LYS A 1 201 ? -0.06 9.773 32.312 1 85.81 201 LYS A CA 1
ATOM 1548 C C . LYS A 1 201 ? 1.18 10.594 32.688 1 85.81 201 LYS A C 1
ATOM 1550 O O . LYS A 1 201 ? 1.173 11.359 33.625 1 85.81 201 LYS A O 1
ATOM 1555 N N . ASP A 1 202 ? 2.15 10.453 31.844 1 86.75 202 ASP A N 1
ATOM 1556 C CA . ASP A 1 202 ? 3.359 11.219 32.094 1 86.75 202 ASP A CA 1
ATOM 1557 C C . ASP A 1 202 ? 3.178 12.688 31.719 1 86.75 202 ASP A C 1
ATOM 1559 O O . ASP A 1 202 ? 2.178 13.047 31.094 1 86.75 202 ASP A O 1
ATOM 1563 N N . MET A 1 203 ? 4.05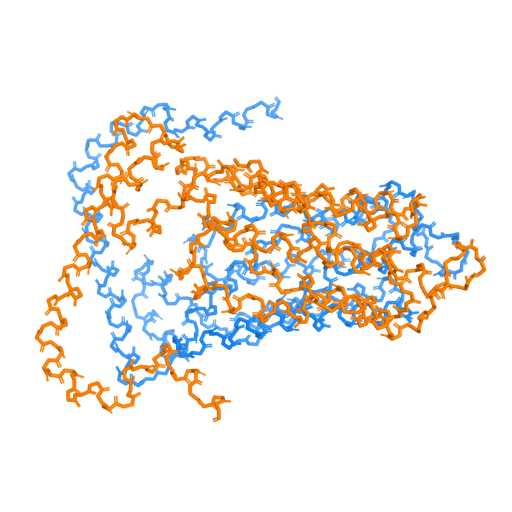9 13.508 32.188 1 86.94 203 MET A N 1
ATOM 1564 C CA . MET A 1 203 ? 3.947 14.945 32 1 86.94 203 MET A CA 1
ATOM 1565 C C . MET A 1 203 ? 3.941 15.312 30.531 1 86.94 203 MET A C 1
ATOM 1567 O O . MET A 1 203 ? 3.217 16.219 30.109 1 86.94 203 MET A O 1
ATOM 1571 N N . GLU A 1 204 ? 4.762 14.664 29.828 1 84.38 204 GLU A N 1
ATOM 1572 C CA . GLU A 1 204 ? 4.816 14.938 28.391 1 84.38 204 GLU A CA 1
ATOM 1573 C C . GLU A 1 204 ? 3.494 14.594 27.719 1 84.38 204 GLU A C 1
ATOM 1575 O O . GLU A 1 204 ? 3.031 15.328 26.844 1 84.38 204 GLU A O 1
ATOM 1580 N N . SER A 1 205 ? 2.949 13.539 28.109 1 86.19 205 SER A N 1
ATOM 1581 C CA . SER A 1 205 ? 1.671 13.102 27.547 1 86.19 205 SER A CA 1
ATOM 1582 C C . SER A 1 205 ? 0.551 14.07 27.922 1 86.19 205 SER A C 1
ATOM 1584 O O . SER A 1 205 ? -0.294 14.391 27.078 1 86.19 205 SER A O 1
ATOM 1586 N N . LYS A 1 206 ? 0.562 14.539 29.094 1 89.12 206 LYS A N 1
ATOM 1587 C CA . LYS A 1 206 ? -0.452 15.492 29.531 1 89.12 206 LYS A CA 1
ATOM 1588 C C . LYS A 1 206 ? -0.355 16.797 28.766 1 89.12 206 LYS A C 1
ATOM 1590 O O . LYS A 1 206 ? -1.375 17.391 28.406 1 89.12 206 LYS A O 1
ATOM 1595 N N . ARG A 1 207 ? 0.829 17.156 28.531 1 89 207 ARG A N 1
ATOM 1596 C CA . ARG A 1 207 ? 1.047 18.391 27.766 1 89 207 ARG A CA 1
ATOM 1597 C C . ARG A 1 207 ? 0.544 18.234 26.344 1 89 207 ARG A C 1
ATOM 1599 O O . ARG A 1 207 ? -0.113 19.125 25.812 1 89 207 ARG A O 1
ATOM 1606 N N . GLU A 1 208 ? 0.838 17.141 25.812 1 87.12 208 GLU A N 1
ATOM 1607 C CA . GLU A 1 208 ? 0.455 16.891 24.422 1 87.12 208 GLU A CA 1
ATOM 1608 C C . GLU A 1 208 ? -1.062 16.859 24.266 1 87.12 208 GLU A C 1
ATOM 1610 O O . GLU A 1 208 ? -1.604 17.406 23.312 1 87.12 208 GLU A O 1
ATOM 1615 N N . VAL A 1 209 ? -1.691 16.219 25.172 1 90.25 209 VAL A N 1
ATOM 1616 C CA . VAL A 1 209 ? -3.143 16.109 25.062 1 90.25 209 VAL A CA 1
ATOM 1617 C C . VAL A 1 209 ? -3.789 17.469 25.312 1 90.25 209 VAL A C 1
ATOM 1619 O O . VAL A 1 209 ? -4.789 17.812 24.672 1 90.25 209 VAL A O 1
ATOM 1622 N N . LYS A 1 210 ? -3.283 18.203 26.156 1 91 210 LYS A N 1
ATOM 1623 C CA . LYS A 1 210 ? -3.801 19.547 26.406 1 91 210 LYS A CA 1
ATOM 1624 C C . LYS A 1 210 ? -3.664 20.422 25.172 1 91 210 LYS A C 1
ATOM 1626 O O . LYS A 1 210 ? -4.566 21.203 24.844 1 91 210 LYS A O 1
ATOM 1631 N N . GLU A 1 211 ? -2.549 20.297 24.531 1 89.44 211 GLU A N 1
ATOM 1632 C CA . GLU A 1 211 ? -2.334 21.047 23.297 1 89.44 211 GLU A CA 1
ATOM 1633 C C . GLU A 1 211 ? -3.324 20.625 22.219 1 89.44 211 GLU A C 1
ATOM 1635 O O . GLU A 1 211 ? -3.828 21.453 21.469 1 89.44 211 GLU A O 1
ATOM 1640 N N . LEU A 1 212 ? -3.531 19.391 22.188 1 88.31 212 LEU A N 1
ATOM 1641 C CA . LEU A 1 212 ? -4.477 18.859 21.219 1 88.31 212 LEU A CA 1
ATOM 1642 C C . LEU A 1 212 ? -5.883 19.391 21.469 1 88.31 212 LEU A C 1
ATOM 1644 O O . LEU A 1 212 ? -6.555 19.844 20.531 1 88.31 212 LEU A O 1
ATOM 1648 N N . ILE A 1 213 ? -6.266 19.375 22.672 1 90.5 213 ILE A N 1
ATOM 1649 C CA . ILE A 1 213 ? -7.605 19.812 23.047 1 90.5 213 ILE A CA 1
ATOM 1650 C C . ILE A 1 213 ? -7.742 21.312 22.828 1 90.5 213 ILE A C 1
ATOM 1652 O O . ILE A 1 213 ? -8.75 21.781 22.312 1 90.5 213 ILE A O 1
ATOM 1656 N N . THR A 1 214 ? -6.703 22.031 23.172 1 89.88 214 THR A N 1
ATOM 1657 C CA . THR A 1 214 ? -6.719 23.484 23.016 1 89.88 214 THR A CA 1
ATOM 1658 C C . THR A 1 214 ? -6.797 23.859 21.547 1 89.88 214 THR A C 1
ATOM 1660 O O . THR A 1 214 ? -7.547 24.766 21.172 1 89.88 214 THR A O 1
ATOM 1663 N N . ALA A 1 215 ? -6.047 23.172 20.781 1 84.94 215 ALA A N 1
ATOM 1664 C CA . ALA A 1 215 ? -6.051 23.438 19.344 1 84.94 215 ALA A CA 1
ATOM 1665 C C . ALA A 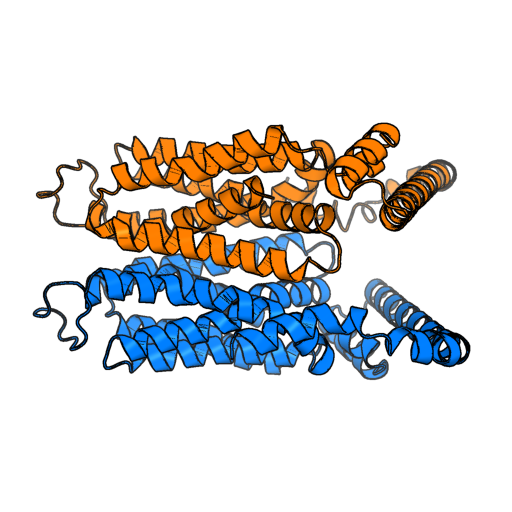1 215 ? -7.426 23.156 18.75 1 84.94 215 ALA A C 1
ATOM 1667 O O . ALA A 1 215 ? -7.902 23.922 17.906 1 84.94 215 ALA A O 1
ATOM 1668 N N . GLN A 1 216 ? -8.023 22.141 19.156 1 87.88 216 GLN A N 1
ATOM 1669 C CA . GLN A 1 216 ? -9.32 21.75 18.609 1 87.88 216 GLN A CA 1
ATOM 1670 C C . GLN A 1 216 ? -10.414 22.703 19.078 1 87.88 216 GLN A C 1
ATOM 1672 O O . GLN A 1 216 ? -11.344 23.016 18.328 1 87.88 216 GLN A O 1
ATOM 1677 N N . LYS A 1 217 ? -10.312 23.109 20.25 1 87.69 217 LYS A N 1
ATOM 1678 C CA . LYS A 1 217 ? -11.266 24.078 20.766 1 87.69 217 LYS A CA 1
ATOM 1679 C C . LYS A 1 217 ? -11.172 25.391 20 1 87.69 217 LYS A C 1
ATOM 1681 O O . LYS A 1 217 ? -12.195 26.016 19.688 1 87.69 217 LYS A O 1
ATOM 1686 N N . LYS A 1 218 ? -9.953 25.766 19.688 1 85.5 218 LYS A N 1
ATOM 1687 C CA . LYS A 1 218 ? -9.742 27 18.922 1 85.5 218 LYS A CA 1
ATOM 1688 C C . LYS A 1 218 ? -10.344 26.875 17.516 1 85.5 218 LYS A C 1
ATOM 1690 O O . LYS A 1 218 ? -10.969 27.828 17.031 1 85.5 218 LYS A O 1
ATOM 1695 N N . LEU A 1 219 ? -10.117 25.781 16.984 1 82.06 219 LEU A N 1
ATOM 1696 C CA . LEU A 1 219 ? -10.648 25.562 15.641 1 82.06 219 LEU A CA 1
ATOM 1697 C C . LEU A 1 219 ? -12.172 25.547 15.656 1 82.06 219 LEU A C 1
ATOM 1699 O O . LEU A 1 219 ? -12.805 26.062 14.734 1 82.06 219 LEU A O 1
ATOM 1703 N N . ARG A 1 220 ? -12.75 24.953 16.578 1 81.56 220 ARG A N 1
ATOM 1704 C CA . ARG A 1 220 ? -14.203 24.891 16.703 1 81.56 220 ARG A CA 1
ATOM 1705 C C . ARG A 1 220 ? -14.797 26.281 16.953 1 81.56 220 ARG A C 1
ATOM 1707 O O . ARG A 1 220 ? -15.867 26.594 16.438 1 81.56 220 ARG A O 1
ATOM 1714 N N . ASN A 1 221 ? -14.062 27.047 17.656 1 79.81 221 ASN A N 1
ATOM 1715 C CA . ASN A 1 221 ? -14.508 28.406 17.938 1 79.81 221 ASN A CA 1
ATOM 1716 C C . ASN A 1 221 ? -14.422 29.297 16.688 1 79.81 221 ASN A C 1
ATOM 1718 O O . ASN A 1 221 ? -15.289 30.141 16.469 1 79.81 221 ASN A O 1
ATOM 1722 N N . MET A 1 222 ? -13.344 29.094 16.031 1 75.94 222 MET A N 1
ATOM 1723 C CA . MET A 1 222 ? -13.195 29.828 14.781 1 75.94 222 MET A CA 1
ATOM 1724 C C . MET A 1 222 ? -14.32 29.5 13.812 1 75.94 222 MET A C 1
ATOM 1726 O O . MET A 1 222 ? -14.828 30.375 13.109 1 75.94 222 MET A O 1
ATOM 1730 N N . LYS A 1 223 ? -14.641 28.25 13.711 1 68.44 223 LYS A N 1
ATOM 1731 C CA . LYS A 1 223 ? -15.727 27.812 12.828 1 68.44 223 LYS A CA 1
ATOM 1732 C C . LYS A 1 223 ? -17.062 28.359 13.297 1 68.44 223 LYS A C 1
ATOM 1734 O O . LYS A 1 223 ? -17.906 28.75 12.477 1 68.44 223 LYS A O 1
ATOM 1739 N N . ARG A 1 224 ? -17.25 28.453 14.516 1 63.22 224 ARG A N 1
ATOM 1740 C CA . ARG A 1 224 ? -18.469 29.016 15.07 1 63.22 224 ARG A CA 1
ATOM 1741 C C . ARG A 1 224 ? -18.562 30.516 14.805 1 63.22 224 ARG A C 1
ATOM 1743 O O . ARG A 1 224 ? -19.641 31.031 14.492 1 63.22 224 ARG A O 1
ATOM 1750 N N . THR A 1 225 ? -17.312 31.125 14.906 1 56.94 225 THR A N 1
ATOM 1751 C CA . THR A 1 225 ? -17.297 32.562 14.625 1 56.94 225 THR A CA 1
ATOM 1752 C C . THR A 1 225 ? -17.516 32.812 13.141 1 56.94 225 THR A C 1
ATOM 1754 O O . THR A 1 225 ? -18.203 33.781 12.773 1 56.94 225 THR A O 1
ATOM 1757 N N . LYS A 1 226 ? -16.812 32.125 12.297 1 54.62 226 LYS A N 1
ATOM 1758 C CA . LYS A 1 226 ? -17 32.281 10.859 1 54.62 226 LYS A CA 1
ATOM 1759 C C . LYS A 1 226 ? -18.406 31.875 10.43 1 54.62 226 LYS A C 1
ATOM 1761 O O . LYS A 1 226 ? -18.969 32.469 9.508 1 54.62 226 LYS A O 1
ATOM 1766 N N . LYS A 1 227 ? -18.922 30.922 10.953 1 54.59 227 LYS A N 1
ATOM 1767 C CA . LYS A 1 227 ? -20.312 30.562 10.664 1 54.59 227 LYS A CA 1
ATOM 1768 C C . LYS A 1 227 ? -21.266 31.688 11.016 1 54.59 227 LYS A C 1
ATOM 1770 O O . LYS A 1 227 ? -22.234 31.938 10.289 1 54.59 227 LYS A O 1
ATOM 1775 N N . SER A 1 228 ? -20.969 32.406 12.008 1 45.88 228 SER A N 1
ATOM 1776 C CA . SER A 1 228 ? -21.859 33.531 12.266 1 45.88 228 SER A CA 1
ATOM 1777 C C . SER A 1 228 ? -21.734 34.594 11.18 1 45.88 228 SER A C 1
ATOM 1779 O O . SER A 1 228 ? -22.734 35.125 10.695 1 45.88 228 SER A O 1
ATOM 1781 N N . GLY A 1 229 ? -20.531 35.094 10.711 1 41.09 229 GLY A N 1
ATOM 1782 C CA . GLY A 1 229 ? -20.422 36.031 9.625 1 41.09 229 GLY A CA 1
ATOM 1783 C C . GLY A 1 229 ? -20.5 35.406 8.25 1 41.09 229 GLY A C 1
ATOM 1784 O O . GLY A 1 229 ? -21.141 35.938 7.344 1 41.09 229 GLY A O 1
ATOM 1785 N N . LEU A 1 230 ? -19.719 34.406 7.871 1 41 230 LEU A N 1
ATOM 1786 C CA . LEU A 1 230 ? -19.609 33.719 6.582 1 41 230 LEU A CA 1
ATOM 1787 C C . LEU A 1 230 ? -20.766 32.75 6.391 1 41 230 LEU A C 1
ATOM 1789 O O . LEU A 1 230 ? -21.125 32.406 5.258 1 41 230 LEU A O 1
ATOM 1793 N N . LEU A 1 231 ? -21.406 32.188 7.324 1 39.81 231 LEU A N 1
ATOM 1794 C CA . LEU A 1 231 ? -22.641 31.484 7.031 1 39.81 231 LEU A CA 1
ATOM 1795 C C . LEU A 1 231 ? -23.625 32.375 6.266 1 39.81 231 LEU A C 1
ATOM 1797 O O . LEU A 1 231 ? -24.281 31.906 5.328 1 39.81 231 LEU A O 1
ATOM 1801 N N . ILE A 1 232 ? -23.75 33.625 6.562 1 38.75 232 ILE A N 1
ATOM 1802 C CA . ILE A 1 232 ? -24.594 34.562 5.801 1 38.75 232 ILE A CA 1
ATOM 1803 C C . ILE A 1 232 ? -24.031 34.719 4.391 1 38.75 232 ILE A C 1
ATOM 1805 O O . ILE A 1 232 ? -24.781 34.688 3.41 1 38.75 232 ILE A O 1
ATOM 1809 N N . ARG A 1 233 ? -22.703 34.906 4.109 1 37.81 233 ARG A N 1
ATOM 1810 C CA . ARG A 1 233 ? -22.188 35.125 2.764 1 37.81 233 ARG A CA 1
ATOM 1811 C C . ARG A 1 233 ? -22 33.812 2.016 1 37.81 233 ARG A C 1
ATOM 1813 O O . ARG A 1 233 ? -22.359 33.719 0.84 1 37.81 233 ARG A O 1
ATOM 1820 N N . ASN A 1 234 ? -21.375 32.844 2.533 1 36.25 234 ASN A N 1
ATOM 1821 C CA . ASN A 1 234 ? -21.125 31.594 1.822 1 36.25 234 ASN A CA 1
ATOM 1822 C C . ASN A 1 234 ? -22.359 30.703 1.79 1 36.25 234 ASN A C 1
ATOM 1824 O O . ASN A 1 234 ? -22.406 29.75 1.022 1 36.25 234 ASN A O 1
ATOM 1828 N N . LEU A 1 235 ? -23.406 30.75 2.604 1 35.19 235 LEU A N 1
ATOM 1829 C CA . LEU A 1 235 ? -24.641 30.047 2.26 1 35.19 235 LEU A CA 1
ATOM 1830 C C . LEU A 1 235 ? -25.172 30.531 0.916 1 35.19 235 LEU A C 1
ATOM 1832 O O . LEU A 1 235 ? -25.688 29.719 0.13 1 35.19 235 LEU A O 1
ATOM 1836 N N . LYS A 1 236 ? -25.109 31.781 0.593 1 34.81 236 LYS A N 1
ATOM 1837 C CA . LYS A 1 236 ? -25.5 32.25 -0.727 1 34.81 236 LYS A CA 1
ATOM 1838 C C . LYS A 1 236 ? -24.578 31.719 -1.812 1 34.81 236 LYS A C 1
ATOM 1840 O O . LYS A 1 236 ? -25.031 31.375 -2.908 1 34.81 236 LYS A O 1
ATOM 1845 N N . ALA A 1 237 ? -23.234 31.781 -1.655 1 31.84 237 ALA A N 1
ATOM 1846 C CA . ALA A 1 237 ? -22.297 31.344 -2.695 1 31.84 237 ALA A CA 1
ATOM 1847 C C . ALA A 1 237 ? -22.219 29.828 -2.758 1 31.84 237 ALA A C 1
ATOM 1849 O O . ALA A 1 237 ? -21.984 29.25 -3.824 1 31.84 237 ALA A O 1
ATOM 1850 N N . MET A 1 238 ? -22.266 29.109 -1.728 1 30.31 238 MET A N 1
ATOM 1851 C CA . MET A 1 238 ? -22.234 27.641 -1.811 1 30.31 238 MET A CA 1
ATOM 1852 C C . MET A 1 238 ? -23.469 27.125 -2.539 1 30.31 238 MET A C 1
ATOM 1854 O O . MET A 1 238 ? -23.594 25.906 -2.758 1 30.31 238 MET A O 1
ATOM 1858 N N . ARG A 1 239 ? -24.594 27.812 -2.582 1 28.83 239 ARG A N 1
ATOM 1859 C CA . ARG A 1 239 ? -25.703 27.375 -3.43 1 28.83 239 ARG A CA 1
ATOM 1860 C C . ARG A 1 239 ? -25.312 27.438 -4.902 1 28.83 239 ARG A C 1
ATOM 1862 O O . ARG A 1 239 ? -26.141 27.156 -5.777 1 28.83 239 ARG A O 1
ATOM 1869 N N . SER A 1 240 ? 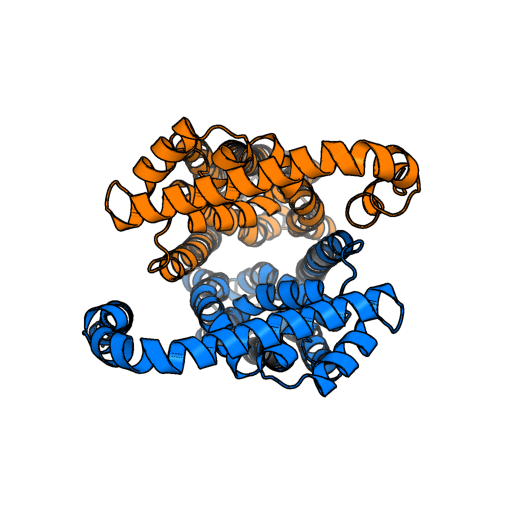-24.359 28.266 -5.301 1 26.02 240 SER A N 1
ATOM 1870 C CA . SER A 1 240 ? -24.172 28.125 -6.742 1 26.02 240 SER A CA 1
ATOM 1871 C C . SER A 1 240 ? -23.656 26.734 -7.098 1 26.02 240 SER A C 1
ATOM 1873 O O . SER A 1 240 ? -23.047 26.047 -6.266 1 26.02 240 SER A O 1
ATOM 1875 N N . LYS A 1 241 ? -24.141 26.094 -8.234 1 29.48 241 LYS A N 1
ATOM 1876 C CA . LYS A 1 241 ? -24.094 24.828 -8.945 1 29.48 241 LYS A CA 1
ATOM 1877 C C . LYS A 1 241 ? -22.672 24.281 -9.008 1 29.48 241 LYS A C 1
ATOM 1879 O O . LYS A 1 241 ? -22.469 23.109 -9.352 1 29.48 241 LYS A O 1
ATOM 1884 N N . GLU A 1 242 ? -21.766 25.172 -9.008 1 26.67 242 GLU A N 1
ATOM 1885 C CA . GLU A 1 242 ? -20.484 24.703 -9.523 1 26.67 242 GLU A CA 1
ATOM 1886 C C . GLU A 1 242 ? -19.781 23.812 -8.508 1 26.67 242 GLU A C 1
ATOM 1888 O O . GLU A 1 242 ? -18.766 23.172 -8.828 1 26.67 242 GLU A O 1
ATOM 1893 N N . PHE A 1 243 ? -20 24.125 -7.219 1 27.31 243 PHE A N 1
ATOM 1894 C CA . PHE A 1 243 ? -19.156 23.312 -6.363 1 27.31 243 PHE A CA 1
ATOM 1895 C C . PHE A 1 243 ? -19.672 21.875 -6.289 1 27.31 243 PHE A C 1
ATOM 1897 O O . PHE A 1 243 ? -18.891 20.953 -6.062 1 27.31 243 PHE A O 1
ATOM 1904 N N . LEU A 1 244 ? -21 21.781 -6.297 1 26.59 244 LEU A N 1
ATOM 1905 C CA . LEU A 1 244 ? -21.547 20.422 -6.293 1 26.59 244 LEU A CA 1
ATOM 1906 C C . LEU A 1 244 ? -21.359 19.766 -7.652 1 26.59 244 LEU A C 1
ATOM 1908 O O . LEU A 1 244 ? -21.719 18.594 -7.828 1 26.59 244 LEU A O 1
ATOM 1912 N N . LYS A 1 245 ? -21.062 20.469 -8.664 1 27.08 245 LYS A N 1
ATOM 1913 C CA . LYS A 1 245 ? -21.094 19.906 -10.016 1 27.08 245 LYS A CA 1
ATOM 1914 C C . LYS A 1 245 ? -20.109 18.75 -10.148 1 27.08 245 LYS A C 1
ATOM 1916 O O . LYS A 1 245 ? -20.453 17.719 -10.75 1 27.08 245 LYS A O 1
ATOM 1921 N N . PRO A 1 246 ? -18.969 18.984 -9.633 1 25.98 246 PRO A N 1
ATOM 1922 C CA . PRO A 1 246 ? -18.188 17.828 -10.055 1 25.98 246 PRO A CA 1
ATOM 1923 C C . PRO A 1 246 ? -18.625 16.531 -9.383 1 25.98 246 PRO A C 1
ATOM 1925 O O . PRO A 1 246 ? -18.469 15.445 -9.945 1 25.98 246 PRO A O 1
ATOM 1928 N N . PHE A 1 247 ? -19.297 16.688 -8.258 1 26.02 247 PHE A N 1
ATOM 1929 C CA . PHE A 1 247 ? -19.688 15.398 -7.691 1 26.02 247 PHE A CA 1
ATOM 1930 C C . PHE A 1 247 ? -20.922 14.852 -8.391 1 26.02 247 PHE A C 1
ATOM 1932 O O . PHE A 1 247 ? -21.094 13.641 -8.516 1 26.02 247 PHE A O 1
ATOM 1939 N N . THR A 1 248 ? -21.797 15.711 -8.859 1 25.61 248 THR A N 1
ATOM 1940 C CA . THR A 1 248 ? -23.047 15.211 -9.445 1 25.61 248 THR A CA 1
ATOM 1941 C C . THR A 1 248 ? -22.797 14.664 -10.844 1 25.61 248 THR A C 1
ATOM 1943 O O . THR A 1 248 ? -23.531 13.789 -11.312 1 25.61 248 THR A O 1
ATOM 1946 N N . VAL A 1 249 ? -21.891 15.219 -11.617 1 26.12 249 VAL A N 1
ATOM 1947 C CA . VAL A 1 249 ? -21.891 14.734 -12.992 1 26.12 249 VAL A CA 1
ATOM 1948 C C . VAL A 1 249 ? -21.406 13.289 -13.031 1 26.12 249 VAL A C 1
ATOM 1950 O O . VAL A 1 249 ? -21.844 12.5 -13.867 1 26.12 249 VAL A O 1
ATOM 1953 N N . VAL A 1 250 ? -20.531 12.883 -12.172 1 25.05 250 VAL A N 1
ATOM 1954 C CA . VAL A 1 250 ? -20.156 11.5 -12.422 1 25.05 250 VAL A CA 1
ATOM 1955 C C . VAL A 1 250 ? -21.281 10.562 -11.977 1 25.05 250 VAL A C 1
ATOM 1957 O O . VAL A 1 250 ? -21.406 9.453 -12.484 1 25.05 250 VAL A O 1
ATOM 1960 N N . LEU A 1 251 ? -22.172 11.039 -11.156 1 22.77 251 LEU A N 1
ATOM 1961 C CA . LEU A 1 251 ? -23.266 10.109 -10.852 1 22.77 251 LEU A CA 1
ATOM 1962 C C . LEU A 1 251 ? -24.234 10.008 -12.031 1 22.77 251 LEU A C 1
ATOM 1964 O O . LEU A 1 251 ? -24.797 8.938 -12.273 1 22.77 251 LEU A O 1
ATOM 1968 N N . MET A 1 252 ? -24.469 11.062 -12.758 1 22.48 252 MET A N 1
ATOM 1969 C CA . MET A 1 252 ? -25.594 10.859 -13.672 1 22.48 252 MET A CA 1
ATOM 1970 C C . MET A 1 252 ? -25.188 9.945 -14.828 1 22.48 252 MET A C 1
ATOM 1972 O O . MET A 1 252 ? -26.031 9.297 -15.445 1 22.48 252 MET A O 1
ATOM 1976 N N . ARG A 1 253 ? -23.969 10.078 -15.414 1 21.72 253 ARG A N 1
ATOM 1977 C CA . ARG A 1 253 ? -23.906 9.352 -16.672 1 21.72 253 ARG A CA 1
ATOM 1978 C C . ARG A 1 253 ? -23.641 7.867 -16.438 1 21.72 253 ARG A C 1
ATOM 1980 O O . ARG A 1 253 ? -23.625 7.074 -17.391 1 21.72 253 ARG A O 1
ATOM 1987 N N . GLN A 1 254 ? -23.25 7.473 -15.25 1 18.48 254 GLN A N 1
ATOM 1988 C CA . GLN A 1 254 ? -23.25 6.016 -15.297 1 18.48 254 GLN A CA 1
ATOM 1989 C C . GLN A 1 254 ? -24.641 5.449 -15.047 1 18.48 254 GLN A C 1
ATOM 1991 O O . GLN A 1 254 ? -24.812 4.23 -14.984 1 18.48 254 GLN A O 1
ATOM 1996 N N . VAL A 1 255 ? -25.688 6.363 -15 1 18.92 255 VAL A N 1
ATOM 1997 C CA . VAL A 1 255 ? -26.922 5.73 -15.414 1 18.92 255 VAL A CA 1
ATOM 1998 C C . VAL A 1 255 ? -27.062 5.789 -16.938 1 18.92 255 VAL A C 1
ATOM 2000 O O . VAL A 1 255 ? -26.766 6.816 -17.547 1 18.92 255 VAL A O 1
ATOM 2003 N N . MET B 1 1 ? 1.45 13.75 -14.836 1 77.94 1 MET B N 1
ATOM 2004 C CA . MET B 1 1 ? 0.943 12.711 -13.945 1 77.94 1 MET B CA 1
ATOM 2005 C C . MET B 1 1 ? 1.239 11.32 -14.5 1 77.94 1 MET B C 1
ATOM 2007 O O . MET B 1 1 ? 1.127 10.32 -13.789 1 77.94 1 MET B O 1
ATOM 2011 N N . VAL B 1 2 ? 1.746 11.344 -15.719 1 82.75 2 VAL B N 1
ATOM 2012 C CA . VAL B 1 2 ? 1.909 10.102 -16.469 1 82.75 2 VAL B CA 1
ATOM 2013 C C . VAL B 1 2 ? 2.994 9.25 -15.805 1 82.75 2 VAL B C 1
ATOM 2015 O O . VAL B 1 2 ? 2.793 8.055 -15.562 1 82.75 2 VAL B O 1
ATOM 2018 N N . PRO B 1 3 ? 4.043 9.883 -15.328 1 88.31 3 PRO B N 1
ATOM 2019 C CA . PRO B 1 3 ? 5.07 9.062 -14.68 1 88.31 3 PRO B CA 1
ATOM 2020 C C . PRO B 1 3 ? 4.57 8.406 -13.391 1 88.31 3 PRO B C 1
ATOM 2022 O O . PRO B 1 3 ? 4.992 7.293 -13.062 1 88.31 3 PRO B O 1
ATOM 2025 N N . LEU B 1 4 ? 3.715 9.055 -12.758 1 90.12 4 LEU B N 1
ATOM 2026 C CA . LEU B 1 4 ? 3.158 8.492 -11.531 1 90.12 4 LEU B CA 1
ATOM 2027 C C . LEU B 1 4 ? 2.273 7.289 -11.836 1 90.12 4 LEU B C 1
ATOM 2029 O O . LEU B 1 4 ? 2.254 6.32 -11.07 1 90.12 4 LEU B O 1
ATOM 2033 N N . ILE B 1 5 ? 1.607 7.371 -12.953 1 91.44 5 ILE B N 1
ATOM 2034 C CA . ILE B 1 5 ? 0.763 6.262 -13.383 1 91.44 5 ILE B CA 1
ATOM 2035 C C . ILE B 1 5 ? 1.633 5.051 -13.711 1 91.44 5 ILE B C 1
ATOM 2037 O O . ILE B 1 5 ? 1.319 3.928 -13.312 1 91.44 5 ILE B O 1
ATOM 2041 N N . PHE B 1 6 ? 2.703 5.293 -14.328 1 95.44 6 PHE B N 1
ATOM 2042 C CA . PHE B 1 6 ? 3.607 4.211 -14.695 1 95.44 6 PHE B CA 1
ATOM 2043 C C . PHE B 1 6 ? 4.234 3.586 -13.453 1 95.44 6 PHE B C 1
ATOM 2045 O O . PHE B 1 6 ? 4.492 2.383 -13.414 1 95.44 6 PHE B O 1
ATOM 2052 N N . HIS B 1 7 ? 4.504 4.383 -12.461 1 95.25 7 HIS B N 1
ATOM 2053 C CA . HIS B 1 7 ? 5.016 3.852 -11.211 1 95.25 7 HIS B CA 1
ATOM 2054 C C . HIS B 1 7 ? 4.043 2.852 -10.594 1 95.25 7 HIS B C 1
ATOM 2056 O O . HIS B 1 7 ? 4.445 1.774 -10.148 1 95.25 7 HIS B O 1
ATOM 2062 N N . HIS B 1 8 ? 2.807 3.203 -10.578 1 94.38 8 HIS B N 1
ATOM 2063 C CA . HIS B 1 8 ? 1.808 2.326 -9.984 1 94.38 8 HIS B CA 1
ATOM 2064 C C . HIS B 1 8 ? 1.575 1.087 -10.836 1 94.38 8 HIS B C 1
ATOM 2066 O O . HIS B 1 8 ? 1.317 0.002 -10.312 1 94.38 8 HIS B O 1
ATOM 2072 N N . LEU B 1 9 ? 1.606 1.273 -12.156 1 96.06 9 LEU B N 1
ATOM 2073 C CA . LEU B 1 9 ? 1.577 0.106 -13.031 1 96.06 9 LEU B CA 1
ATOM 2074 C C . LEU B 1 9 ? 2.715 -0.853 -12.695 1 96.06 9 LEU B C 1
ATOM 2076 O O . LEU B 1 9 ? 2.514 -2.07 -12.664 1 96.06 9 LEU B O 1
ATOM 2080 N N . ALA B 1 10 ? 3.885 -0.26 -12.5 1 97.62 10 ALA B N 1
ATOM 2081 C CA . ALA B 1 10 ? 5.055 -1.058 -12.141 1 97.62 10 ALA B CA 1
ATOM 2082 C C . ALA B 1 10 ? 4.824 -1.825 -10.844 1 97.62 10 ALA B C 1
ATOM 2084 O O . ALA B 1 10 ? 5.215 -2.988 -10.719 1 97.62 10 ALA B O 1
ATOM 2085 N N . ILE B 1 11 ? 4.199 -1.226 -9.922 1 95.31 11 ILE B N 1
ATOM 2086 C CA . ILE B 1 11 ? 3.926 -1.851 -8.633 1 95.31 11 ILE B CA 1
ATOM 2087 C C . ILE B 1 11 ? 2.98 -3.035 -8.82 1 95.31 11 ILE B C 1
ATOM 2089 O O . ILE B 1 11 ? 3.143 -4.074 -8.18 1 95.31 11 ILE B O 1
ATOM 2093 N N . GLY B 1 12 ? 2.008 -2.871 -9.664 1 95.19 12 GLY B N 1
ATOM 2094 C CA . GLY B 1 12 ? 1.111 -3.979 -9.953 1 95.19 12 GLY B CA 1
ATOM 2095 C C . GLY B 1 12 ? 1.833 -5.215 -10.453 1 95.19 12 GLY B C 1
ATOM 2096 O O . GLY B 1 12 ? 1.518 -6.332 -10.039 1 95.19 12 GLY B O 1
ATOM 2097 N N . PHE B 1 13 ? 2.783 -4.996 -11.305 1 97.44 13 PHE B N 1
ATOM 2098 C CA . PHE B 1 13 ? 3.582 -6.105 -11.82 1 97.44 13 PHE B CA 1
ATOM 2099 C C . PHE B 1 13 ? 4.367 -6.77 -10.695 1 97.44 13 PHE B C 1
ATOM 2101 O O . PHE B 1 13 ? 4.418 -7.996 -10.602 1 97.44 13 PHE B O 1
ATOM 2108 N N . VAL B 1 14 ? 4.992 -5.934 -9.898 1 97.12 14 VAL B N 1
ATOM 2109 C CA . VAL B 1 14 ? 5.855 -6.438 -8.836 1 97.12 14 VAL B CA 1
ATOM 2110 C C . VAL B 1 14 ? 5.043 -7.301 -7.871 1 97.12 14 VAL B C 1
ATOM 2112 O O . VAL B 1 14 ? 5.492 -8.375 -7.461 1 97.12 14 VAL B O 1
ATOM 2115 N N . LEU B 1 15 ? 3.885 -6.891 -7.559 1 93.31 15 LEU B N 1
ATOM 2116 C CA . LEU B 1 15 ? 3.057 -7.562 -6.566 1 93.31 15 LEU B CA 1
ATOM 2117 C C . LEU B 1 15 ? 2.516 -8.883 -7.113 1 93.31 15 LEU B C 1
ATOM 2119 O O . LEU B 1 15 ? 2.314 -9.836 -6.359 1 93.31 15 LEU B O 1
ATOM 2123 N N . SER B 1 16 ? 2.301 -8.953 -8.352 1 95.5 16 SER B N 1
ATOM 2124 C CA . SER B 1 16 ? 1.616 -10.094 -8.945 1 95.5 16 SER B CA 1
ATOM 2125 C C . SER B 1 16 ? 2.613 -11.102 -9.5 1 95.5 16 SER B C 1
ATOM 2127 O O . SER B 1 16 ? 2.256 -12.258 -9.766 1 95.5 16 SER B O 1
ATOM 2129 N N . TYR B 1 17 ? 3.822 -10.773 -9.625 1 97 17 TYR B N 1
ATOM 2130 C CA . TYR B 1 17 ? 4.84 -11.547 -10.328 1 97 17 TYR B CA 1
ATOM 2131 C C . TYR B 1 17 ? 5.055 -12.898 -9.656 1 97 17 TYR B C 1
ATOM 2133 O O . TYR B 1 17 ? 5.297 -13.898 -10.336 1 97 17 TYR B O 1
ATOM 2141 N N . PRO B 1 18 ? 4.984 -12.969 -8.352 1 94.06 18 PRO B N 1
ATOM 2142 C CA . PRO B 1 18 ? 5.191 -14.281 -7.727 1 94.06 18 PRO B CA 1
ATOM 2143 C C . PRO B 1 18 ? 4.219 -15.336 -8.234 1 94.06 18 PRO B C 1
ATOM 2145 O O . PRO B 1 18 ? 4.562 -16.516 -8.305 1 94.06 18 PRO B O 1
ATOM 2148 N N . ALA B 1 19 ? 3.064 -14.922 -8.594 1 90.12 19 ALA B N 1
ATOM 2149 C CA . ALA B 1 19 ? 2.08 -15.867 -9.117 1 90.12 19 ALA B CA 1
ATOM 2150 C C . ALA B 1 19 ? 2.568 -16.5 -10.414 1 90.12 19 ALA B C 1
ATOM 2152 O O . ALA B 1 19 ? 2.211 -17.641 -10.727 1 90.12 19 ALA B O 1
ATOM 2153 N N . VAL B 1 20 ? 3.314 -15.781 -11.156 1 91.75 20 VAL B N 1
ATOM 2154 C CA . VAL B 1 20 ? 3.867 -16.25 -12.414 1 91.75 20 VAL B CA 1
ATOM 2155 C C . VAL B 1 20 ? 5.16 -17.031 -12.156 1 91.75 20 VAL B C 1
ATOM 2157 O O . VAL B 1 20 ? 5.363 -18.109 -12.711 1 91.75 20 VAL B O 1
ATOM 2160 N N . LEU B 1 21 ? 5.953 -16.547 -11.281 1 93.38 21 LEU B N 1
ATOM 2161 C CA . LEU B 1 21 ? 7.297 -17.062 -11.062 1 93.38 21 LEU B CA 1
ATOM 2162 C C . LEU B 1 21 ? 7.25 -18.391 -10.297 1 93.38 21 LEU B C 1
ATOM 2164 O O . LEU B 1 21 ? 7.938 -19.344 -10.664 1 93.38 21 LEU B O 1
ATOM 2168 N N . THR B 1 22 ? 6.484 -18.453 -9.305 1 91.5 22 THR B N 1
ATOM 2169 C CA . THR B 1 22 ? 6.527 -19.562 -8.352 1 91.5 22 THR B CA 1
ATOM 2170 C C . THR B 1 22 ? 6.242 -20.891 -9.047 1 91.5 22 THR B C 1
ATOM 2172 O O . THR B 1 22 ? 7.035 -21.828 -8.945 1 91.5 22 THR B O 1
ATOM 2175 N N . PRO B 1 23 ? 5.137 -20.984 -9.781 1 87.31 23 PRO B N 1
ATOM 2176 C CA . PRO B 1 23 ? 4.914 -22.281 -10.445 1 87.31 23 PRO B CA 1
ATOM 2177 C C . PRO B 1 23 ? 5.992 -22.609 -11.477 1 87.31 23 PRO B C 1
ATOM 2179 O O . PRO B 1 23 ? 6.305 -23.781 -11.695 1 87.31 23 PRO B O 1
ATOM 2182 N N . ALA B 1 24 ? 6.543 -21.609 -12.023 1 88.69 24 ALA B N 1
ATOM 2183 C CA . ALA B 1 24 ? 7.539 -21.812 -13.07 1 88.69 24 ALA B CA 1
ATOM 2184 C C . ALA B 1 24 ? 8.828 -22.391 -12.5 1 88.69 24 ALA B C 1
ATOM 2186 O O . ALA B 1 24 ? 9.484 -23.219 -13.141 1 88.69 24 ALA B O 1
ATOM 2187 N N . ILE B 1 25 ? 9.156 -22.062 -11.297 1 92 25 ILE B N 1
ATOM 2188 C CA . ILE B 1 25 ? 10.477 -22.438 -10.805 1 92 25 ILE B CA 1
ATOM 2189 C C . ILE B 1 25 ? 10.336 -23.609 -9.836 1 92 25 ILE B C 1
ATOM 2191 O O . ILE B 1 25 ? 11.344 -24.156 -9.375 1 92 25 ILE B O 1
ATOM 2195 N N . THR B 1 26 ? 9.18 -23.906 -9.453 1 89.44 26 THR B N 1
ATOM 2196 C CA . THR B 1 26 ? 8.977 -25.031 -8.555 1 89.44 26 THR B CA 1
ATOM 2197 C C . THR B 1 26 ? 8.438 -26.234 -9.32 1 89.44 26 THR B C 1
ATOM 2199 O O . THR B 1 26 ? 8.383 -27.344 -8.781 1 89.44 26 THR B O 1
ATOM 2202 N N . GLY B 1 27 ? 7.898 -25.922 -10.484 1 78.88 27 GLY B N 1
ATOM 2203 C CA . GLY B 1 27 ? 7.336 -27.016 -11.281 1 78.88 27 GLY B CA 1
ATOM 2204 C C . GLY B 1 27 ? 8.383 -27.953 -11.836 1 78.88 27 GLY B C 1
ATOM 2205 O O . GLY B 1 27 ? 9.578 -27.656 -11.781 1 78.88 27 GLY B O 1
ATOM 2206 N N . ASN B 1 28 ? 8.055 -29.203 -12.047 1 62.44 28 ASN B N 1
ATOM 2207 C CA . ASN B 1 28 ? 8.922 -30.234 -12.617 1 62.44 28 ASN B CA 1
ATOM 2208 C C . ASN B 1 28 ? 9.547 -29.766 -13.938 1 62.44 28 ASN B C 1
ATOM 2210 O O . ASN B 1 28 ? 8.898 -29.078 -14.719 1 62.44 28 ASN B O 1
ATOM 2214 N N . GLY B 1 29 ? 10.797 -29.234 -13.992 1 51.66 29 GLY B N 1
ATOM 2215 C CA . GLY B 1 29 ? 11.867 -28.766 -14.859 1 51.66 29 GLY B CA 1
ATOM 2216 C C . GLY B 1 29 ? 11.562 -28.953 -16.344 1 51.66 29 GLY B C 1
ATOM 2217 O O . GLY B 1 29 ? 12.398 -28.656 -17.188 1 51.66 29 GLY B O 1
ATOM 2218 N N . THR B 1 30 ? 10.906 -30 -16.766 1 47.59 30 THR B N 1
ATOM 2219 C CA . THR B 1 30 ? 11.188 -30.328 -18.156 1 47.59 30 THR B CA 1
ATOM 2220 C C . THR B 1 30 ? 10.742 -29.203 -19.078 1 47.59 30 THR B C 1
ATOM 2222 O O . THR B 1 30 ? 11.133 -29.156 -20.25 1 47.59 30 THR B O 1
ATOM 2225 N N . ARG B 1 31 ? 9.609 -28.719 -18.828 1 45.81 31 ARG B N 1
ATOM 2226 C CA . ARG B 1 31 ? 8.938 -28.125 -19.984 1 45.81 31 ARG B CA 1
ATOM 2227 C C . ARG B 1 31 ? 9.602 -26.797 -20.375 1 45.81 31 ARG B C 1
ATOM 2229 O O . ARG B 1 31 ? 9.5 -26.375 -21.531 1 45.81 31 ARG B O 1
ATOM 2236 N N . ASN B 1 32 ? 9.648 -25.75 -19.516 1 48.34 32 ASN B N 1
ATOM 2237 C CA . ASN B 1 32 ? 9.844 -24.484 -20.188 1 48.34 32 ASN B CA 1
ATOM 2238 C C . ASN B 1 32 ? 11.312 -24.094 -20.266 1 48.34 32 ASN B C 1
ATOM 2240 O O . ASN B 1 32 ? 11.648 -22.922 -20.406 1 48.34 32 ASN B O 1
ATOM 2244 N N . GLY B 1 33 ? 12.18 -25.125 -20.266 1 49.75 33 GLY B N 1
ATOM 2245 C CA . GLY B 1 33 ? 13.57 -24.828 -20.578 1 49.75 33 GLY B CA 1
ATOM 2246 C C . GLY B 1 33 ? 14.281 -24.078 -19.453 1 49.75 33 GLY B C 1
ATOM 2247 O O . GLY B 1 33 ? 15.391 -23.578 -19.656 1 49.75 33 GLY B O 1
ATOM 2248 N N . THR B 1 34 ? 13.438 -23.453 -18.625 1 56.72 34 THR B N 1
ATOM 2249 C CA . THR B 1 34 ? 14.258 -22.609 -17.766 1 56.72 34 THR B CA 1
ATOM 2250 C C . THR B 1 34 ? 14.953 -23.453 -16.703 1 56.72 34 THR B C 1
ATOM 2252 O O . THR B 1 34 ? 14.414 -24.469 -16.25 1 56.72 34 THR B O 1
ATOM 2255 N N . GLU B 1 35 ? 16.234 -23.188 -16.594 1 70.38 35 GLU B N 1
ATOM 2256 C CA . GLU B 1 35 ? 17.344 -23.766 -15.852 1 70.38 35 GLU B CA 1
ATOM 2257 C C . GLU B 1 35 ? 17.203 -23.484 -14.359 1 70.38 35 GLU B C 1
ATOM 2259 O O . GLU B 1 35 ? 17.844 -24.141 -13.531 1 70.38 35 GLU B O 1
ATOM 2264 N N . VAL B 1 36 ? 16.188 -22.641 -13.844 1 90.25 36 VAL B N 1
ATOM 2265 C CA . VAL B 1 36 ? 16.25 -22.344 -12.422 1 90.25 36 VAL B CA 1
ATOM 2266 C C . VAL B 1 36 ? 15.219 -23.203 -11.672 1 90.25 36 VAL B C 1
ATOM 2268 O O . VAL B 1 36 ? 14.023 -23.156 -11.969 1 90.25 36 VAL B O 1
ATOM 2271 N N . GLN B 1 37 ? 15.656 -24.016 -10.836 1 92.62 37 GLN B N 1
ATOM 2272 C CA . GLN B 1 37 ? 14.797 -24.859 -10 1 92.62 37 GLN B CA 1
ATOM 2273 C C . GLN B 1 37 ? 14.891 -24.453 -8.539 1 92.62 37 GLN B C 1
ATOM 2275 O O . GLN B 1 37 ? 15.992 -24.266 -8.008 1 92.62 37 GLN B O 1
ATOM 2280 N N . ALA B 1 38 ? 13.695 -24.312 -7.969 1 93.94 38 ALA B N 1
ATOM 2281 C CA . ALA B 1 38 ? 13.633 -23.906 -6.57 1 93.94 38 ALA B CA 1
ATOM 2282 C C . ALA B 1 38 ? 12.773 -24.875 -5.75 1 93.94 38 ALA B C 1
ATOM 2284 O O . ALA B 1 38 ? 11.82 -25.453 -6.266 1 93.94 38 ALA B O 1
ATOM 2285 N N . THR B 1 39 ? 13.258 -25.031 -4.484 1 93.56 39 THR B N 1
ATOM 2286 C CA . THR B 1 39 ? 12.367 -25.703 -3.541 1 93.56 39 THR B CA 1
ATOM 2287 C C . THR B 1 39 ? 11.164 -24.812 -3.219 1 93.56 39 THR B C 1
ATOM 2289 O O . THR B 1 39 ? 11.188 -23.609 -3.484 1 93.56 39 THR B O 1
ATOM 2292 N N . LYS B 1 40 ? 10.125 -25.453 -2.709 1 91.12 40 LYS B N 1
ATOM 2293 C CA . LYS B 1 40 ? 8.93 -24.719 -2.307 1 91.12 40 LYS B CA 1
ATOM 2294 C C . LYS B 1 40 ? 9.273 -23.625 -1.29 1 91.12 40 LYS B C 1
ATOM 2296 O O . LYS B 1 40 ? 8.742 -22.516 -1.36 1 91.12 40 LYS B O 1
ATOM 2301 N N . GLY B 1 41 ? 10.094 -23.953 -0.376 1 92.56 41 GLY B N 1
ATOM 2302 C CA . GLY B 1 41 ? 10.539 -22.969 0.605 1 92.56 41 GLY B CA 1
ATOM 2303 C C . GLY B 1 41 ? 11.289 -21.797 -0.01 1 92.56 41 GLY B C 1
ATOM 2304 O O . GLY B 1 41 ? 11.047 -20.641 0.34 1 92.56 41 GLY B O 1
ATOM 2305 N N . GLU B 1 42 ? 12.203 -22.094 -0.873 1 94.56 42 GLU B N 1
ATOM 2306 C CA . GLU B 1 42 ? 12.953 -21.047 -1.571 1 94.56 42 GLU B CA 1
ATOM 2307 C C . GLU B 1 42 ? 12.016 -20.125 -2.338 1 94.56 42 GLU B C 1
ATOM 2309 O O . GLU B 1 42 ? 12.18 -18.906 -2.299 1 94.56 42 GLU B O 1
ATOM 2314 N N . ALA B 1 43 ? 11.102 -20.703 -2.996 1 94.31 43 ALA B N 1
ATOM 2315 C CA . ALA B 1 43 ? 10.156 -19.922 -3.789 1 94.31 43 ALA B CA 1
ATOM 2316 C C . ALA B 1 43 ? 9.32 -19 -2.9 1 94.31 43 ALA B C 1
ATOM 2318 O O . ALA B 1 43 ? 9.016 -17.875 -3.281 1 94.31 43 ALA B O 1
ATOM 2319 N N . ALA B 1 44 ? 8.977 -19.516 -1.736 1 93.75 44 ALA B N 1
ATOM 2320 C CA . ALA B 1 44 ? 8.219 -18.703 -0.791 1 93.75 44 ALA B CA 1
ATOM 2321 C C . ALA B 1 44 ? 9.031 -17.5 -0.331 1 93.75 44 ALA B C 1
ATOM 2323 O O . ALA B 1 44 ? 8.508 -16.391 -0.217 1 93.75 44 ALA B O 1
ATOM 2324 N N . TRP B 1 45 ? 10.227 -17.656 -0.115 1 94.44 45 TRP B N 1
ATOM 2325 C CA . TRP B 1 45 ? 11.109 -16.578 0.292 1 94.44 45 TRP B CA 1
ATOM 2326 C C . TRP B 1 45 ? 11.281 -15.555 -0.832 1 94.44 45 TRP B C 1
ATOM 2328 O O . TRP B 1 45 ? 11.297 -14.352 -0.587 1 94.44 45 TRP B O 1
ATOM 2338 N N . VAL B 1 46 ? 11.414 -16.078 -2.027 1 96.12 46 VAL B N 1
ATOM 2339 C CA . VAL B 1 46 ? 11.539 -15.188 -3.172 1 96.12 46 VAL B CA 1
ATOM 2340 C C . VAL B 1 46 ? 10.273 -14.344 -3.314 1 96.12 46 VAL B C 1
ATOM 2342 O O . VAL B 1 46 ? 10.352 -13.133 -3.547 1 96.12 46 VAL B O 1
ATOM 2345 N N . ALA B 1 47 ? 9.172 -14.977 -3.113 1 94.44 47 ALA B N 1
ATOM 2346 C CA . ALA B 1 47 ? 7.895 -14.289 -3.252 1 94.44 47 ALA B CA 1
ATOM 2347 C C . ALA B 1 47 ? 7.73 -13.219 -2.18 1 94.44 47 ALA B C 1
ATOM 2349 O O . ALA B 1 47 ? 7.168 -12.148 -2.441 1 94.44 47 ALA B O 1
ATOM 2350 N N . ALA B 1 48 ? 8.258 -13.43 -1.017 1 93.12 48 ALA B N 1
ATOM 2351 C CA . ALA B 1 48 ? 8.055 -12.523 0.115 1 93.12 48 ALA B CA 1
ATOM 2352 C C . ALA B 1 48 ? 9.164 -11.477 0.189 1 93.12 48 ALA B C 1
ATOM 2354 O O . ALA B 1 48 ? 9.07 -10.516 0.947 1 93.12 48 ALA B O 1
ATOM 2355 N N . ALA B 1 49 ? 10.18 -11.57 -0.562 1 95.19 49 ALA B N 1
ATOM 2356 C CA . ALA B 1 49 ? 11.398 -10.766 -0.442 1 95.19 49 ALA B CA 1
ATOM 2357 C C . ALA B 1 49 ? 11.102 -9.281 -0.63 1 95.19 49 ALA B C 1
ATOM 2359 O O . ALA B 1 49 ? 11.656 -8.438 0.071 1 95.19 49 ALA B O 1
ATOM 2360 N N . TYR B 1 50 ? 10.211 -8.977 -1.56 1 93.69 50 TYR B N 1
ATOM 2361 C CA . TYR B 1 50 ? 9.852 -7.586 -1.812 1 93.69 50 TYR B CA 1
ATOM 2362 C C . TYR B 1 50 ? 9.352 -6.914 -0.539 1 93.69 50 TYR B C 1
ATOM 2364 O O . TYR B 1 50 ? 9.805 -5.824 -0.183 1 93.69 50 TYR B O 1
ATOM 2372 N N . SER B 1 51 ? 8.398 -7.566 0.139 1 90.31 51 SER B N 1
ATOM 2373 C CA . SER B 1 51 ? 7.812 -7 1.349 1 90.31 51 SER B CA 1
ATOM 2374 C C . SER B 1 51 ? 8.812 -7 2.502 1 90.31 51 SER B C 1
ATOM 2376 O O . SER B 1 51 ? 8.789 -6.102 3.346 1 90.31 51 SER B O 1
ATOM 2378 N N . MET B 1 52 ? 9.695 -7.922 2.508 1 90.44 52 MET B N 1
ATOM 2379 C CA . MET B 1 52 ? 10.664 -8.031 3.598 1 90.44 52 MET B CA 1
ATOM 2380 C C . MET B 1 52 ? 11.609 -6.836 3.604 1 90.44 52 MET B C 1
ATOM 2382 O O . MET B 1 52 ? 11.977 -6.336 4.668 1 90.44 52 MET B O 1
ATOM 2386 N N . THR B 1 53 ? 12 -6.391 2.508 1 93 53 THR B N 1
ATOM 2387 C CA . THR B 1 53 ? 12.93 -5.27 2.439 1 93 53 THR B CA 1
ATOM 2388 C C . THR B 1 53 ? 12.172 -3.949 2.295 1 93 53 THR B C 1
ATOM 2390 O O . THR B 1 53 ? 12.781 -2.875 2.344 1 93 53 THR B O 1
ATOM 2393 N N . GLY B 1 54 ? 10.906 -4.066 2.131 1 90.81 54 GLY B N 1
ATOM 2394 C CA . GLY B 1 54 ? 10.078 -2.885 1.938 1 90.81 54 GLY B CA 1
ATOM 2395 C C . GLY B 1 54 ? 10.141 -1.918 3.105 1 90.81 54 GLY B C 1
ATOM 2396 O O . GLY B 1 54 ? 10.141 -0.7 2.91 1 90.81 54 GLY B O 1
ATOM 2397 N N . GLY B 1 55 ? 10.164 -2.455 4.324 1 84.44 55 GLY B N 1
ATOM 2398 C CA . GLY B 1 55 ? 10.258 -1.606 5.5 1 84.44 55 GLY B CA 1
ATOM 2399 C C . GLY B 1 55 ? 11.484 -0.712 5.488 1 84.44 55 GLY B C 1
ATOM 2400 O O . GLY B 1 55 ? 11.398 0.473 5.816 1 84.44 55 GLY B O 1
ATOM 2401 N N . LEU B 1 56 ? 12.539 -1.261 5.086 1 86.38 56 LEU B N 1
ATOM 2402 C CA . LEU B 1 56 ? 13.773 -0.489 4.98 1 86.38 56 LEU B CA 1
ATOM 2403 C C . LEU B 1 56 ? 13.641 0.607 3.93 1 86.38 56 LEU B C 1
ATOM 2405 O O . LEU B 1 56 ? 14.086 1.736 4.145 1 86.38 56 LEU B O 1
ATOM 2409 N N . GLY B 1 57 ? 13.109 0.234 2.834 1 86.44 57 GLY B N 1
ATOM 2410 C CA . GLY B 1 57 ? 12.891 1.209 1.779 1 86.44 57 GLY B CA 1
ATOM 2411 C C . GLY B 1 57 ? 12 2.359 2.205 1 86.44 57 GLY B C 1
ATOM 2412 O O . GLY B 1 57 ? 12.258 3.516 1.871 1 86.44 57 GLY B O 1
ATOM 2413 N N . PHE B 1 58 ? 11.078 2.041 2.973 1 83.81 58 PHE B N 1
ATOM 2414 C CA . PHE B 1 58 ? 10.117 3.047 3.404 1 83.81 58 PHE B CA 1
ATOM 2415 C C . PHE B 1 58 ? 10.758 4.012 4.398 1 83.81 58 PHE B C 1
ATOM 2417 O O . PHE B 1 58 ? 10.523 5.223 4.332 1 83.81 58 PHE B O 1
ATOM 2424 N N . LEU B 1 59 ? 11.539 3.535 5.281 1 82.38 59 LEU B N 1
ATOM 2425 C CA . LEU B 1 59 ? 12.125 4.344 6.344 1 82.38 59 LEU B CA 1
ATOM 2426 C C . LEU B 1 59 ? 13.188 5.281 5.789 1 82.38 59 LEU B C 1
ATOM 2428 O O . LEU B 1 59 ? 13.414 6.363 6.332 1 82.38 59 LEU B O 1
ATOM 2432 N N . MET B 1 60 ? 13.734 4.906 4.77 1 87.06 60 MET B N 1
ATOM 2433 C CA . MET B 1 60 ? 14.844 5.691 4.23 1 87.06 60 MET B CA 1
ATOM 2434 C C . MET B 1 60 ? 14.328 6.812 3.332 1 87.06 60 MET B C 1
ATOM 2436 O O . MET B 1 60 ? 15.078 7.727 2.984 1 87.06 60 MET B O 1
ATOM 2440 N N . LEU B 1 61 ? 13.141 6.836 3.094 1 86.88 61 LEU B N 1
ATOM 2441 C CA . LEU B 1 61 ? 12.633 7.707 2.043 1 86.88 61 LEU B CA 1
ATOM 2442 C C . LEU B 1 61 ? 12.508 9.141 2.537 1 86.88 61 LEU B C 1
ATOM 2444 O O . LEU B 1 61 ? 12.977 10.078 1.876 1 86.88 61 LEU B O 1
ATOM 2448 N N . PRO B 1 62 ? 11.969 9.367 3.732 1 80.56 62 PRO B N 1
ATOM 2449 C CA . PRO B 1 62 ? 11.719 10.75 4.145 1 80.56 62 PRO B CA 1
ATOM 2450 C C . PRO B 1 62 ? 12.992 11.586 4.215 1 80.56 62 PRO B C 1
ATOM 2452 O O . PRO B 1 62 ? 13.078 12.641 3.588 1 80.56 62 PRO B O 1
ATOM 2455 N N . PRO B 1 63 ? 13.992 11.102 4.887 1 85.12 63 PRO B N 1
ATOM 2456 C CA . PRO B 1 63 ? 15.203 11.922 4.902 1 85.12 63 PRO B CA 1
ATOM 2457 C C . PRO B 1 63 ? 15.82 12.094 3.516 1 85.12 63 PRO B C 1
ATOM 2459 O O . PRO B 1 63 ? 16.359 13.156 3.211 1 85.12 63 PRO B O 1
ATOM 2462 N N . LEU B 1 64 ? 15.703 11.18 2.672 1 90.44 64 LEU B N 1
ATOM 2463 C CA . LEU B 1 64 ? 16.266 11.266 1.331 1 90.44 64 LEU B CA 1
ATOM 2464 C C . LEU B 1 64 ? 15.484 12.25 0.471 1 90.44 64 LEU B C 1
ATOM 2466 O O . LEU B 1 64 ? 16.078 12.984 -0.333 1 90.44 64 LEU B O 1
ATOM 2470 N N . MET B 1 65 ? 14.227 12.266 0.687 1 91.19 65 MET B N 1
ATOM 2471 C CA . MET B 1 65 ? 13.375 13.18 -0.068 1 91.19 65 MET B CA 1
ATOM 2472 C C . MET B 1 65 ? 13.633 14.625 0.331 1 91.19 65 MET B C 1
ATOM 2474 O O . MET B 1 65 ? 13.555 15.531 -0.505 1 91.19 65 MET B O 1
ATOM 2478 N N . GLN B 1 66 ? 13.945 14.75 1.603 1 88.81 66 GLN B N 1
ATOM 2479 C CA . GLN B 1 66 ? 14.234 16.094 2.09 1 88.81 66 GLN B CA 1
ATOM 2480 C C . GLN B 1 66 ? 15.578 16.594 1.578 1 88.81 66 GLN B C 1
ATOM 2482 O O . GLN B 1 66 ? 15.734 17.781 1.271 1 88.81 66 GLN B O 1
ATOM 2487 N N . LEU B 1 67 ? 16.469 15.711 1.438 1 92.5 67 LEU B N 1
ATOM 2488 C CA . LEU B 1 67 ? 17.828 16.094 1.059 1 92.5 67 LEU B CA 1
ATOM 2489 C C . LEU B 1 67 ? 17.953 16.25 -0.453 1 92.5 67 LEU B C 1
ATOM 2491 O O . LEU B 1 67 ? 18.594 17.188 -0.931 1 92.5 67 LEU B O 1
ATOM 2495 N N . TYR B 1 68 ? 17.312 15.359 -1.224 1 93.81 68 TYR B N 1
ATOM 2496 C CA . TYR B 1 68 ? 17.625 15.289 -2.646 1 93.81 68 TYR B CA 1
ATOM 2497 C C . TYR B 1 68 ? 16.438 15.734 -3.49 1 93.81 68 TYR B C 1
ATOM 2499 O O . TYR B 1 68 ? 16.562 15.883 -4.711 1 93.81 68 TYR B O 1
ATOM 2507 N N . GLY B 1 69 ? 15.297 15.984 -2.836 1 93.31 69 GLY B N 1
ATOM 2508 C CA . GLY B 1 69 ? 14.109 16.406 -3.568 1 93.31 69 GLY B CA 1
ATOM 2509 C C . GLY B 1 69 ? 13.172 15.258 -3.904 1 93.31 69 GLY B C 1
ATOM 2510 O O . GLY B 1 69 ? 13.531 14.094 -3.73 1 93.31 69 GLY B O 1
ATOM 2511 N N . ARG B 1 70 ? 12.055 15.609 -4.387 1 92.88 70 ARG B N 1
ATOM 2512 C CA . ARG B 1 70 ? 11.031 14.602 -4.656 1 92.88 70 ARG B CA 1
ATOM 2513 C C . ARG B 1 70 ? 11.195 14.016 -6.055 1 92.88 70 ARG B C 1
ATOM 2515 O O . ARG B 1 70 ? 10.984 12.812 -6.258 1 92.88 70 ARG B O 1
ATOM 2522 N N . ARG B 1 71 ? 11.531 14.844 -6.949 1 92.44 71 ARG B N 1
ATOM 2523 C CA . ARG B 1 71 ? 11.703 14.398 -8.328 1 92.44 71 ARG B CA 1
ATOM 2524 C C . ARG B 1 71 ? 12.82 13.375 -8.445 1 92.44 71 ARG B C 1
ATOM 2526 O O . ARG B 1 71 ? 12.641 12.305 -9.031 1 92.44 71 ARG B O 1
ATOM 2533 N N . PHE B 1 72 ? 13.922 13.688 -7.891 1 93.06 72 PHE B N 1
ATOM 2534 C CA . PHE B 1 72 ? 15.094 12.82 -7.945 1 93.06 72 PHE B CA 1
ATOM 2535 C C . PHE B 1 72 ? 14.805 11.484 -7.266 1 93.06 72 PHE B C 1
ATOM 2537 O O . PHE B 1 72 ? 15.148 10.422 -7.797 1 93.06 72 PHE B O 1
ATOM 2544 N N . ILE B 1 73 ? 14.25 11.516 -6.152 1 93.94 73 ILE B N 1
ATOM 2545 C CA . ILE B 1 73 ? 14.008 10.297 -5.391 1 93.94 73 ILE B CA 1
ATOM 2546 C C . ILE B 1 73 ? 12.961 9.438 -6.102 1 93.94 73 ILE B C 1
ATOM 2548 O O . ILE B 1 73 ? 13.062 8.211 -6.121 1 93.94 73 ILE B O 1
ATOM 2552 N N . ASN B 1 74 ? 11.93 10.078 -6.664 1 93.88 74 ASN B N 1
ATOM 2553 C CA . ASN B 1 74 ? 10.961 9.312 -7.434 1 93.88 74 ASN B CA 1
ATOM 2554 C C . ASN B 1 74 ? 11.625 8.586 -8.602 1 93.88 74 ASN B C 1
ATOM 2556 O O . ASN B 1 74 ? 11.344 7.406 -8.844 1 93.88 74 ASN B O 1
ATOM 2560 N N . ALA B 1 75 ? 12.461 9.281 -9.312 1 95.25 75 ALA B N 1
ATOM 2561 C CA . ALA B 1 75 ? 13.195 8.664 -10.414 1 95.25 75 ALA B CA 1
ATOM 2562 C C . ALA B 1 75 ? 14.07 7.512 -9.914 1 95.25 75 ALA B C 1
ATOM 2564 O O . ALA B 1 75 ? 14.133 6.453 -10.539 1 95.25 75 ALA B O 1
ATOM 2565 N N . THR B 1 76 ? 14.734 7.711 -8.82 1 95.31 76 THR B N 1
ATOM 2566 C CA . THR B 1 76 ? 15.625 6.711 -8.242 1 95.31 76 THR B CA 1
ATOM 2567 C C . THR B 1 76 ? 14.852 5.465 -7.828 1 95.31 76 THR B C 1
ATOM 2569 O O . THR B 1 76 ? 15.305 4.34 -8.047 1 95.31 76 THR B O 1
ATOM 2572 N N . MET B 1 77 ? 13.719 5.645 -7.215 1 95.62 77 MET B N 1
ATOM 2573 C CA . MET B 1 77 ? 12.898 4.512 -6.805 1 95.62 77 MET B CA 1
ATOM 2574 C C . MET B 1 77 ? 12.484 3.672 -8.008 1 95.62 77 MET B C 1
ATOM 2576 O O . MET B 1 77 ? 12.484 2.441 -7.945 1 95.62 77 MET B O 1
ATOM 2580 N N . ASN B 1 78 ? 12.07 4.328 -9.055 1 97.06 78 ASN B N 1
ATOM 2581 C CA . ASN B 1 78 ? 11.703 3.604 -10.266 1 97.06 78 ASN B CA 1
ATOM 2582 C C . ASN B 1 78 ? 12.898 2.891 -10.883 1 97.06 78 ASN B C 1
ATOM 2584 O O . ASN B 1 78 ? 12.766 1.795 -11.43 1 97.06 78 ASN B O 1
ATOM 2588 N N . LEU B 1 79 ? 14.055 3.508 -10.781 1 97.44 79 LEU B N 1
ATOM 2589 C CA . LEU B 1 79 ? 15.266 2.865 -11.281 1 97.44 79 LEU B CA 1
ATOM 2590 C C . LEU B 1 79 ? 15.586 1.614 -10.469 1 97.44 79 LEU B C 1
ATOM 2592 O O . LEU B 1 79 ? 16.078 0.623 -11.016 1 97.44 79 LEU B O 1
ATOM 2596 N N . ILE B 1 80 ? 15.391 1.705 -9.219 1 97.69 80 ILE B N 1
ATOM 2597 C CA . ILE B 1 80 ? 15.617 0.56 -8.344 1 97.69 80 ILE B CA 1
ATOM 2598 C C . ILE B 1 80 ? 14.711 -0.594 -8.758 1 97.69 80 ILE B C 1
ATOM 2600 O O . ILE B 1 80 ? 15.148 -1.742 -8.836 1 97.69 80 ILE B O 1
ATOM 2604 N N . ILE B 1 81 ? 13.43 -0.296 -9.023 1 98.19 81 ILE B N 1
ATOM 2605 C CA . ILE B 1 81 ? 12.5 -1.319 -9.492 1 98.19 81 ILE B CA 1
ATOM 2606 C C . ILE B 1 81 ? 13 -1.89 -10.82 1 98.19 81 ILE B C 1
ATOM 2608 O O . ILE B 1 81 ? 13.008 -3.107 -11.016 1 98.19 81 ILE B O 1
ATOM 2612 N N . PHE B 1 82 ? 13.367 -0.994 -11.68 1 98.62 82 PHE B N 1
ATOM 2613 C CA . PHE B 1 82 ? 13.859 -1.388 -12.992 1 98.62 82 PHE B CA 1
ATOM 2614 C C . PHE B 1 82 ? 15.055 -2.324 -12.859 1 98.62 82 PHE B C 1
ATOM 2616 O O . PHE B 1 82 ? 15.109 -3.369 -13.516 1 98.62 82 PHE B O 1
ATOM 2623 N N . LEU B 1 83 ? 15.992 -1.916 -12.031 1 98.56 83 LEU B N 1
ATOM 2624 C CA . LEU B 1 83 ? 17.172 -2.736 -11.812 1 98.56 83 LEU B CA 1
ATOM 2625 C C . LEU B 1 83 ? 16.797 -4.105 -11.258 1 98.56 83 LEU B C 1
ATOM 2627 O O . LEU B 1 83 ? 17.391 -5.121 -11.641 1 98.56 83 LEU B O 1
ATOM 2631 N N . GLY B 1 84 ? 15.906 -4.125 -10.328 1 98.75 84 GLY B N 1
ATOM 2632 C CA . GLY B 1 84 ? 15.422 -5.398 -9.828 1 98.75 84 GLY B CA 1
ATOM 2633 C C . GLY B 1 84 ? 14.883 -6.309 -10.914 1 98.75 84 GLY B C 1
ATOM 2634 O O . GLY B 1 84 ? 15.172 -7.508 -10.922 1 98.75 84 GLY B O 1
ATOM 2635 N N . TRP B 1 85 ? 14.117 -5.746 -11.836 1 98.81 85 TRP B N 1
ATOM 2636 C CA . TRP B 1 85 ? 13.562 -6.523 -12.938 1 98.81 85 TRP B CA 1
ATOM 2637 C C . TRP B 1 85 ? 14.672 -7.074 -13.828 1 98.81 85 TRP B C 1
ATOM 2639 O O . TRP B 1 85 ? 14.602 -8.219 -14.289 1 98.81 85 TRP B O 1
ATOM 2649 N N . ILE B 1 86 ? 15.688 -6.25 -14.07 1 98.69 86 ILE B N 1
ATOM 2650 C CA . ILE B 1 86 ? 16.797 -6.695 -14.898 1 98.69 86 ILE B CA 1
ATOM 2651 C C . ILE B 1 86 ? 17.516 -7.867 -14.227 1 98.69 86 ILE B C 1
ATOM 2653 O O . ILE B 1 86 ? 17.828 -8.867 -14.875 1 98.69 86 ILE B O 1
ATOM 2657 N N . ILE B 1 87 ? 17.781 -7.77 -12.961 1 98.62 87 ILE B N 1
ATOM 2658 C CA . ILE B 1 87 ? 18.422 -8.836 -12.203 1 98.62 87 ILE B CA 1
ATOM 2659 C C . ILE B 1 87 ? 17.578 -10.102 -12.273 1 98.62 87 ILE B C 1
ATOM 2661 O O . ILE B 1 87 ? 18.109 -11.195 -12.484 1 98.62 87 ILE B O 1
ATOM 2665 N N . ILE B 1 88 ? 16.297 -9.984 -12.148 1 98.38 88 ILE B N 1
ATOM 2666 C CA . ILE B 1 88 ? 15.375 -11.117 -12.18 1 98.38 88 ILE B CA 1
ATOM 2667 C C . ILE B 1 88 ? 15.375 -11.742 -13.57 1 98.38 88 ILE B C 1
ATOM 2669 O O . ILE B 1 88 ? 15.484 -12.961 -13.703 1 98.38 88 ILE B O 1
ATOM 2673 N N . ALA B 1 89 ? 15.273 -10.922 -14.602 1 97.69 89 ALA B N 1
ATOM 2674 C CA . ALA B 1 89 ? 15.188 -11.406 -15.977 1 97.69 89 ALA B CA 1
ATOM 2675 C C . ALA B 1 89 ? 16.438 -12.188 -16.359 1 97.69 89 ALA B C 1
ATOM 2677 O O . ALA B 1 89 ? 16.359 -13.133 -17.141 1 97.69 89 ALA B O 1
ATOM 2678 N N . LEU B 1 90 ? 17.531 -11.867 -15.758 1 97.06 90 LEU B N 1
ATOM 2679 C CA . LEU B 1 90 ? 18.812 -12.484 -16.109 1 97.06 90 LEU B CA 1
ATOM 2680 C C . LEU B 1 90 ? 19.234 -13.508 -15.07 1 97.06 90 LEU B C 1
ATOM 2682 O O . LEU B 1 90 ? 20.344 -14.039 -15.125 1 97.06 90 LEU B O 1
ATOM 2686 N N . SER B 1 91 ? 18.391 -13.828 -14.148 1 97.12 91 SER B N 1
ATOM 2687 C CA . SER B 1 91 ? 18.781 -14.641 -13 1 97.12 91 SER B CA 1
ATOM 2688 C C . SER B 1 91 ? 19.031 -16.094 -13.414 1 97.12 91 SER B C 1
ATOM 2690 O O . SER B 1 91 ? 18.172 -16.719 -14.023 1 97.12 91 SER B O 1
ATOM 2692 N N . PRO B 1 92 ? 20.188 -16.625 -13.031 1 95.31 92 PRO B N 1
ATOM 2693 C CA . PRO B 1 92 ? 20.469 -18.016 -13.336 1 95.31 92 PRO B CA 1
ATOM 2694 C C . PRO B 1 92 ? 20.156 -18.953 -12.172 1 95.31 92 PRO B C 1
ATOM 2696 O O . PRO B 1 92 ? 20.219 -20.188 -12.32 1 95.31 92 PRO B O 1
ATOM 2699 N N . ASN B 1 93 ? 19.875 -18.328 -11.047 1 95.75 93 ASN B N 1
ATOM 2700 C CA . ASN B 1 93 ? 19.656 -19.141 -9.859 1 95.75 93 ASN B CA 1
ATOM 2701 C C . ASN B 1 93 ? 18.734 -18.438 -8.859 1 95.75 93 ASN B C 1
ATOM 2703 O O . ASN B 1 93 ? 18.359 -17.281 -9.055 1 95.75 93 ASN B O 1
ATOM 2707 N N . VAL B 1 94 ? 18.391 -19.172 -7.859 1 96.5 94 VAL B N 1
ATOM 2708 C CA . VAL B 1 94 ? 17.406 -18.734 -6.887 1 96.5 94 VAL B CA 1
ATOM 2709 C C . VAL B 1 94 ? 17.953 -17.562 -6.082 1 96.5 94 VAL B C 1
ATOM 2711 O O . VAL B 1 94 ? 17.25 -16.562 -5.867 1 96.5 94 VAL B O 1
ATOM 2714 N N . PRO B 1 95 ? 19.219 -17.578 -5.648 1 97.56 95 PRO B N 1
ATOM 2715 C CA . PRO B 1 95 ? 19.719 -16.438 -4.895 1 97.56 95 PRO B CA 1
ATOM 2716 C C . PRO B 1 95 ? 19.672 -15.133 -5.695 1 97.56 95 PRO B C 1
ATOM 2718 O O . PRO B 1 95 ? 19.406 -14.07 -5.129 1 97.56 95 PRO B O 1
ATOM 2721 N N . THR B 1 96 ? 19.922 -15.242 -6.934 1 97.75 96 THR B N 1
ATOM 2722 C CA . THR B 1 96 ? 19.859 -14.055 -7.777 1 97.75 96 THR B CA 1
ATOM 2723 C C . THR B 1 96 ? 18.422 -13.547 -7.898 1 97.75 96 THR B C 1
ATOM 2725 O O . THR B 1 96 ? 18.188 -12.344 -7.918 1 97.75 96 THR B O 1
ATOM 2728 N N . LEU B 1 97 ? 17.484 -14.477 -8.008 1 98 97 LEU B N 1
ATOM 2729 C CA . LEU B 1 97 ? 16.078 -14.109 -7.996 1 98 97 LEU B CA 1
ATOM 2730 C C . LEU B 1 97 ? 15.719 -13.398 -6.695 1 98 97 LEU B C 1
ATOM 2732 O O . LEU B 1 97 ? 15.047 -12.367 -6.711 1 98 97 LEU B O 1
ATOM 2736 N N . LEU B 1 98 ? 16.188 -13.984 -5.641 1 98.12 98 LEU B N 1
ATOM 2737 C CA . LEU B 1 98 ? 15.945 -13.406 -4.324 1 98.12 98 LEU B CA 1
ATOM 2738 C C . LEU B 1 98 ? 16.531 -12 -4.23 1 98.12 98 LEU B C 1
ATOM 2740 O O . LEU B 1 98 ? 15.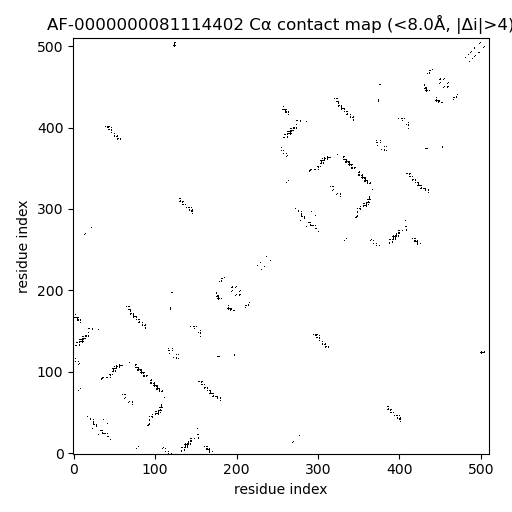883 -11.094 -3.699 1 98.12 98 LEU B O 1
ATOM 2744 N N . ALA B 1 99 ? 17.656 -11.812 -4.746 1 98.25 99 ALA B N 1
ATOM 2745 C CA . ALA B 1 99 ? 18.297 -10.508 -4.727 1 98.25 99 ALA B CA 1
ATOM 2746 C C . ALA B 1 99 ? 17.516 -9.484 -5.539 1 98.25 99 ALA B C 1
ATOM 2748 O O . ALA B 1 99 ? 17.359 -8.336 -5.117 1 98.25 99 ALA B O 1
ATOM 2749 N N . GLY B 1 100 ? 17.094 -9.852 -6.688 1 98.56 100 GLY B N 1
ATOM 2750 C CA . GLY B 1 100 ? 16.297 -8.953 -7.504 1 98.56 100 GLY B CA 1
ATOM 2751 C C . GLY B 1 100 ? 15.031 -8.492 -6.82 1 98.56 100 GLY B C 1
ATOM 2752 O O . GLY B 1 100 ? 14.703 -7.305 -6.824 1 98.56 100 GLY B O 1
ATOM 2753 N N . ARG B 1 101 ? 14.383 -9.453 -6.203 1 98.06 101 ARG B N 1
ATOM 2754 C CA . ARG B 1 101 ? 13.156 -9.141 -5.48 1 98.06 101 ARG B CA 1
ATOM 2755 C C . ARG B 1 101 ? 13.438 -8.242 -4.281 1 98.06 101 ARG B C 1
ATOM 2757 O O . ARG B 1 101 ? 12.688 -7.301 -4.012 1 98.06 101 ARG B O 1
ATOM 2764 N N . ALA B 1 102 ? 14.477 -8.57 -3.617 1 97.25 102 ALA B N 1
ATOM 2765 C CA . ALA B 1 102 ? 14.859 -7.777 -2.453 1 97.25 102 ALA B CA 1
ATOM 2766 C C . ALA B 1 102 ? 15.188 -6.344 -2.85 1 97.25 102 ALA B C 1
ATOM 2768 O O . ALA B 1 102 ? 14.812 -5.398 -2.154 1 97.25 102 ALA B O 1
ATOM 2769 N N . ILE B 1 103 ? 15.852 -6.16 -3.887 1 98.06 103 ILE B N 1
ATOM 2770 C CA . ILE B 1 103 ? 16.203 -4.836 -4.383 1 98.06 103 ILE B CA 1
ATOM 2771 C C . ILE B 1 103 ? 14.93 -4.059 -4.727 1 98.06 103 ILE B C 1
ATOM 2773 O O . ILE B 1 103 ? 14.812 -2.873 -4.41 1 98.06 103 ILE B O 1
ATOM 2777 N N . GLN B 1 104 ? 14.008 -4.723 -5.371 1 97.56 104 GLN B N 1
ATOM 2778 C CA . GLN B 1 104 ? 12.742 -4.078 -5.688 1 97.56 104 GLN B CA 1
ATOM 2779 C C . GLN B 1 104 ? 12.055 -3.568 -4.422 1 97.56 104 GLN B C 1
ATOM 2781 O O . GLN B 1 104 ? 11.414 -2.516 -4.441 1 97.56 104 GLN B O 1
ATOM 2786 N N . GLY B 1 105 ? 12.211 -4.281 -3.346 1 95.31 105 GLY B N 1
ATOM 2787 C CA . GLY B 1 105 ? 11.586 -3.895 -2.094 1 95.31 105 GLY B CA 1
ATOM 2788 C C . GLY B 1 105 ? 12.109 -2.578 -1.546 1 95.31 105 GLY B C 1
ATOM 2789 O O . GLY B 1 105 ? 11.383 -1.856 -0.858 1 95.31 105 GLY B O 1
ATOM 2790 N N . LEU B 1 106 ? 13.25 -2.211 -1.856 1 94.38 106 LEU B N 1
ATOM 2791 C CA . LEU B 1 106 ? 13.844 -0.956 -1.408 1 94.38 106 LEU B CA 1
ATOM 2792 C C . LEU B 1 106 ? 13.125 0.237 -2.029 1 94.38 106 LEU B C 1
ATOM 2794 O O . LEU B 1 106 ? 13.273 1.37 -1.568 1 94.38 106 LEU B O 1
ATOM 2798 N N . SER B 1 107 ? 12.328 -0.053 -3.01 1 93.94 107 SER B N 1
ATOM 2799 C CA . SER B 1 107 ? 11.594 1.011 -3.682 1 93.94 107 SER B CA 1
ATOM 2800 C C . SER B 1 107 ? 10.195 1.169 -3.096 1 93.94 107 SER B C 1
ATOM 2802 O O . SER B 1 107 ? 9.383 1.947 -3.605 1 93.94 107 SER B O 1
ATOM 2804 N N . PHE B 1 108 ? 9.867 0.483 -2.029 1 87.38 108 PHE B N 1
ATOM 2805 C CA . PHE B 1 108 ? 8.531 0.439 -1.46 1 87.38 108 PHE B CA 1
ATOM 2806 C C . PHE B 1 108 ? 8.062 1.836 -1.072 1 87.38 108 PHE B C 1
ATOM 2808 O O . PHE B 1 108 ? 6.867 2.143 -1.159 1 87.38 108 PHE B O 1
ATOM 2815 N N . GLY B 1 109 ? 8.953 2.639 -0.708 1 80.62 109 GLY B N 1
ATOM 2816 C CA . GLY B 1 109 ? 8.633 4.012 -0.356 1 80.62 109 GLY B CA 1
ATOM 2817 C C . GLY B 1 109 ? 8.164 4.84 -1.541 1 80.62 109 GLY B C 1
ATOM 2818 O O . GLY B 1 109 ? 7.582 5.91 -1.366 1 80.62 109 GLY B O 1
ATOM 2819 N N . GLY B 1 110 ? 8.344 4.324 -2.693 1 82.31 110 GLY B N 1
ATOM 2820 C CA . GLY B 1 110 ? 7.934 5.031 -3.896 1 82.31 110 GLY B CA 1
ATOM 2821 C C . GLY B 1 110 ? 6.441 5.301 -3.949 1 82.31 110 GLY B C 1
ATOM 2822 O O . GLY B 1 110 ? 6.008 6.297 -4.531 1 82.31 110 GLY B O 1
ATOM 2823 N N . LEU B 1 111 ? 5.703 4.473 -3.266 1 80.38 111 LEU B N 1
ATOM 2824 C CA . LEU B 1 111 ? 4.262 4.68 -3.203 1 80.38 111 LEU B CA 1
ATOM 2825 C C . LEU B 1 111 ? 3.93 5.949 -2.43 1 80.38 111 LEU B C 1
ATOM 2827 O O . LEU B 1 111 ? 2.992 6.672 -2.783 1 80.38 111 LEU B O 1
ATOM 2831 N N . TYR B 1 112 ? 4.742 6.254 -1.51 1 80.25 112 TYR B N 1
ATOM 2832 C CA . TYR B 1 112 ? 4.543 7.434 -0.675 1 80.25 112 TYR B CA 1
ATOM 2833 C C . TYR B 1 112 ? 4.902 8.703 -1.434 1 80.25 112 TYR B C 1
ATOM 2835 O O . TYR B 1 112 ? 4.156 9.688 -1.401 1 80.25 112 TYR B O 1
ATOM 2843 N N . ILE B 1 113 ? 5.98 8.656 -2.053 1 86.69 113 ILE B N 1
ATOM 2844 C CA . ILE B 1 113 ? 6.43 9.852 -2.764 1 86.69 113 ILE B CA 1
ATOM 2845 C C . ILE B 1 113 ? 5.461 10.164 -3.904 1 86.69 113 ILE B C 1
ATOM 2847 O O . ILE B 1 113 ? 5.215 11.328 -4.215 1 86.69 113 ILE B O 1
ATOM 2851 N N . CYS B 1 114 ? 4.91 9.156 -4.488 1 87 114 CYS B N 1
ATOM 2852 C CA . CYS B 1 114 ? 3.928 9.359 -5.547 1 87 114 CYS B CA 1
ATOM 2853 C C . CYS B 1 114 ? 2.697 10.086 -5.02 1 87 114 CYS B C 1
ATOM 2855 O O . CYS B 1 114 ? 2.135 10.945 -5.703 1 87 114 CYS B O 1
ATOM 2857 N N . SER B 1 115 ? 2.357 9.742 -3.865 1 82.88 115 SER B N 1
ATOM 2858 C CA . SER B 1 115 ? 1.198 10.391 -3.26 1 82.88 115 SER B CA 1
ATOM 2859 C C . SER B 1 115 ? 1.482 11.859 -2.949 1 82.88 115 SER B C 1
ATOM 2861 O O . SER B 1 115 ? 0.616 12.719 -3.133 1 82.88 115 SER B O 1
ATOM 2863 N N . ILE B 1 116 ? 2.648 12.148 -2.488 1 84.19 116 ILE B N 1
ATOM 2864 C CA . ILE B 1 116 ? 3.043 13.516 -2.188 1 84.19 116 ILE B CA 1
ATOM 2865 C C . ILE B 1 116 ? 3.053 14.344 -3.471 1 84.19 116 ILE B C 1
ATOM 2867 O O . ILE B 1 116 ? 2.475 15.43 -3.521 1 84.19 116 ILE B O 1
ATOM 2871 N N . LEU B 1 117 ? 3.635 13.805 -4.438 1 87.69 117 LEU B N 1
ATOM 2872 C CA . LEU B 1 117 ? 3.734 14.508 -5.711 1 87.69 117 LEU B CA 1
ATOM 2873 C C . LEU B 1 117 ? 2.359 14.688 -6.344 1 87.69 117 LEU B C 1
ATOM 2875 O O . LEU B 1 117 ? 2.062 15.742 -6.914 1 87.69 117 LEU B O 1
ATOM 2879 N N . ALA B 1 118 ? 1.565 13.688 -6.258 1 84.81 118 ALA B N 1
ATOM 2880 C CA . ALA B 1 118 ? 0.203 13.781 -6.777 1 84.81 118 ALA B CA 1
ATOM 2881 C C . ALA B 1 118 ? -0.57 14.898 -6.082 1 84.81 118 ALA B C 1
ATOM 2883 O O . ALA B 1 118 ? -1.357 15.609 -6.715 1 84.81 118 ALA B O 1
ATOM 2884 N N . GLY B 1 119 ? -0.355 15.023 -4.84 1 84 119 GLY B N 1
ATOM 2885 C CA . GLY B 1 119 ? -1 16.094 -4.082 1 84 119 GLY B CA 1
ATOM 2886 C C . GLY B 1 119 ? -0.538 17.469 -4.488 1 84 119 GLY B C 1
ATOM 2887 O O . GLY B 1 119 ? -1.333 18.422 -4.512 1 84 119 GLY B O 1
ATOM 2888 N N . GLU B 1 120 ? 0.659 17.562 -4.77 1 82.88 120 GLU B N 1
ATOM 2889 C CA . GLU B 1 120 ? 1.214 18.859 -5.148 1 82.88 120 GLU B CA 1
ATOM 2890 C C . GLU B 1 120 ? 0.855 19.219 -6.59 1 82.88 120 GLU B C 1
ATOM 2892 O O . GLU B 1 120 ? 0.68 20.391 -6.918 1 82.88 120 GLU B O 1
ATOM 2897 N N . TYR B 1 121 ? 0.785 18.203 -7.398 1 83.81 121 TYR B N 1
ATOM 2898 C CA . TYR B 1 121 ? 0.591 18.406 -8.828 1 83.81 121 TYR B CA 1
ATOM 2899 C C . TYR B 1 121 ? -0.889 18.547 -9.164 1 83.81 121 TYR B C 1
ATOM 2901 O O . TYR B 1 121 ? -1.245 19 -10.258 1 83.81 121 TYR B O 1
ATOM 2909 N N . SER B 1 122 ? -1.688 18.172 -8.258 1 82.31 122 SER B N 1
ATOM 2910 C CA . SER B 1 122 ? -3.119 18.188 -8.547 1 82.31 122 SER B CA 1
ATOM 2911 C C . SER B 1 122 ? -3.814 19.344 -7.852 1 82.31 122 SER B C 1
ATOM 2913 O O . SER B 1 122 ? -3.406 19.766 -6.766 1 82.31 122 SER B O 1
ATOM 2915 N N . HIS B 1 123 ? -4.82 19.828 -8.586 1 80.38 123 HIS B N 1
ATOM 2916 C CA . HIS B 1 123 ? -5.742 20.75 -7.91 1 80.38 123 HIS B CA 1
ATOM 2917 C C . HIS B 1 123 ? -6.512 20.031 -6.809 1 80.38 123 HIS B C 1
ATOM 2919 O O . HIS B 1 123 ? -6.906 18.875 -6.969 1 80.38 123 HIS B O 1
ATOM 2925 N N . PRO B 1 124 ? -6.672 20.672 -5.691 1 75.25 124 PRO B N 1
ATOM 2926 C CA . PRO B 1 124 ? -7.355 20.031 -4.562 1 75.25 124 PRO B CA 1
ATOM 2927 C C . PRO B 1 124 ? -8.672 19.375 -4.969 1 75.25 124 PRO B C 1
ATOM 2929 O O . PRO B 1 124 ? -9.031 18.312 -4.434 1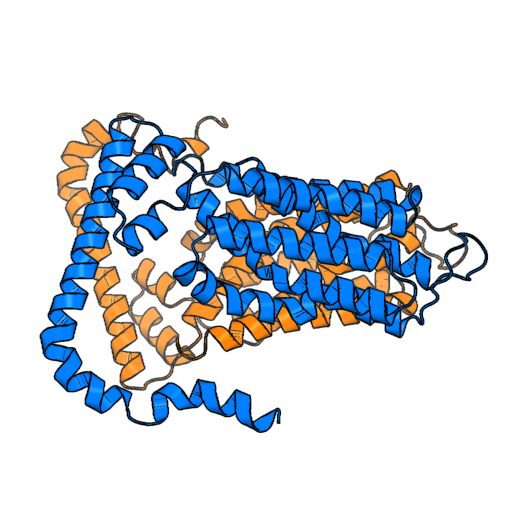 75.25 124 PRO B O 1
ATOM 2932 N N . LYS B 1 125 ? -9.305 19.859 -5.961 1 75.56 125 LYS B N 1
ATOM 2933 C CA . LYS B 1 125 ? -10.602 19.359 -6.398 1 75.56 125 LYS B CA 1
ATOM 2934 C C . LYS B 1 125 ? -10.445 18.062 -7.191 1 75.56 125 LYS B C 1
ATOM 2936 O O . LYS B 1 125 ? -11.406 17.312 -7.363 1 75.56 125 LYS B O 1
ATOM 2941 N N . ARG B 1 126 ? -9.227 17.828 -7.586 1 78.62 126 ARG B N 1
ATOM 2942 C CA . ARG B 1 126 ? -9 16.672 -8.445 1 78.62 126 ARG B CA 1
ATOM 2943 C C . ARG B 1 126 ? -8.172 15.609 -7.719 1 78.62 126 ARG B C 1
ATOM 2945 O O . ARG B 1 126 ? -7.758 14.617 -8.32 1 78.62 126 ARG B O 1
ATOM 2952 N N . ARG B 1 127 ? -8.023 15.75 -6.488 1 75 127 ARG B N 1
ATOM 2953 C CA . ARG B 1 127 ? -7.168 14.836 -5.73 1 75 127 ARG B CA 1
ATOM 2954 C C . ARG B 1 127 ? -7.773 13.438 -5.68 1 75 127 ARG B C 1
ATOM 2956 O O . ARG B 1 127 ? -7.051 12.445 -5.77 1 75 127 ARG B O 1
ATOM 2963 N N . GLY B 1 128 ? -9.078 13.352 -5.465 1 72.5 128 GLY B N 1
ATOM 2964 C CA . GLY B 1 128 ? -9.75 12.055 -5.461 1 72.5 128 GLY B CA 1
ATOM 2965 C C . GLY B 1 128 ? -9.586 11.297 -6.762 1 72.5 128 GLY B C 1
ATOM 2966 O O . GLY B 1 128 ? -9.375 10.078 -6.754 1 72.5 128 GLY B O 1
ATOM 2967 N N . PHE B 1 129 ? -9.586 12.016 -7.777 1 76.19 129 PHE B N 1
ATOM 2968 C CA . PHE B 1 129 ? -9.422 11.422 -9.102 1 76.19 129 PHE B CA 1
ATOM 2969 C C . PHE B 1 129 ? -8.039 10.797 -9.25 1 76.19 129 PHE B C 1
ATOM 2971 O O . PHE B 1 129 ? -7.906 9.719 -9.828 1 76.19 129 PHE B O 1
ATOM 2978 N N . PHE B 1 130 ? -7.09 11.359 -8.703 1 78.38 130 PHE B N 1
ATOM 2979 C CA . PHE B 1 130 ? -5.73 10.836 -8.812 1 78.38 130 PHE B CA 1
ATOM 2980 C C . PHE B 1 130 ? -5.574 9.555 -8 1 78.38 130 PHE B C 1
ATOM 2982 O O . PHE B 1 130 ? -4.855 8.648 -8.406 1 78.38 130 PHE B O 1
ATOM 2989 N N . ILE B 1 131 ? -6.258 9.508 -6.965 1 76.38 131 ILE B N 1
ATOM 2990 C CA . ILE B 1 131 ? -6.188 8.312 -6.137 1 76.38 131 ILE B CA 1
ATOM 2991 C C . ILE B 1 131 ? -6.781 7.125 -6.891 1 76.38 131 ILE B C 1
ATOM 2993 O O . ILE B 1 131 ? -6.191 6.043 -6.918 1 76.38 131 ILE B O 1
ATOM 2997 N N . ILE B 1 132 ? -7.844 7.34 -7.508 1 79.75 132 ILE B N 1
ATOM 2998 C CA . ILE B 1 132 ? -8.492 6.285 -8.281 1 79.75 132 ILE B CA 1
ATOM 2999 C C . ILE B 1 132 ? -7.578 5.852 -9.422 1 79.75 132 ILE B C 1
ATOM 3001 O O . ILE B 1 132 ? -7.461 4.656 -9.711 1 79.75 132 ILE B O 1
ATOM 3005 N N . PHE B 1 133 ? -6.949 6.758 -9.953 1 84.88 133 PHE B N 1
ATOM 3006 C CA . PHE B 1 133 ? -6.07 6.453 -11.07 1 84.88 133 PHE B CA 1
ATOM 3007 C C . PHE B 1 133 ? -4.883 5.613 -10.617 1 84.88 133 PHE B C 1
ATOM 3009 O O . PHE B 1 133 ? -4.453 4.699 -11.32 1 84.88 133 PHE B O 1
ATOM 3016 N N . LYS B 1 134 ? -4.332 5.973 -9.492 1 87.19 134 LYS B N 1
ATOM 3017 C CA . LYS B 1 134 ? -3.193 5.23 -8.961 1 87.19 134 LYS B CA 1
ATOM 3018 C C . LYS B 1 134 ? -3.568 3.777 -8.68 1 87.19 134 LYS B C 1
ATOM 3020 O O . LYS B 1 134 ? -2.846 2.857 -9.07 1 87.19 134 LYS B O 1
ATOM 3025 N N . ILE B 1 135 ? -4.711 3.6 -8.117 1 85.31 135 ILE B N 1
ATOM 3026 C CA . ILE B 1 135 ? -5.145 2.258 -7.738 1 85.31 135 ILE B CA 1
ATOM 3027 C C . ILE B 1 135 ? -5.52 1.469 -8.992 1 85.31 135 ILE B C 1
ATOM 3029 O O . ILE B 1 135 ? -5.195 0.284 -9.102 1 85.31 135 ILE B O 1
ATOM 3033 N N . THR B 1 136 ? -6.152 2.178 -9.914 1 88.5 136 THR B N 1
ATOM 3034 C CA . THR B 1 136 ? -6.516 1.543 -11.18 1 88.5 136 THR B CA 1
ATOM 3035 C C . THR B 1 136 ? -5.266 1.125 -11.945 1 88.5 136 THR B C 1
ATOM 3037 O O . THR B 1 136 ? -5.227 0.046 -12.539 1 88.5 136 THR B O 1
ATOM 3040 N N . ALA B 1 137 ? -4.297 1.98 -11.953 1 93.88 137 ALA B N 1
ATOM 3041 C CA . ALA B 1 137 ? -3.045 1.649 -12.633 1 93.88 137 ALA B CA 1
ATOM 3042 C C . ALA B 1 137 ? -2.408 0.401 -12.023 1 93.88 137 ALA B C 1
ATOM 3044 O O . ALA B 1 137 ? -1.91 -0.463 -12.75 1 93.88 137 ALA B O 1
ATOM 3045 N N . THR B 1 138 ? -2.404 0.31 -10.758 1 92.88 138 THR B N 1
ATOM 3046 C CA . THR B 1 138 ? -1.889 -0.878 -10.086 1 92.88 138 THR B CA 1
ATOM 3047 C C . THR B 1 138 ? -2.676 -2.117 -10.5 1 92.88 138 THR B C 1
ATOM 3049 O O . THR B 1 138 ? -2.092 -3.16 -10.797 1 92.88 138 THR B O 1
ATOM 3052 N N . SER B 1 139 ? -3.973 -1.946 -10.578 1 92.19 139 SER B N 1
ATOM 3053 C CA . SER B 1 139 ? -4.836 -3.057 -10.969 1 92.19 139 SER B CA 1
ATOM 3054 C C . SER B 1 139 ? -4.543 -3.5 -12.398 1 92.19 139 SER B C 1
ATOM 3056 O O . SER B 1 139 ? -4.555 -4.695 -12.703 1 92.19 139 SER B O 1
ATOM 3058 N N . ILE B 1 140 ? -4.363 -2.613 -13.195 1 94.75 140 ILE B N 1
ATOM 3059 C CA . ILE B 1 140 ? -4.059 -2.926 -14.586 1 94.75 140 ILE B CA 1
ATOM 3060 C C . ILE B 1 140 ? -2.736 -3.686 -14.672 1 94.75 140 ILE B C 1
ATOM 3062 O O . ILE B 1 140 ? -2.617 -4.656 -15.422 1 94.75 140 ILE B O 1
ATOM 3066 N N . GLY B 1 141 ? -1.745 -3.205 -13.922 1 96.5 141 GLY B N 1
ATOM 3067 C CA . GLY B 1 141 ? -0.498 -3.949 -13.859 1 96.5 141 GLY B CA 1
ATOM 3068 C C . GLY B 1 141 ? -0.683 -5.383 -13.398 1 96.5 141 GLY B C 1
ATOM 3069 O O . GLY B 1 141 ? -0.092 -6.305 -13.969 1 96.5 141 GLY B O 1
ATOM 3070 N N . GLU B 1 142 ? -1.513 -5.543 -12.43 1 94.75 142 GLU B N 1
ATOM 3071 C CA . GLU B 1 142 ? -1.81 -6.879 -11.914 1 94.75 142 GLU B CA 1
ATOM 3072 C C . GLU B 1 142 ? -2.5 -7.73 -12.977 1 94.75 142 GLU B C 1
ATOM 3074 O O . GLU B 1 142 ? -2.17 -8.906 -13.148 1 94.75 142 GLU B O 1
ATOM 3079 N N . LEU B 1 143 ? -3.428 -7.121 -13.672 1 93 143 LEU B N 1
ATOM 3080 C CA . LEU B 1 143 ? -4.188 -7.836 -14.688 1 93 143 LEU B CA 1
ATOM 3081 C C . LEU B 1 143 ? -3.273 -8.305 -15.82 1 93 143 LEU B C 1
ATOM 3083 O O . LEU B 1 143 ? -3.398 -9.438 -16.297 1 93 143 LEU B O 1
ATOM 3087 N N . ILE B 1 144 ? -2.438 -7.438 -16.188 1 95.56 144 ILE B N 1
ATOM 3088 C CA . ILE B 1 144 ? -1.512 -7.789 -17.266 1 95.56 144 ILE B CA 1
ATOM 3089 C C . ILE B 1 144 ? -0.604 -8.93 -16.812 1 95.56 144 ILE B C 1
ATOM 3091 O O . ILE B 1 144 ? -0.398 -9.898 -17.547 1 95.56 144 ILE B O 1
ATOM 3095 N N . CYS B 1 145 ? -0.105 -8.805 -15.609 1 95.75 145 CYS B N 1
ATOM 3096 C CA . CYS B 1 145 ? 0.813 -9.82 -15.102 1 95.75 145 CYS B CA 1
ATOM 3097 C C . CYS B 1 145 ? 0.118 -11.164 -14.961 1 95.75 145 CYS B C 1
ATOM 3099 O O . CYS B 1 145 ? 0.614 -12.18 -15.453 1 95.75 145 CYS B O 1
ATOM 3101 N N . HIS B 1 146 ? -1.018 -11.188 -14.375 1 91.75 146 HIS B N 1
ATOM 3102 C CA . HIS B 1 146 ? -1.755 -12.438 -14.188 1 91.75 146 HIS B CA 1
ATOM 3103 C C . HIS B 1 146 ? -2.264 -12.977 -15.523 1 91.75 146 HIS B C 1
ATOM 3105 O O . HIS B 1 146 ? -2.254 -14.188 -15.75 1 91.75 146 HIS B O 1
ATOM 3111 N N . GLY B 1 147 ? -2.75 -12.086 -16.344 1 91.81 147 GLY B N 1
ATOM 3112 C CA . GLY B 1 147 ? -3.324 -12.484 -17.625 1 91.81 147 GLY B CA 1
ATOM 3113 C C . GLY B 1 147 ? -2.301 -13.055 -18.578 1 91.81 147 GLY B C 1
ATOM 3114 O O . GLY B 1 147 ? -2.539 -14.094 -19.203 1 91.81 147 GLY B O 1
ATOM 3115 N N . PHE B 1 148 ? -1.191 -12.445 -18.641 1 91.75 148 PHE B N 1
ATOM 3116 C CA . PHE B 1 148 ? -0.176 -12.875 -19.594 1 91.75 148 PHE B CA 1
ATOM 3117 C C . PHE B 1 148 ? 0.788 -13.867 -18.953 1 91.75 148 PHE B C 1
ATOM 3119 O O . PHE B 1 148 ? 1.666 -14.406 -19.625 1 91.75 148 PHE B O 1
ATOM 3126 N N . GLY B 1 149 ? 0.639 -14.078 -17.703 1 88.75 149 GLY B N 1
ATOM 3127 C CA . GLY B 1 149 ? 1.488 -15.031 -17 1 88.75 149 GLY B CA 1
ATOM 3128 C C . GLY B 1 149 ? 1.31 -16.453 -17.484 1 88.75 149 GLY B C 1
ATOM 3129 O O . GLY B 1 149 ? 2.178 -17.312 -17.266 1 88.75 149 GLY B O 1
ATOM 3130 N N . PHE B 1 150 ? 0.258 -16.703 -18.266 1 85.5 150 PHE B N 1
ATOM 3131 C CA . PHE B 1 150 ? -0.019 -18.031 -18.797 1 85.5 150 PHE B CA 1
ATOM 3132 C C . PHE B 1 150 ? 0.681 -18.25 -20.125 1 85.5 150 PHE B C 1
ATOM 3134 O O . PHE B 1 150 ? 0.866 -19.391 -20.562 1 85.5 150 PHE B O 1
ATOM 3141 N N . THR B 1 151 ? 1.003 -17.156 -20.797 1 90.31 151 THR B N 1
ATOM 3142 C CA . THR B 1 151 ? 1.559 -17.266 -22.141 1 90.31 151 THR B CA 1
ATOM 3143 C C . THR B 1 151 ? 3.035 -16.875 -22.141 1 90.31 151 THR B C 1
ATOM 3145 O O . THR B 1 151 ? 3.816 -17.406 -22.938 1 90.31 151 THR B O 1
ATOM 3148 N N . LEU B 1 152 ? 3.412 -16.078 -21.281 1 93.69 152 LEU B N 1
ATOM 3149 C CA . LEU B 1 152 ? 4.797 -15.617 -21.219 1 93.69 152 LEU B CA 1
ATOM 3150 C C . LEU B 1 152 ? 5.578 -16.391 -20.156 1 93.69 152 LEU B C 1
ATOM 3152 O O . LEU B 1 152 ? 5.043 -16.688 -19.094 1 93.69 152 LEU B O 1
ATOM 3156 N N . SER B 1 153 ? 6.793 -16.656 -20.531 1 93.94 153 SER B N 1
ATOM 3157 C CA . SER B 1 153 ? 7.68 -17.188 -19.5 1 93.94 153 SER B CA 1
ATOM 3158 C C . SER B 1 153 ? 7.938 -16.156 -18.406 1 93.94 153 SER B C 1
ATOM 3160 O O . SER B 1 153 ? 7.68 -14.961 -18.594 1 93.94 153 SER B O 1
ATOM 3162 N N . TRP B 1 154 ? 8.383 -16.641 -17.312 1 95.06 154 TRP B N 1
ATOM 3163 C CA . TRP B 1 154 ? 8.648 -15.734 -16.203 1 95.06 154 TRP B CA 1
ATOM 3164 C C . TRP B 1 154 ? 9.734 -14.727 -16.578 1 95.06 154 TRP B C 1
ATOM 3166 O O . TRP B 1 154 ? 9.719 -13.586 -16.109 1 95.06 154 TRP B O 1
ATOM 3176 N N . ARG B 1 155 ? 10.688 -15.086 -17.422 1 96.81 155 ARG B N 1
ATOM 3177 C CA . ARG B 1 155 ? 11.727 -14.156 -17.875 1 96.81 155 ARG B CA 1
ATOM 3178 C C . ARG B 1 155 ? 11.141 -13.094 -18.812 1 96.81 155 ARG B C 1
ATOM 3180 O O . ARG B 1 155 ? 11.477 -11.914 -18.703 1 96.81 155 ARG B O 1
ATOM 3187 N N . GLN B 1 156 ? 10.305 -13.539 -19.734 1 96.81 156 GLN B N 1
ATOM 3188 C CA . GLN B 1 156 ? 9.641 -12.602 -20.625 1 96.81 156 GLN B CA 1
ATOM 3189 C C . GLN B 1 156 ? 8.773 -11.617 -19.844 1 96.81 156 GLN B C 1
ATOM 3191 O O . GLN B 1 156 ? 8.727 -10.43 -20.172 1 96.81 156 GLN B O 1
ATOM 3196 N N . MET B 1 157 ? 8.094 -12.141 -18.875 1 97.31 157 MET B N 1
ATOM 3197 C CA . MET B 1 157 ? 7.27 -11.281 -18.047 1 97.31 157 MET B CA 1
ATOM 3198 C C . MET B 1 157 ? 8.125 -10.258 -17.297 1 97.31 157 MET B C 1
ATOM 3200 O O . MET B 1 157 ? 7.738 -9.094 -17.172 1 97.31 157 MET B O 1
ATOM 3204 N N . ALA B 1 158 ? 9.25 -10.711 -16.812 1 98.12 158 ALA B N 1
ATOM 3205 C CA . ALA B 1 158 ? 10.156 -9.797 -16.125 1 98.12 158 ALA B CA 1
ATOM 3206 C C . ALA B 1 158 ? 10.609 -8.672 -17.047 1 98.12 158 ALA B C 1
ATOM 3208 O O . ALA B 1 158 ? 10.664 -7.508 -16.656 1 98.12 158 ALA B O 1
ATOM 3209 N N . TRP B 1 159 ? 10.898 -9.031 -18.266 1 98.25 159 TRP B N 1
ATOM 3210 C CA . TRP B 1 159 ? 11.273 -8.016 -19.25 1 98.25 159 TRP B CA 1
ATOM 3211 C C . TRP B 1 159 ? 10.125 -7.047 -19.5 1 98.25 159 TRP B C 1
ATOM 3213 O O . TRP B 1 159 ? 10.328 -5.832 -19.547 1 98.25 159 TRP B O 1
ATOM 3223 N N . LEU B 1 160 ? 8.992 -7.555 -19.672 1 98.12 160 LEU B N 1
ATOM 3224 C CA . LEU B 1 160 ? 7.82 -6.711 -19.891 1 98.12 160 LEU B CA 1
ATOM 3225 C C . LEU B 1 160 ? 7.59 -5.789 -18.688 1 98.12 160 LEU B C 1
ATOM 3227 O O . LEU B 1 160 ? 7.281 -4.609 -18.875 1 98.12 160 LEU B O 1
ATOM 3231 N N . ALA B 1 161 ? 7.73 -6.371 -17.516 1 98.56 161 ALA B N 1
ATOM 3232 C CA . ALA B 1 161 ? 7.465 -5.637 -16.281 1 98.56 161 ALA B CA 1
ATOM 3233 C C . ALA B 1 161 ? 8.516 -4.547 -16.062 1 98.56 161 ALA B C 1
ATOM 3235 O O . ALA B 1 161 ? 8.312 -3.645 -15.242 1 98.56 161 ALA B O 1
ATOM 3236 N N . SER B 1 162 ? 9.633 -4.633 -16.719 1 98.62 162 SER B N 1
ATOM 3237 C CA . SER B 1 162 ? 10.688 -3.645 -16.547 1 98.62 162 SER B CA 1
ATOM 3238 C C . SER B 1 162 ? 10.367 -2.357 -17.297 1 98.62 162 SER B C 1
ATOM 3240 O O . SER B 1 162 ? 10.953 -1.308 -17.031 1 98.62 162 SER B O 1
ATOM 3242 N N . ILE B 1 163 ? 9.406 -2.346 -18.141 1 98.56 163 ILE B N 1
ATOM 3243 C CA . ILE B 1 163 ? 9.117 -1.226 -19.031 1 98.56 163 ILE B CA 1
ATOM 3244 C C . ILE B 1 163 ? 8.469 -0.091 -18.25 1 98.56 163 ILE B C 1
ATOM 3246 O O . ILE B 1 163 ? 8.922 1.055 -18.312 1 98.56 163 ILE B O 1
ATOM 3250 N N . PRO B 1 164 ? 7.457 -0.398 -17.438 1 98.38 164 PRO B N 1
ATOM 3251 C CA . PRO B 1 164 ? 6.777 0.708 -16.766 1 98.38 164 PRO B CA 1
ATOM 3252 C C . PRO B 1 164 ? 7.711 1.5 -15.852 1 98.38 164 PRO B C 1
ATOM 3254 O O . PRO B 1 164 ? 7.711 2.732 -15.883 1 98.38 164 PRO B O 1
ATOM 3257 N N . PRO B 1 165 ? 8.516 0.843 -15.039 1 98.19 165 PRO B N 1
ATOM 3258 C CA . PRO B 1 165 ? 9.391 1.651 -14.188 1 98.19 165 PRO B CA 1
ATOM 3259 C C . PRO B 1 165 ? 10.445 2.414 -14.977 1 98.19 165 PRO B C 1
ATOM 3261 O O . PRO B 1 165 ? 10.852 3.508 -14.57 1 98.19 165 PRO B O 1
ATOM 3264 N N . ALA B 1 166 ? 10.891 1.91 -16.062 1 98.19 166 ALA B N 1
ATOM 3265 C CA . ALA B 1 166 ? 11.812 2.643 -16.922 1 98.19 166 ALA B CA 1
ATOM 3266 C C . ALA B 1 166 ? 11.156 3.908 -17.469 1 98.19 166 ALA B C 1
ATOM 3268 O O . ALA B 1 166 ? 11.766 4.98 -17.469 1 98.19 166 ALA B O 1
ATOM 3269 N N . LEU B 1 167 ? 9.961 3.744 -17.938 1 97.81 167 LEU B N 1
ATOM 3270 C CA . LEU B 1 167 ? 9.234 4.887 -18.484 1 97.81 167 LEU B CA 1
ATOM 3271 C C . LEU B 1 167 ? 8.93 5.902 -17.375 1 97.81 167 LEU B C 1
ATOM 3273 O O . LEU B 1 167 ? 8.969 7.109 -17.609 1 97.81 167 LEU B O 1
ATOM 3277 N N . ALA B 1 168 ? 8.617 5.402 -16.203 1 96.5 168 ALA B N 1
ATOM 3278 C CA . ALA B 1 168 ? 8.359 6.293 -15.07 1 96.5 168 ALA B CA 1
ATOM 3279 C C . ALA B 1 168 ? 9.602 7.102 -14.719 1 96.5 168 ALA B C 1
ATOM 3281 O O . ALA B 1 168 ? 9.516 8.312 -14.477 1 96.5 168 ALA B O 1
ATOM 3282 N N . ALA B 1 169 ? 10.727 6.406 -14.633 1 96.25 169 ALA B N 1
ATOM 3283 C CA . ALA B 1 169 ? 11.977 7.086 -14.312 1 96.25 169 ALA B CA 1
ATOM 3284 C C . ALA B 1 169 ? 12.312 8.141 -15.359 1 96.25 169 ALA B C 1
ATOM 3286 O O . ALA B 1 169 ? 12.656 9.273 -15.016 1 96.25 169 ALA B O 1
ATOM 3287 N N . LEU B 1 170 ? 12.172 7.812 -16.609 1 94.94 170 LEU B N 1
ATOM 3288 C CA . LEU B 1 170 ? 12.469 8.727 -17.703 1 94.94 170 LEU B CA 1
ATOM 3289 C C . LEU B 1 170 ? 11.492 9.898 -17.703 1 94.94 170 LEU B C 1
ATOM 3291 O O . LEU B 1 170 ? 11.898 11.047 -17.938 1 94.94 170 LEU B O 1
ATOM 3295 N N . GLY B 1 171 ? 10.219 9.609 -17.516 1 92.94 171 GLY B N 1
ATOM 3296 C CA . GLY B 1 171 ? 9.203 10.648 -17.5 1 92.94 171 GLY B CA 1
ATOM 3297 C C . GLY B 1 171 ? 9.359 11.617 -16.344 1 92.94 171 GLY B C 1
ATOM 3298 O O . GLY B 1 171 ? 9.109 12.812 -16.484 1 92.94 171 GLY B O 1
ATOM 3299 N N . THR B 1 172 ? 9.789 11.141 -15.211 1 90.5 172 THR B N 1
ATOM 3300 C CA . THR B 1 172 ? 9.914 11.953 -14.008 1 90.5 172 THR B CA 1
ATOM 3301 C C . THR B 1 172 ? 10.992 13.016 -14.18 1 90.5 172 THR B C 1
ATOM 3303 O O . THR B 1 172 ? 10.891 14.109 -13.633 1 90.5 172 THR B O 1
ATOM 3306 N N . VAL B 1 173 ? 12 12.727 -14.914 1 87.25 173 VAL B N 1
ATOM 3307 C CA . VAL B 1 173 ? 13.125 13.641 -15.086 1 87.25 173 VAL B CA 1
ATOM 3308 C C . VAL B 1 173 ? 12.664 14.883 -15.844 1 87.25 173 VAL B C 1
ATOM 3310 O O . VAL B 1 173 ? 13.234 15.969 -15.68 1 87.25 173 VAL B O 1
ATOM 3313 N N . PHE B 1 174 ? 11.57 14.773 -16.547 1 87.88 174 PHE B N 1
ATOM 3314 C CA . PHE B 1 174 ? 11.086 15.891 -17.344 1 87.88 174 PHE B CA 1
ATOM 3315 C C . PHE B 1 174 ? 10.055 16.703 -16.562 1 87.88 174 PHE B C 1
ATOM 3317 O O . PHE B 1 174 ? 9.625 17.766 -17.016 1 87.88 174 PHE B O 1
ATOM 3324 N N . TRP B 1 175 ? 9.68 16.328 -15.484 1 88.06 175 TRP B N 1
ATOM 3325 C CA . TRP B 1 175 ? 8.703 17.047 -14.672 1 88.06 175 TRP B CA 1
ATOM 3326 C C . TRP B 1 175 ? 9.398 18.016 -13.711 1 88.06 175 TRP B C 1
ATOM 3328 O O . TRP B 1 175 ? 10.547 17.781 -13.328 1 88.06 175 TRP B O 1
ATOM 3338 N N . PRO B 1 176 ? 8.703 19.047 -13.453 1 90.5 176 PRO B N 1
ATOM 3339 C CA . PRO B 1 176 ? 9.312 20 -12.508 1 90.5 176 PRO B CA 1
ATOM 3340 C C . PRO B 1 176 ? 9.438 19.422 -11.094 1 90.5 176 PRO B C 1
ATOM 3342 O O . PRO B 1 176 ? 8.719 18.484 -10.742 1 90.5 176 PRO B O 1
ATOM 3345 N N . GLU B 1 177 ? 10.352 19.984 -10.406 1 93.19 177 GLU B N 1
ATOM 3346 C CA . GLU B 1 177 ? 10.539 19.594 -9.016 1 93.19 177 GLU B CA 1
ATOM 3347 C C . GLU B 1 177 ? 9.383 20.094 -8.148 1 93.19 177 GLU B C 1
ATOM 3349 O O . GLU B 1 177 ? 8.656 21.016 -8.531 1 93.19 177 GLU B O 1
ATOM 3354 N N . SER B 1 178 ? 9.195 19.453 -6.965 1 92.12 178 SER B N 1
ATOM 3355 C CA . SER B 1 178 ? 8.188 19.781 -5.957 1 92.12 178 SER B CA 1
ATOM 3356 C C . SER B 1 178 ? 8.297 21.234 -5.504 1 92.12 178 SER B C 1
ATOM 3358 O O . SER B 1 178 ? 9.328 21.641 -4.961 1 92.12 178 SER B O 1
ATOM 3360 N N . PRO B 1 179 ? 7.266 21.953 -5.746 1 92.25 179 PRO B N 1
ATOM 3361 C CA . PRO B 1 179 ? 7.312 23.344 -5.281 1 92.25 179 PRO B CA 1
ATOM 3362 C C . PRO B 1 179 ? 7.562 23.453 -3.777 1 92.25 179 PRO B C 1
ATOM 3364 O O . PRO B 1 179 ? 8.32 24.312 -3.334 1 92.25 179 PRO B O 1
ATOM 3367 N N . SER B 1 180 ? 6.965 22.594 -3.059 1 90.94 180 SER B N 1
ATOM 3368 C CA . SER B 1 180 ? 7.141 22.641 -1.61 1 90.94 180 SER B CA 1
ATOM 3369 C C . SER B 1 180 ? 8.586 22.359 -1.221 1 90.94 180 SER B C 1
ATOM 3371 O O . SER B 1 180 ? 9.102 22.953 -0.266 1 90.94 180 SER B O 1
ATOM 3373 N N . TRP B 1 181 ? 9.156 21.469 -1.909 1 92.94 181 TRP B N 1
ATOM 3374 C CA . TRP B 1 181 ? 10.562 21.172 -1.624 1 92.94 181 TRP B CA 1
ATOM 3375 C C . TRP B 1 181 ? 11.453 22.359 -2.012 1 92.94 181 TRP B C 1
ATOM 3377 O O . TRP B 1 181 ? 12.391 22.688 -1.287 1 92.94 181 TRP B O 1
ATOM 3387 N N . LEU B 1 182 ? 11.164 22.906 -3.119 1 94.69 182 LEU B N 1
ATOM 3388 C CA . LEU B 1 182 ? 11.922 24.078 -3.559 1 94.69 182 LEU B CA 1
ATOM 3389 C C . LEU B 1 182 ? 11.773 25.219 -2.566 1 94.69 182 LEU B C 1
ATOM 3391 O O . LEU B 1 182 ? 12.75 25.906 -2.252 1 94.69 182 LEU B O 1
ATOM 3395 N N . ALA B 1 183 ? 10.562 25.406 -2.102 1 92.06 183 ALA B N 1
ATOM 3396 C CA . ALA B 1 183 ? 10.32 26.438 -1.085 1 92.06 183 ALA B CA 1
ATOM 3397 C C . ALA B 1 183 ? 11.094 26.125 0.196 1 92.06 183 ALA B C 1
ATOM 3399 O O . ALA B 1 183 ? 11.656 27.016 0.825 1 92.06 183 ALA B O 1
ATOM 3400 N N . TYR B 1 184 ? 11.094 24.906 0.515 1 90.56 184 TYR B N 1
ATOM 3401 C CA . TYR B 1 184 ? 11.805 24.438 1.702 1 90.56 184 TYR B CA 1
ATOM 3402 C C . TYR B 1 184 ? 13.297 24.719 1.586 1 90.56 184 TYR B C 1
ATOM 3404 O O . TYR B 1 184 ? 13.945 25.109 2.564 1 90.56 184 TYR B O 1
ATOM 3412 N N . LYS B 1 185 ? 13.836 24.609 0.404 1 93.38 185 LYS B N 1
ATOM 3413 C CA . LYS B 1 185 ? 15.258 24.812 0.153 1 93.38 185 LYS B CA 1
ATOM 3414 C C . LYS B 1 185 ? 15.578 26.297 -0.044 1 93.38 185 LYS B C 1
ATOM 3416 O O . LYS B 1 185 ? 16.734 26.656 -0.228 1 93.38 185 LYS B O 1
ATOM 3421 N N . GLY B 1 186 ? 14.523 27.109 -0.096 1 92.88 186 GLY B N 1
ATOM 3422 C CA . GLY B 1 186 ? 14.719 28.531 -0.261 1 92.88 186 GLY B CA 1
ATOM 3423 C C . GLY B 1 186 ? 14.875 28.953 -1.711 1 92.88 186 GLY B C 1
ATOM 3424 O O . GLY B 1 186 ? 15.312 30.062 -1.999 1 92.88 186 GLY B O 1
ATOM 3425 N N . ARG B 1 187 ? 14.617 28.078 -2.535 1 94.75 187 ARG B N 1
ATOM 3426 C CA . ARG B 1 187 ? 14.672 28.375 -3.965 1 94.75 187 ARG B CA 1
ATOM 3427 C C . ARG B 1 187 ? 13.32 28.875 -4.473 1 94.75 187 ARG B C 1
ATOM 3429 O O . ARG B 1 187 ? 12.688 28.219 -5.305 1 94.75 187 ARG B O 1
ATOM 3436 N N . PHE B 1 188 ? 12.953 30.078 -4.117 1 95.06 188 PHE B N 1
ATOM 3437 C CA . PHE B 1 188 ? 11.602 30.609 -4.266 1 95.06 188 PHE B CA 1
ATOM 3438 C C . PHE B 1 188 ? 11.289 30.891 -5.727 1 95.06 188 PHE B C 1
ATOM 3440 O O . PHE B 1 188 ? 10.156 30.703 -6.172 1 95.06 188 PHE B O 1
ATOM 3447 N N . ASP B 1 189 ? 12.273 31.328 -6.523 1 95 189 ASP B N 1
ATOM 3448 C CA . ASP B 1 189 ? 12.039 31.578 -7.941 1 95 189 ASP B CA 1
ATOM 3449 C C . ASP B 1 189 ? 11.695 30.297 -8.688 1 95 189 ASP B C 1
ATOM 3451 O O . ASP B 1 189 ? 10.773 30.266 -9.5 1 95 189 ASP B O 1
ATOM 3455 N N . GLU B 1 190 ? 12.484 29.344 -8.398 1 95.31 190 GLU B N 1
ATOM 3456 C CA . GLU B 1 190 ? 12.219 28.047 -9.008 1 95.31 190 GLU B CA 1
ATOM 3457 C C . GLU B 1 190 ? 10.883 27.484 -8.531 1 95.31 190 GLU B C 1
ATOM 3459 O O . GLU B 1 190 ? 10.195 26.781 -9.281 1 95.31 190 GLU B O 1
ATOM 3464 N N . CYS B 1 191 ? 10.578 27.672 -7.273 1 95.06 191 CYS B N 1
ATOM 3465 C CA . CYS B 1 191 ? 9.305 27.25 -6.715 1 95.06 191 CYS B CA 1
ATOM 3466 C C . CYS B 1 191 ? 8.141 27.828 -7.508 1 95.06 191 CYS B C 1
ATOM 3468 O O . CYS B 1 191 ? 7.211 27.109 -7.883 1 95.06 191 CYS B O 1
ATOM 3470 N N . LEU B 1 192 ? 8.258 29.109 -7.785 1 93.25 192 LEU B N 1
ATOM 3471 C CA . LEU B 1 192 ? 7.207 29.797 -8.531 1 93.25 192 LEU B CA 1
ATOM 3472 C C . LEU B 1 192 ? 7.07 29.219 -9.938 1 93.25 192 LEU B C 1
ATOM 3474 O O . LEU B 1 192 ? 5.957 28.969 -10.398 1 93.25 192 LEU B O 1
ATOM 3478 N N . THR B 1 193 ? 8.164 29.047 -10.609 1 93.06 193 THR B N 1
ATOM 3479 C CA . THR B 1 193 ? 8.164 28.531 -11.969 1 93.06 193 THR B CA 1
ATOM 3480 C C . THR B 1 193 ? 7.582 27.109 -12.008 1 93.06 193 THR B C 1
ATOM 3482 O O . THR B 1 193 ? 6.797 26.781 -12.898 1 93.06 193 THR B O 1
ATOM 3485 N N . SER B 1 194 ? 8.016 26.297 -11.039 1 93.06 194 SER B N 1
ATOM 3486 C CA . SER B 1 194 ? 7.523 24.938 -10.961 1 93.06 194 SER B CA 1
ATOM 3487 C C . SER B 1 194 ? 6.02 24.891 -10.703 1 93.06 194 SER B C 1
ATOM 3489 O O . SER B 1 194 ? 5.297 24.125 -11.336 1 93.06 194 SER B O 1
ATOM 3491 N N . PHE B 1 195 ? 5.602 25.656 -9.828 1 92.19 195 PHE B N 1
ATOM 3492 C CA . PHE B 1 195 ? 4.188 25.703 -9.469 1 92.19 195 PHE B CA 1
ATOM 3493 C C . PHE B 1 195 ? 3.344 26.156 -10.656 1 92.19 195 PHE B C 1
ATOM 3495 O O . PHE B 1 195 ? 2.277 25.594 -10.922 1 92.19 195 PHE B O 1
ATOM 3502 N N . GLU B 1 196 ? 3.799 27.125 -11.359 1 90.5 196 GLU B N 1
ATOM 3503 C CA . GLU B 1 196 ? 3.084 27.656 -12.516 1 90.5 196 GLU B CA 1
ATOM 3504 C C . GLU B 1 196 ? 3.027 26.609 -13.641 1 90.5 196 GLU B C 1
ATOM 3506 O O . GLU B 1 196 ? 2.043 26.547 -14.375 1 90.5 196 GLU B O 1
ATOM 3511 N N . TRP B 1 197 ? 4.074 25.969 -13.742 1 89.5 197 TRP B N 1
ATOM 3512 C CA . TRP B 1 197 ? 4.113 24.906 -14.75 1 89.5 197 TRP B CA 1
ATOM 3513 C C . TRP B 1 197 ? 3.072 23.828 -14.453 1 89.5 197 TRP B C 1
ATOM 3515 O O . TRP B 1 197 ? 2.436 23.312 -15.367 1 89.5 197 TRP B O 1
ATOM 3525 N N . ILE B 1 198 ? 2.889 23.547 -13.242 1 86.06 198 ILE B N 1
ATOM 3526 C CA . ILE B 1 198 ? 2.047 22.438 -12.812 1 86.06 198 ILE B CA 1
ATOM 3527 C C . ILE B 1 198 ? 0.589 22.875 -12.742 1 86.06 198 ILE B C 1
ATOM 3529 O O . ILE B 1 198 ? -0.31 22.172 -13.188 1 86.06 198 ILE B O 1
ATOM 3533 N N . ARG B 1 199 ? 0.33 24.016 -12.102 1 85.25 199 ARG B N 1
ATOM 3534 C CA . ARG B 1 199 ? -1.031 24.438 -11.781 1 85.25 199 ARG B CA 1
ATOM 3535 C C . ARG B 1 199 ? -1.509 25.531 -12.734 1 85.25 199 ARG B C 1
ATOM 3537 O O . ARG B 1 199 ? -2.68 25.906 -12.703 1 85.25 199 ARG B O 1
ATOM 3544 N N . GLY B 1 200 ? -0.583 26.016 -13.461 1 84.75 200 GLY B N 1
ATOM 3545 C CA . GLY B 1 200 ? -0.957 27.109 -14.344 1 84.75 200 GLY B CA 1
ATOM 3546 C C . GLY B 1 200 ? -0.749 28.469 -13.719 1 84.75 200 GLY B C 1
ATOM 3547 O O . GLY B 1 200 ? -0.171 28.594 -12.641 1 84.75 200 GLY B O 1
ATOM 3548 N N . LYS B 1 201 ? -1.236 29.562 -14.438 1 85.88 201 LYS B N 1
ATOM 3549 C CA . LYS B 1 201 ? -0.971 30.938 -14.023 1 85.88 201 LYS B CA 1
ATOM 3550 C C . LYS B 1 201 ? -2.266 31.656 -13.664 1 85.88 201 LYS B C 1
ATOM 3552 O O . LYS B 1 201 ? -2.326 32.875 -13.711 1 85.88 201 LYS B O 1
ATOM 3557 N N . ASP B 1 202 ? -3.197 30.875 -13.258 1 86.75 202 ASP B N 1
ATOM 3558 C CA . ASP B 1 202 ? -4.457 31.516 -12.883 1 86.75 202 ASP B CA 1
ATOM 3559 C C . ASP B 1 202 ? -4.348 32.188 -11.508 1 86.75 202 ASP B C 1
ATOM 3561 O O . ASP B 1 202 ? -3.355 32 -10.805 1 86.75 202 ASP B O 1
ATOM 3565 N N . MET B 1 203 ? -5.297 33.031 -11.219 1 86.31 203 MET B N 1
ATOM 3566 C CA . MET B 1 203 ? -5.266 33.844 -10 1 86.31 203 MET B CA 1
ATOM 3567 C C . MET B 1 203 ? -5.242 32.969 -8.758 1 86.31 203 MET B C 1
ATOM 3569 O O . MET B 1 203 ? -4.559 33.281 -7.785 1 86.31 203 MET B O 1
ATOM 3573 N N . GLU B 1 204 ? -6.012 31.969 -8.82 1 84.38 204 GLU B N 1
ATOM 3574 C CA . GLU B 1 204 ? -6.047 31.047 -7.68 1 84.38 204 GLU B CA 1
ATOM 3575 C C . GLU B 1 204 ? -4.691 30.391 -7.461 1 84.38 204 GLU B C 1
ATOM 3577 O O . GLU B 1 204 ? -4.246 30.234 -6.32 1 84.38 204 GLU B O 1
ATOM 3582 N N . SER B 1 205 ? -4.086 30.031 -8.492 1 86.25 205 SER B N 1
ATOM 3583 C CA . SER B 1 205 ? -2.77 29.406 -8.422 1 86.25 205 SER B CA 1
ATOM 3584 C C . SER B 1 205 ? -1.717 30.375 -7.898 1 86.25 205 SER B C 1
ATOM 3586 O O . SER B 1 205 ? -0.87 30 -7.086 1 86.25 205 SER B O 1
ATOM 3588 N N . LYS B 1 206 ? -1.788 31.562 -8.32 1 89.12 206 LYS B N 1
ATOM 3589 C CA . LYS B 1 206 ? -0.842 32.562 -7.871 1 89.12 206 LYS B CA 1
ATOM 3590 C C . LYS B 1 206 ? -0.993 32.844 -6.375 1 89.12 206 LYS B C 1
ATOM 3592 O O . LYS B 1 206 ? 0.001 33.031 -5.668 1 89.12 206 LYS B O 1
ATOM 3597 N N . ARG B 1 207 ? -2.186 32.812 -5.984 1 88.81 207 ARG B N 1
ATOM 3598 C CA . ARG B 1 207 ? -2.451 33.031 -4.566 1 88.81 207 ARG B CA 1
ATOM 3599 C C . ARG B 1 207 ? -1.902 31.891 -3.73 1 88.81 207 ARG B C 1
ATOM 3601 O O . ARG B 1 207 ? -1.284 32.094 -2.688 1 88.81 207 ARG B O 1
ATOM 3608 N N . GLU B 1 208 ? -2.127 30.766 -4.211 1 86.94 208 GLU B N 1
ATOM 3609 C CA . GLU B 1 208 ? -1.694 29.578 -3.482 1 86.94 208 GLU B CA 1
ATOM 3610 C C . GLU B 1 208 ? -0.174 29.531 -3.363 1 86.94 208 GLU B C 1
ATOM 3612 O O . GLU B 1 208 ? 0.36 29.188 -2.305 1 86.94 208 GLU B O 1
ATOM 3617 N N . VAL B 1 209 ? 0.47 29.828 -4.422 1 90.12 209 VAL B N 1
ATOM 3618 C CA . VAL B 1 209 ? 1.928 29.75 -4.402 1 90.12 209 VAL B CA 1
ATOM 3619 C C . VAL B 1 209 ? 2.488 30.859 -3.512 1 90.12 209 VAL B C 1
ATOM 3621 O O . VAL B 1 209 ? 3.482 30.656 -2.811 1 90.12 209 VAL B O 1
ATOM 3624 N N . LYS B 1 210 ? 1.923 31.953 -3.535 1 90.94 210 LYS B N 1
ATOM 3625 C CA . LYS B 1 210 ? 2.355 33.062 -2.668 1 90.94 210 LYS B CA 1
ATOM 3626 C C . LYS B 1 210 ? 2.199 32.688 -1.195 1 90.94 210 LYS B C 1
ATOM 3628 O O . LYS B 1 210 ? 3.064 33 -0.375 1 90.94 210 LYS B O 1
ATOM 3633 N N . GLU B 1 211 ? 1.116 32.062 -0.918 1 89.31 211 GLU B N 1
ATOM 3634 C CA . GLU B 1 211 ? 0.889 31.594 0.45 1 89.31 211 GLU B CA 1
ATOM 3635 C C . GLU B 1 211 ? 1.932 30.562 0.867 1 89.31 211 GLU B C 1
ATOM 3637 O O . GLU B 1 211 ? 2.406 30.578 2.004 1 89.31 211 GLU B O 1
ATOM 3642 N N . LEU B 1 212 ? 2.213 29.75 -0.043 1 88.31 212 LEU B N 1
ATOM 3643 C CA . LEU B 1 212 ? 3.215 28.719 0.218 1 88.31 212 LEU B CA 1
ATOM 3644 C C . LEU B 1 212 ? 4.578 29.344 0.497 1 88.31 212 LEU B C 1
ATOM 3646 O O . LEU B 1 212 ? 5.25 28.984 1.461 1 88.31 212 LEU B O 1
ATOM 3650 N N . ILE B 1 213 ? 4.922 30.266 -0.292 1 90.44 213 ILE B N 1
ATOM 3651 C CA . ILE B 1 213 ? 6.227 30.906 -0.176 1 90.44 213 ILE B CA 1
ATOM 3652 C C . ILE B 1 213 ? 6.277 31.734 1.106 1 90.44 213 ILE B C 1
ATOM 3654 O O . ILE B 1 213 ? 7.273 31.703 1.833 1 90.44 213 ILE B O 1
ATOM 3658 N N . THR B 1 214 ? 5.195 32.406 1.396 1 89.75 214 THR B N 1
ATOM 3659 C CA . THR B 1 214 ? 5.133 33.219 2.596 1 89.75 214 THR B CA 1
ATOM 3660 C C . THR B 1 214 ? 5.23 32.375 3.852 1 89.75 214 THR B C 1
ATOM 3662 O O . THR B 1 214 ? 5.938 32.719 4.801 1 89.75 214 THR B O 1
ATOM 3665 N N . ALA B 1 215 ? 4.539 31.312 3.811 1 84.81 215 ALA B N 1
ATOM 3666 C CA . ALA B 1 215 ? 4.566 30.391 4.945 1 84.81 215 ALA B CA 1
ATOM 3667 C C . ALA B 1 215 ? 5.973 29.828 5.168 1 84.81 215 ALA B C 1
ATOM 3669 O O . ALA B 1 215 ? 6.43 29.719 6.309 1 84.81 215 ALA B O 1
ATOM 3670 N N . GLN B 1 216 ? 6.613 29.516 4.141 1 87.94 216 GLN B N 1
ATOM 3671 C CA . GLN B 1 216 ? 7.945 28.938 4.242 1 87.94 216 GLN B CA 1
ATOM 3672 C C . GLN B 1 216 ? 8.969 29.969 4.684 1 87.94 216 GLN B C 1
ATOM 3674 O O . GLN B 1 216 ? 9.898 29.656 5.434 1 87.94 216 GLN B O 1
ATOM 3679 N N . LYS B 1 217 ? 8.82 31.109 4.211 1 87.75 217 LYS B N 1
ATOM 3680 C CA . LYS B 1 217 ? 9.703 32.188 4.637 1 87.75 217 LYS B CA 1
ATOM 3681 C C . LYS B 1 217 ? 9.555 32.469 6.129 1 87.75 217 LYS B C 1
ATOM 3683 O O . LYS B 1 217 ? 10.547 32.688 6.824 1 87.75 217 LYS B O 1
ATOM 3688 N N . LYS B 1 218 ? 8.32 32.406 6.582 1 85.25 218 LYS B N 1
ATOM 3689 C CA . LYS B 1 218 ? 8.062 32.625 8 1 85.25 218 LYS B CA 1
ATOM 3690 C C . LYS B 1 218 ? 8.711 31.516 8.844 1 85.25 218 LYS B C 1
ATOM 3692 O O . LYS B 1 218 ? 9.297 31.797 9.898 1 85.25 218 LYS B O 1
ATOM 3697 N N . LEU B 1 219 ? 8.555 30.375 8.375 1 81.94 219 LEU B N 1
ATOM 3698 C CA . LEU B 1 219 ? 9.133 29.25 9.094 1 81.94 219 LEU B CA 1
ATOM 3699 C C . LEU B 1 219 ? 10.656 29.344 9.117 1 81.94 219 LEU B C 1
ATOM 3701 O O . LEU B 1 219 ? 11.281 29.016 10.133 1 81.94 219 LEU B O 1
ATOM 3705 N N . ARG B 1 220 ? 11.234 29.703 8.078 1 81.5 220 ARG B N 1
ATOM 3706 C CA . ARG B 1 220 ? 12.688 29.828 7.984 1 81.5 220 ARG B CA 1
ATOM 3707 C C . ARG B 1 220 ? 13.188 30.953 8.883 1 81.5 220 ARG B C 1
ATOM 3709 O O . ARG B 1 220 ? 14.258 30.844 9.492 1 81.5 220 ARG B O 1
ATOM 3716 N N . ASN B 1 221 ? 12.391 31.953 8.969 1 79.81 221 ASN B N 1
ATOM 3717 C CA . ASN B 1 221 ? 12.742 33.094 9.828 1 79.81 221 ASN B CA 1
ATOM 3718 C C . ASN B 1 221 ? 12.641 32.719 11.305 1 79.81 221 ASN B C 1
ATOM 3720 O O . ASN B 1 221 ? 13.469 33.156 12.109 1 79.81 221 ASN B O 1
ATOM 3724 N N . MET B 1 222 ? 11.602 32.031 11.555 1 75.81 222 MET B N 1
ATOM 3725 C CA . MET B 1 222 ? 11.445 31.547 12.93 1 75.81 222 MET B CA 1
ATOM 3726 C C . MET B 1 222 ? 12.617 30.656 13.344 1 75.81 222 MET B C 1
ATOM 3728 O O . MET B 1 222 ? 13.086 30.734 14.477 1 75.81 222 MET B O 1
ATOM 3732 N N . LYS B 1 223 ? 13.008 29.812 12.484 1 68.62 223 LYS B N 1
ATOM 3733 C CA . LYS B 1 223 ? 14.141 28.938 12.758 1 68.62 223 LYS B CA 1
ATOM 3734 C C . LYS B 1 223 ? 15.43 29.734 12.906 1 68.62 223 LYS B C 1
ATOM 3736 O O . LYS B 1 223 ? 16.266 29.406 13.75 1 68.62 223 LYS B O 1
ATOM 3741 N N . ARG B 1 224 ? 15.555 30.734 12.172 1 63.66 224 ARG B N 1
ATOM 3742 C CA . ARG B 1 224 ? 16.719 31.609 12.258 1 63.66 224 ARG B CA 1
ATOM 3743 C C . ARG B 1 224 ? 16.719 32.406 13.562 1 63.66 224 ARG B C 1
ATOM 3745 O O . ARG B 1 224 ? 17.766 32.562 14.195 1 63.66 224 ARG B O 1
ATOM 3752 N N . THR B 1 225 ? 15.422 32.844 13.914 1 56.97 225 THR B N 1
ATOM 3753 C CA . THR B 1 225 ? 15.32 33.594 15.172 1 56.97 225 THR B CA 1
ATOM 3754 C C . THR B 1 225 ? 15.57 32.656 16.359 1 56.97 225 THR B C 1
ATOM 3756 O O . THR B 1 225 ? 16.219 33.062 17.344 1 56.97 225 THR B O 1
ATOM 3759 N N . LYS B 1 226 ? 14.906 31.547 16.344 1 54.31 226 LYS B N 1
ATOM 3760 C CA . LYS B 1 226 ? 15.125 30.609 17.438 1 54.31 226 LYS B CA 1
ATOM 3761 C C . LYS B 1 226 ? 16.578 30.125 17.469 1 54.31 226 LYS B C 1
ATOM 3763 O O . LYS B 1 226 ? 17.125 29.875 18.531 1 54.31 226 LYS B O 1
ATOM 3768 N N . LYS B 1 227 ? 17.125 30 16.406 1 54.03 227 LYS B N 1
ATOM 3769 C CA . LYS B 1 227 ? 18.547 29.672 16.359 1 54.03 227 LYS B CA 1
ATOM 3770 C C . LYS B 1 227 ? 19.391 30.781 16.984 1 54.03 227 LYS B C 1
ATOM 3772 O O . LYS B 1 227 ? 20.359 30.516 17.688 1 54.03 227 LYS B O 1
ATOM 3777 N N . SER B 1 228 ? 18.969 32.031 16.797 1 47.09 228 SER B N 1
ATOM 3778 C CA . SER B 1 228 ? 19.75 33.094 17.453 1 47.09 228 SER B CA 1
ATOM 3779 C C . SER B 1 228 ? 19.531 33.062 18.953 1 47.09 228 SER B C 1
ATOM 3781 O O . SER B 1 228 ? 20.484 33.188 19.719 1 47.09 228 SER B O 1
ATOM 3783 N N . GLY B 1 229 ? 18.281 33.094 19.547 1 41.94 229 GLY B N 1
ATOM 3784 C CA . GLY B 1 229 ? 18.078 33.031 20.984 1 41.94 229 GLY B CA 1
ATOM 3785 C C . GLY B 1 229 ? 18.312 31.625 21.547 1 41.94 229 GLY B C 1
ATOM 3786 O O . GLY B 1 229 ? 18.906 31.484 22.625 1 41.94 229 GLY B O 1
ATOM 3787 N N . LEU B 1 230 ? 17.656 30.609 21.047 1 41.22 230 LEU B N 1
ATOM 3788 C CA . LEU B 1 230 ? 17.766 29.219 21.469 1 41.22 230 LEU B CA 1
ATOM 3789 C C . LEU B 1 230 ? 19.109 28.625 21.062 1 41.22 230 LEU B C 1
ATOM 3791 O O . LEU B 1 230 ? 19.594 27.688 21.719 1 41.22 230 LEU B O 1
ATOM 3795 N N . LEU B 1 231 ? 19.797 29.078 20.094 1 39.81 231 LEU B N 1
ATOM 3796 C CA . LEU B 1 231 ? 21.172 28.641 19.969 1 39.81 231 LEU B CA 1
ATOM 3797 C C . LEU B 1 231 ? 21.984 28.969 21.219 1 39.81 231 LEU B C 1
ATOM 3799 O O . LEU B 1 231 ? 22.781 28.156 21.688 1 39.81 231 LEU B O 1
ATOM 3803 N N . ILE B 1 232 ? 21.828 30.141 21.828 1 39.34 232 ILE B N 1
ATOM 3804 C CA . ILE B 1 232 ? 22.5 30.453 23.078 1 39.34 232 ILE B CA 1
ATOM 3805 C C . ILE B 1 232 ? 21.938 29.562 24.188 1 39.34 232 ILE B C 1
ATOM 3807 O O . ILE B 1 232 ? 22.688 29.016 25 1 39.34 232 ILE B O 1
ATOM 3811 N N . ARG B 1 233 ? 20.594 29.438 24.453 1 37.5 233 ARG B N 1
ATOM 3812 C CA . ARG B 1 233 ? 20.078 28.594 25.531 1 37.5 233 ARG B CA 1
ATOM 3813 C C . ARG B 1 233 ? 20.094 27.125 25.125 1 37.5 233 ARG B C 1
ATOM 3815 O O . ARG B 1 233 ? 20.469 26.266 25.922 1 37.5 233 ARG B O 1
ATOM 3822 N N . ASN B 1 234 ? 19.578 26.766 24.031 1 35.78 234 ASN B N 1
ATOM 3823 C CA . ASN B 1 234 ? 19.594 25.359 23.609 1 35.78 234 ASN B CA 1
ATOM 3824 C C . ASN B 1 234 ? 20.969 24.938 23.125 1 35.78 234 ASN B C 1
ATOM 3826 O O . ASN B 1 234 ? 21.234 23.75 22.938 1 35.78 234 ASN B O 1
ATOM 3830 N N . LEU B 1 235 ? 21.984 25.734 22.734 1 34.31 235 LEU B N 1
ATOM 3831 C CA . LEU B 1 235 ? 23.328 25.172 22.688 1 34.31 235 LEU B CA 1
ATOM 3832 C C . LEU B 1 235 ? 23.734 24.609 24.047 1 34.31 235 LEU B C 1
ATOM 3834 O O . LEU B 1 235 ? 24.391 23.562 24.109 1 34.31 235 LEU B O 1
ATOM 3838 N N . LYS B 1 236 ? 23.469 25.312 25.141 1 34.31 236 LYS B N 1
ATOM 3839 C CA . LYS B 1 236 ? 23.688 24.703 26.453 1 34.31 236 LYS B CA 1
ATOM 3840 C C . LYS B 1 236 ? 22.75 23.531 26.688 1 34.31 236 LYS B C 1
ATOM 3842 O O . LYS B 1 236 ? 23.156 22.5 27.234 1 34.31 236 LYS B O 1
ATOM 3847 N N . ALA B 1 237 ? 21.406 23.719 26.594 1 30.75 237 ALA B N 1
ATOM 3848 C CA . ALA B 1 237 ? 20.453 22.641 26.859 1 30.75 237 ALA B CA 1
ATOM 3849 C C . ALA B 1 237 ? 20.406 21.656 25.688 1 30.75 237 ALA B C 1
ATOM 3851 O O . ALA B 1 237 ? 20.031 20.5 25.859 1 30.75 237 ALA B O 1
ATOM 3852 N N . MET B 1 238 ? 20.5 22.031 24.484 1 28.94 238 MET B N 1
ATOM 3853 C CA . MET B 1 238 ? 20.562 21.047 23.406 1 28.94 238 MET B CA 1
ATOM 3854 C C . MET B 1 238 ? 21.719 20.062 23.625 1 28.94 238 MET B C 1
ATOM 3856 O O . MET B 1 238 ? 21.938 19.172 22.812 1 28.94 238 MET B O 1
ATOM 3860 N N . ARG B 1 239 ? 22.766 20.422 24.375 1 27.77 239 ARG B N 1
ATOM 3861 C CA . ARG B 1 239 ? 23.672 19.344 24.781 1 27.77 239 ARG B CA 1
ATOM 3862 C C . ARG B 1 239 ? 22.922 18.281 25.594 1 27.77 239 ARG B C 1
ATOM 3864 O O . ARG B 1 239 ? 23.516 17.281 25.984 1 27.77 239 ARG B O 1
ATOM 3871 N N . SER B 1 240 ? 21.953 18.672 26.422 1 24.36 240 SER B N 1
ATOM 3872 C CA . SER B 1 240 ? 21.328 17.484 27.016 1 24.36 240 SER B CA 1
ATOM 3873 C C . SER B 1 240 ? 20.547 16.703 25.953 1 24.36 240 SER B C 1
ATOM 3875 O O . SER B 1 240 ? 20.141 17.25 24.938 1 24.36 240 SER B O 1
ATOM 3877 N N . LYS B 1 241 ? 20.469 15.305 26.031 1 27.23 241 LYS B N 1
ATOM 3878 C CA . LYS B 1 241 ? 20.109 14.117 25.25 1 27.23 241 LYS B CA 1
ATOM 3879 C C . LYS B 1 241 ? 18.703 14.242 24.688 1 27.23 241 LYS B C 1
ATOM 3881 O O . LYS B 1 241 ? 18.297 13.438 23.844 1 27.23 241 LYS B O 1
ATOM 3886 N N . GLU B 1 242 ? 17.875 15.047 25.312 1 24.78 242 GLU B N 1
ATOM 3887 C CA . GLU B 1 242 ? 16.469 14.703 25.172 1 24.78 242 GLU B CA 1
ATOM 3888 C C . GLU B 1 242 ? 15.883 15.242 23.875 1 24.78 242 GLU B C 1
ATOM 3890 O O . GLU B 1 242 ? 14.766 14.883 23.484 1 24.78 2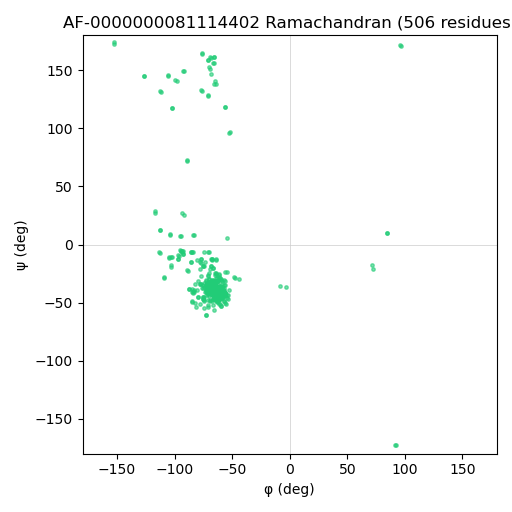42 GLU B O 1
ATOM 3895 N N . PHE B 1 243 ? 16.312 16.469 23.547 1 26.41 243 PHE B N 1
ATOM 3896 C CA . PHE B 1 243 ? 15.438 17.047 22.531 1 26.41 243 PHE B CA 1
ATOM 3897 C C . PHE B 1 243 ? 15.609 16.328 21.203 1 26.41 243 PHE B C 1
ATOM 3899 O O . PHE B 1 243 ? 14.797 16.484 20.297 1 26.41 243 PHE B O 1
ATOM 3906 N N . LEU B 1 244 ? 16.875 16.047 20.891 1 25.28 244 LEU B N 1
ATOM 3907 C CA . LEU B 1 244 ? 17.062 15.219 19.703 1 25.28 244 LEU B CA 1
ATOM 3908 C C . LEU B 1 244 ? 16.266 13.93 19.797 1 25.28 244 LEU B C 1
ATOM 3910 O O . LEU B 1 244 ? 16.406 13.039 18.953 1 25.28 244 LEU B O 1
ATOM 3914 N N . LYS B 1 245 ? 15.477 13.711 20.75 1 26.02 245 LYS B N 1
ATOM 3915 C CA . LYS B 1 245 ? 14.867 12.469 21.203 1 26.02 245 LYS B CA 1
ATOM 3916 C C . LYS B 1 245 ? 13.805 11.977 20.234 1 26.02 245 LYS B C 1
ATOM 3918 O O . LYS B 1 245 ? 13.734 10.781 19.938 1 26.02 245 LYS B O 1
ATOM 3923 N N . PRO B 1 246 ? 12.914 12.836 19.922 1 25.27 246 PRO B N 1
ATOM 3924 C CA . PRO B 1 246 ? 11.977 12.039 19.125 1 25.27 246 PRO B CA 1
ATOM 3925 C C . PRO B 1 246 ? 12.562 11.578 17.797 1 25.27 246 PRO B C 1
ATOM 3927 O O . PRO B 1 246 ? 12.305 10.453 17.359 1 25.27 246 PRO B O 1
ATOM 3930 N N . PHE B 1 247 ? 13.156 12.453 17.047 1 25.86 247 PHE B N 1
ATOM 3931 C CA . PHE B 1 247 ? 13.695 11.93 15.805 1 25.86 247 PHE B CA 1
ATOM 3932 C C . PHE B 1 247 ? 15.055 11.281 16.031 1 25.86 247 PHE B C 1
ATOM 3934 O O . PHE B 1 247 ? 15.414 10.32 15.344 1 25.86 247 PHE B O 1
ATOM 3941 N N . THR B 1 248 ? 15.945 11.75 16.969 1 24.69 248 THR B N 1
ATOM 3942 C CA . THR B 1 248 ? 17.328 11.32 17.188 1 24.69 248 THR B CA 1
ATOM 3943 C C . THR B 1 248 ? 17.359 10.031 18 1 24.69 248 THR B C 1
ATOM 3945 O O . THR B 1 248 ? 18.375 9.336 18.016 1 24.69 248 THR B O 1
ATOM 3948 N N . VAL B 1 249 ? 16.547 9.82 18.969 1 25.27 249 VAL B N 1
ATOM 3949 C CA . VAL B 1 249 ? 16.719 8.625 19.797 1 25.27 249 VAL B CA 1
ATOM 3950 C C . VAL B 1 249 ? 16.609 7.379 18.922 1 25.27 249 VAL B C 1
ATOM 3952 O O . VAL B 1 249 ? 17.203 6.344 19.234 1 25.27 249 VAL B O 1
ATOM 3955 N N . VAL B 1 250 ? 15.898 7.402 17.891 1 24 250 VAL B N 1
ATOM 3956 C CA . VAL B 1 250 ? 15.953 6.141 17.172 1 24 250 VAL B CA 1
ATOM 3957 C C . VAL B 1 250 ? 17.281 6.016 16.438 1 24 250 VAL B C 1
ATOM 3959 O O . VAL B 1 250 ? 17.797 4.91 16.25 1 24 250 VAL B O 1
ATOM 3962 N N . LEU B 1 251 ? 17.938 7.141 16.25 1 22.33 251 LEU B N 1
ATOM 3963 C CA . LEU B 1 251 ? 19.141 6.875 15.477 1 22.33 251 LEU B CA 1
ATOM 3964 C C . LEU B 1 251 ? 20.281 6.422 16.391 1 22.33 251 LEU B C 1
ATOM 3966 O O . LEU B 1 251 ? 21.109 5.594 16 1 22.33 251 LEU B O 1
ATOM 3970 N N . MET B 1 252 ? 20.484 6.949 17.609 1 21.38 252 MET B N 1
ATOM 3971 C CA . MET B 1 252 ? 21.781 6.629 18.188 1 21.38 252 MET B CA 1
ATOM 3972 C C . MET B 1 252 ? 21.828 5.18 18.672 1 21.38 252 MET B C 1
ATOM 3974 O O . MET B 1 252 ? 22.906 4.582 18.766 1 21.38 252 MET B O 1
ATOM 3978 N N . ARG B 1 253 ? 20.844 4.652 19.359 1 20.38 253 ARG B N 1
ATOM 3979 C CA . ARG B 1 253 ? 21.172 3.375 19.984 1 20.38 253 ARG B CA 1
ATOM 3980 C C . ARG B 1 253 ? 21.219 2.252 18.953 1 20.38 253 ARG B C 1
ATOM 3982 O O . ARG B 1 253 ? 21.5 1.102 19.297 1 20.38 253 ARG B O 1
ATOM 3989 N N . GLN B 1 254 ? 20.875 2.459 17.734 1 18.03 254 GLN B N 1
ATOM 3990 C CA . GLN B 1 254 ? 21.281 1.26 17.016 1 18.03 254 GLN B CA 1
ATOM 3991 C C . GLN B 1 254 ? 22.75 1.336 16.609 1 18.03 254 GLN B C 1
ATOM 3993 O O . GLN B 1 254 ? 23.266 0.429 15.953 1 18.03 254 GLN B O 1
ATOM 3998 N N . VAL B 1 255 ? 23.594 2.426 17.109 1 19.97 255 VAL B N 1
ATOM 3999 C CA . VAL B 1 255 ? 24.953 1.914 17.156 1 19.97 255 VAL B CA 1
ATOM 4000 C C . VAL B 1 255 ? 25.219 1.246 18.5 1 19.97 255 VAL B C 1
ATOM 4002 O O . VAL B 1 255 ? 24.797 1.76 19.547 1 19.97 255 VAL B O 1
#

InterPro domains:
  IPR005828 Major facilitator, sugar transporter-like [PF00083] (36-252)
  IPR020846 Major facilitator superfamily domain [PS50850] (1-255)
  IPR036259 MFS transporter superfamily [G3DSA:1.20.1250.20] (3-255)
  IPR036259 MFS transporter superfamily [SSF103473] (6-212)
  IPR050549 Major Facilitator Superfamily Trehalose Transporter [PTHR48021] (8-252)

Radius of gyration: 24.73 Å; Cα contacts (8 Å, |Δi|>4): 750; chains: 2; bounding box: 52×70×54 Å

pLDDT: mean 82.53, std 21.04, range [18.03, 98.81]

Nearest PDB structures (foldseek):
  7aar-assembly1_A  TM=8.498E-01  e=1.055E-06  Arabidopsis thaliana
  9g11-assembly1_A  TM=7.973E-01  e=1.030E-05  Arabidopsis thaliana
  3wdo-assembly1_A  TM=7.120E-01  e=2.581E-03  Escherichia coli
  8tth-assembly1_A  TM=5.848E-01  e=1.740E-03  Staphylococcus aureus
  8xv2-assembly1_A  TM=6.684E-01  e=5.801E-02  Escherichia coli

Organism: Mythimna separata (NCBI:txid271217)

Solvent-accessible surface area (backbone atoms only — not comparable to full-atom values): 24516 Å² total; per-residue (Å²): 112,64,30,53,37,23,42,26,23,27,48,15,26,64,64,35,39,44,47,38,39,41,59,65,26,51,40,85,60,76,73,82,70,55,82,43,73,39,54,64,66,55,40,14,49,37,55,21,22,28,39,59,31,17,30,59,16,40,66,52,36,61,67,46,32,71,73,64,29,56,39,54,46,52,24,47,26,23,44,36,36,24,50,13,25,53,41,39,42,67,41,73,39,61,68,44,35,30,48,12,29,30,45,30,6,44,24,48,27,42,64,54,53,45,52,54,49,49,57,70,55,34,55,75,47,45,43,69,58,51,49,37,46,39,31,44,27,20,18,50,20,22,30,50,38,46,48,42,38,79,78,38,52,57,46,55,45,26,54,59,50,26,44,33,14,47,52,14,23,58,45,32,72,74,47,69,55,47,33,67,54,28,33,70,72,64,38,53,70,59,17,52,55,29,40,34,71,57,66,35,86,45,70,68,42,50,50,50,51,49,50,51,46,51,52,40,51,49,52,53,48,49,50,55,52,42,45,65,61,43,42,67,55,45,54,63,57,66,64,46,64,70,74,57,36,70,67,49,54,64,59,56,66,79,97,112,63,29,54,36,24,42,26,23,26,49,14,24,64,64,35,40,43,48,38,38,41,59,64,25,52,42,85,62,74,74,80,70,57,83,43,73,40,54,64,64,56,40,14,50,35,57,20,22,28,37,57,32,18,31,59,16,39,67,51,36,63,65,47,34,72,74,63,29,55,40,55,46,51,23,48,27,22,44,37,36,24,49,14,25,52,40,40,41,68,40,74,40,61,69,43,34,32,48,13,28,30,44,30,6,45,24,49,28,42,63,54,54,45,52,53,50,49,58,72,55,35,56,82,88,46,43,67,58,51,50,37,46,39,30,43,25,20,18,50,20,21,30,51,38,46,47,44,40,80,77,39,52,57,46,55,46,26,53,59,48,25,46,33,14,46,50,14,23,60,46,32,71,73,45,70,55,47,33,68,54,28,34,71,71,64,38,52,69,59,17,52,52,29,41,32,70,58,66,33,84,44,70,69,44,52,51,51,51,50,50,51,47,50,51,42,52,49,52,52,46,49,52,52,49,43,43,60,59,39,40,65,54,35,54,64,52,61,66,46,78,61,75,53,24,43,78,42,50,57,58,55,70,77,102

Secondary structure (DSSP, 8-state):
-HHHHHHHHHHHHHHHHHHHHHHHHHS-TTSS-------HHHHHHHHHHHHHHHHHHHHHHHHHHHHH-HHHHHHHHHHHHHHHHHHHHT--SHHHHHHHHHHHHTTTTHHHHHHHHHHHHS-GGGHHHHHHHHHHHHHHHHHHHHHHTTTS-HHHHHHHHTHHHHHHHHHHHTSPPPHHHHHHTT-HHHHHHHHHHHH-S-HHHHHHHHHHHHHHHHHHHHHHHHHHHHHHHHHHHTTSTTTTHHHHHHHHHT-/-HHHHHHHHHHHHHHHHHHHHHHHHHS-TTSS-------HHHHHHHHHHHHHHHHHHHHHHHHHHHHH-HHHHHHHHHHHHHHHHHHHHT--SHHHHHHHHHHHHTTTTHHHHHHHHHHHHS-GGGHHHHHHHHHHHHHHHHHHHHHHTTTS-HHHHHHHHTHHHHHHHHHHHTSPPPHHHHHHTT-HHHHHHHHHHHH-S-HHHHHHHHHHHHHHHHHHHHHHHHHHHHHHHHHHHTTSTTTTHHHHHHHHTT-

Foldseek 3Di:
DLLLLLVLLLLLQLLQLLVLVLCQQDPDPPPPPQQEHDHNVLSVLLNCLLVVLLVVLQVVQVVCCLVPFLLVLLLVLLVQLLVLLVQCLPPNYSVSSSVSSNSNSSSNNSVVSSLVVLVQLDDPVCSVVVVVSSVVSSVVSNCCNVVCSVPDHSSRSSVVSSPSSVVSSVVSVPAQTRLLSCLLVVVLVSSLVNQCVRVNDDPVSVVVSVVSNVVSVVVVVVCVVCCVVVVVVVVVVVPPPPVCVVVPVVVPVVD/DLLLLLVLLLLLQLLQLLVLVLCQQDPDPDPPPQQEHDHNVLSVLLNCLLVVLLVVLQVPQVVCCLVPFLLVLLLVLLVQLLVLLVQCLPPNYSVSSSVSSNSNSSSNNSVVSSLVVLVQLDDPVCSVVVVVSSVVSSVVSNCCNVVCSVPDHSSRSSVVSSPSSVVSSVVSVPAQTRLLSCLLVVVLVSSLVNQCVRVNDDPVSVVVSVVSNVVSVVVVVVVVVCCVVCVVVCVVVVVDPPPCPPVNVVPPVVD

Sequence (510 aa):
MVPLIFHHLAIGFVLSYPAVLTPAITGNGTRNGTEVQATKGEAAWVAAAYSMTGGLGFLMLPPLMQLYGRRFINATMNLIIFLGWIIIALSPNVPTLLAGRAIQGLSFGGLYICSILAGEYSHPKRRGFFIIFKITATSIGELICHGFGFTLSWRQMAWLASIPPALAALGTVFWPESPSWLAYKGRFDECLTSFEWIRGKDMESKREVKELITAQKKLRNMKRTKKSGLLIRNLKAMRSKEFLKPFTVVLMRQVMVPLIFHHLAIGFVLSYPAVLTPAITGNGTRNGTEVQATKGEAAWVAAAYSMTGGLGFLMLPPLMQLYGRRFINATMNLIIFLGWIIIALSPNVPTLLAGRAIQGLSFGGLYICSILAGEYSHPKRRGFFIIFKITATSIGELICHGFGFTLSWRQMAWLASIPPALAALGTVFWPESPSWLAYKGRFDECLTSFEWIRGKDMESKREVKELITAQKKLRNMKRTKKSGLLIRNLKAMRSKEFLKPFTVVLMRQV